Protein 6HQJ (pdb70)

Organism: Solanum lycopersicum (NCBI:txid4081)

Sequence (471 aa):
CCAPKPDDMSKVPYYKFPSVTKLRIRPPAHALDEAYIAKYNLAISRMKDLDKTQPDNPIGFKQQANIHCAYCNGGYSIDGKVLQVHNSWLFFPFHRWYLYFYERILGSLIDDPTFGLPFWNWDHPKGMRFPPMFDVPGTALYDERRGDQIHNGNFIDLGSFGDQVETTQLQLMTNNLTLMYRQLVTNSPCPLMFFGGPYTLGSTVEAAGTVENIPHSPVHIWVGTRRGSVLPDGKISNGEDMGNFYSAGLDPLFYCHHSNVDRMWNEWKATGGKRTDLQNKDWLNSEFFFYDENGNPFKVRVRDCLDTKKMGYDYQPTATPWRNFKPKTKASAGKVNTGSIPPESQVFPLAKLDKAISFSINRPASSRTQQEKNAQEEVLTFNAIKYDNRDYIRFDVFLNVDNNVNANELDKAEFAGSYTSLPHTATATLRLAITELLEDIGLEDEDTIAVTLVPKKGDISIGGVEIKLAD

Secondary structure (DSSP, 8-state):
------S-GGGSPBP---SS---EEEPBSTT--HHHHHHHHHHHHHHHHHHHH-TT-TTSHHHHHHHHHHHHTT--EETTEE---SSSTTHHHHHHHHHHHHHHHHHHHTT-TT----B--TTSGGG-BPPGGGG-TTSTT--S-S-STT-TTPBP-TT--SSPP-S-HHHHHHHHHHHHHIIIIIT-SSHHHHHB----SS---B-B-HHIIIIIHHHHHHHSPPTTSBPTTSSBPSSTTTTSTTTGGGSHHHHHHHHHHHHHHHHHHTT-TT------HHHHT-EEEEE-TTS-EEEEEGGGSS-HHHHTEEEPP---GGGG-S--S-SS-S---GGGS-BHHHH-SBS---S-EEEEEE-S-SS--HHHHHHSEEEEEEEEEEE-TTS-EEEEEEES--TT--TT---STTEEEEEEE----EEEEEEEE-HHHHHHHT-TT-SEEEEEEEEEES--EEEEEEEEEE-

CATH classification: 1.10.1280.10

B-factor: mean 26.56, std 11.29, range [11.48, 93.1]

Radius of gyration: 22.26 Å; Cα contacts (8 Å, |Δi|>4): 1002; chains: 1; bounding box: 64×55×53 Å

InterPro domains:
  IPR002227 Tyrosinase copper-binding domain [PF00264] (172-382)
  IPR002227 Tyrosinase copper-binding domain [PR00092] (198-215)
  IPR002227 Tyrosinase copper-binding domain [PR00092] (229-234)
  IPR002227 Tyrosinase copper-binding domain [PR00092] (327-338)
  IPR002227 Tyrosinase copper-binding domain [PR00092] (362-380)
  IPR002227 Tyrosinase copper-binding domain [PS00497] (198-215)
  IPR002227 Tyrosinase copper-binding domain [PS00498] (363-374)
  IPR008922 Di-copper centre-containing domain superfamily [G3DSA:1.10.1280.10] (88-436)
  IPR008922 Di-copper centre-containing domain superfamily [SSF48056] (89-434)
  IPR016213 Polyphenol oxidase [PIRSF000290] (1-590)
  IPR022739 Polyphenol oxidase, central domain [PF12142] (389-440)
  IPR022740 Polyphenol oxidase, C-terminal [PF12143] (460-590)
  IPR050316 Tyrosinase and Hemocyanin [PTHR11474] (64-577)

Solvent-accessible surface area: 18909 Å² total; per-residue (Å²): 73,80,21,30,111,28,149,69,20,79,162,11,64,72,33,158,68,56,120,101,79,105,92,21,81,0,9,13,2,44,104,27,100,131,69,44,26,63,76,0,21,79,0,0,42,97,0,62,79,19,34,173,100,84,81,118,31,21,15,2,11,98,26,4,5,10,5,2,5,8,2,35,89,25,29,4,51,1,111,82,78,80,2,64,1,16,42,1,24,16,1,4,0,0,4,0,2,2,0,5,2,0,2,46,0,0,1,49,35,24,131,22,70,69,2,1,0,0,0,2,1,0,0,32,42,151,2,0,116,13,3,91,9,0,48,73,89,84,48,18,0,67,17,100,77,12,11,113,43,4,59,135,46,52,31,0,19,0,1,1,36,29,58,154,47,113,27,94,88,150,34,7,30,35,14,1,7,0,5,1,16,1,6,3,34,7,1,0,21,18,28,77,6,1,2,3,14,77,45,94,77,73,70,70,60,34,28,36,7,10,0,10,13,0,1,3,15,0,0,0,12,3,0,5,17,169,88,55,20,116,13,81,79,52,63,78,6,81,0,34,6,0,6,16,41,132,11,0,2,52,0,1,0,0,1,0,0,1,0,0,2,4,2,0,0,36,35,3,50,74,88,28,66,144,49,62,23,9,160,70,159,106,0,38,57,16,14,0,3,5,27,10,30,104,26,67,43,34,10,5,50,0,113,57,0,37,60,3,117,153,10,4,1,27,16,72,126,33,68,20,32,1,74,119,60,88,13,194,69,95,50,38,104,46,119,37,100,38,74,81,32,52,55,38,87,133,18,16,114,26,91,97,3,86,136,24,44,6,0,9,10,105,16,77,34,37,69,19,70,113,122,66,29,105,61,70,36,2,1,0,15,0,52,31,0,92,12,42,58,162,40,38,0,11,0,0,0,1,0,3,5,82,77,137,25,77,11,55,64,3,41,41,5,0,0,1,0,1,14,6,14,20,10,85,126,11,27,2,38,13,80,1,3,0,21,30,1,2,74,50,7,48,4,52,105,47,90,37,2,0,0,0,0,19,26,50,77,34,70,0,29,1,29,15,8,69,10,117,49,25,113

Foldseek 3Di:
DPEDDDPAQVPAAADDFDPDFAFAAAEALAPDDVVLLVLLLVLLVVLQVCCPVPVPQCLHLVNLLQVQLCLCVQNDDDPRFGRNQALALNVQLVLLVSLLQNQLQSCVSRVHRRRHHYAQPCLDPSRQADHVSLPDPPTSLDDQQWAPLRDPRDGQQLQDLQDHDDDDNVLSNLVSLLLVLLLLPFQPPAACQNSWHHCGPPVLARTGHRVSFTSVLSVLSNTGYRAQDAGPVGDGDLRPDSLESNHNSSRSCSSNHVVVVNQSLVVSCVVPDNSAHDPDPVQQADWDWDQHSVRGIHIYGSVQSRDVVSSNYDYDDDDRCSNVQQFPAAQDPDFDPQVVFAAQVVCAQPQWCPFKHKHKAFFPDFPDDPVLCSVWFKKKKFFFKFAQLSWWWKKWKFWGDGRPGDVSRCSHLGTFHMGIHRRNSHTYMDITRCPSSCVVNVNRRPRMIMMMMGTDTHIIGTHGIHIDIHD

Structure (mmCIF, N/CA/C/O backbone):
data_6HQJ
#
_entry.id   6HQJ
#
_cell.length_a   60.800
_cell.length_b   54.140
_cell.length_c   69.770
_cell.angle_alpha   90.00
_cell.angle_beta   101.08
_cell.angle_gamma   90.00
#
_symmetry.space_group_name_H-M   'P 1 21 1'
#
loop_
_entity.id
_entity.type
_entity.pdbx_description
1 polymer 'Polyphenol oxidase A, chloroplastic'
2 water water
#
loop_
_atom_site.group_PDB
_atom_site.id
_atom_site.type_symbol
_atom_site.label_atom_id
_atom_site.label_alt_id
_atom_site.label_comp_id
_atom_site.label_asym_id
_atom_site.label_entity_id
_atom_site.label_seq_id
_atom_site.pdbx_PDB_ins_code
_atom_site.Cartn_x
_atom_site.Cartn_y
_atom_site.Cartn_z
_atom_site.occupancy
_atom_site.B_iso_or_equiv
_atom_site.auth_seq_id
_atom_site.auth_comp_id
_atom_site.auth_asym_id
_atom_site.auth_atom_id
_atom_site.pdbx_PDB_model_num
ATOM 1 N N . CYS A 1 26 ? 41.192 42.098 45.487 1.00 30.00 26 CYS A N 1
ATOM 2 C CA . CYS A 1 26 ? 40.897 41.087 44.505 1.00 30.00 26 CYS A CA 1
ATOM 3 C C . CYS A 1 26 ? 41.368 41.613 43.191 1.00 30.00 26 CYS A C 1
ATOM 4 O O . CYS A 1 26 ? 40.685 41.533 42.207 1.00 30.00 26 CYS A O 1
ATOM 7 N N . CYS A 1 27 ? 42.521 42.215 43.182 1.00 30.00 27 CYS A N 1
ATOM 8 C CA . CYS A 1 27 ? 43.058 42.779 41.963 1.00 30.00 27 CYS A CA 1
ATOM 9 C C . CYS A 1 27 ? 43.982 41.722 41.406 1.00 30.00 27 CYS A C 1
ATOM 10 O O . CYS A 1 27 ? 45.188 41.865 41.508 1.00 30.00 27 CYS A O 1
ATOM 12 N N . ALA A 1 28 ? 43.424 40.668 40.846 1.00 33.41 28 ALA A N 1
ATOM 13 C CA . ALA A 1 28 ? 44.238 39.569 40.361 1.00 34.84 28 ALA A CA 1
ATOM 14 C C . ALA A 1 28 ? 44.865 39.750 38.974 1.00 35.56 28 ALA A C 1
ATOM 15 O O . ALA A 1 28 ? 44.233 40.234 38.095 1.00 39.84 28 ALA A O 1
ATOM 17 N N . PRO A 1 29 ? 46.101 39.324 38.790 1.00 32.68 29 PRO A N 1
ATOM 18 C CA . PRO A 1 29 ? 46.747 39.467 37.487 1.00 30.69 29 PRO A CA 1
ATOM 19 C C . PRO A 1 29 ? 46.277 38.381 36.574 1.00 28.23 29 PRO A C 1
ATOM 20 O O . PRO A 1 29 ? 46.145 37.261 36.976 1.00 27.76 29 PRO A O 1
ATOM 24 N N . LYS A 1 30 ? 46.054 38.743 35.336 1.00 27.42 30 LYS A N 1
ATOM 25 C CA . LYS A 1 30 ? 45.570 37.776 34.365 1.00 29.99 30 LYS A CA 1
ATOM 26 C C . LYS A 1 30 ? 45.880 38.286 32.973 1.00 28.23 30 LYS A C 1
ATOM 27 O O . LYS A 1 30 ? 45.960 39.501 32.764 1.00 28.26 30 LYS A O 1
ATOM 33 N N . PRO A 1 31 ? 46.072 37.394 32.011 1.00 29.41 31 PRO A N 1
ATOM 34 C CA . PRO A 1 31 ? 46.094 37.811 30.610 1.00 30.50 31 PRO A CA 1
ATOM 35 C C . PRO A 1 31 ? 44.695 38.178 30.168 1.00 32.23 31 PRO A C 1
ATOM 36 O O . PRO A 1 31 ? 43.705 37.592 30.617 1.00 31.88 31 PRO A O 1
ATOM 40 N N . ASP A 1 32 ? 44.615 39.168 29.281 1.00 29.43 32 ASP A N 1
ATOM 41 C CA . ASP A 1 32 ? 43.304 39.562 28.784 1.00 32.64 32 ASP A CA 1
ATOM 42 C C . ASP A 1 32 ? 42.746 38.533 27.815 1.00 32.99 32 ASP A C 1
ATOM 43 O O . ASP A 1 32 ? 41.526 38.331 27.769 1.00 36.92 32 ASP A O 1
ATOM 48 N N . ASP A 1 33 ? 43.611 37.864 27.049 1.00 29.07 33 ASP A N 1
ATOM 49 C CA . ASP A 1 33 ? 43.192 36.921 26.010 1.00 29.66 33 ASP A CA 1
ATOM 50 C C . ASP A 1 33 ? 43.725 35.534 26.360 1.00 28.98 33 ASP A C 1
ATOM 51 O O . ASP A 1 33 ? 44.903 35.236 26.140 1.00 28.04 33 ASP A O 1
ATOM 56 N N . MET A 1 34 ? 42.845 34.680 26.895 1.00 25.97 34 MET A N 1
ATOM 57 C CA . MET A 1 34 ? 43.247 33.333 27.275 1.00 27.67 34 MET A CA 1
ATOM 58 C C . MET A 1 34 ? 43.548 32.435 26.084 1.00 28.15 34 MET A C 1
ATOM 59 O O . MET A 1 34 ? 44.188 31.396 26.271 1.00 28.67 34 MET A O 1
ATOM 64 N N . SER A 1 35 ? 43.071 32.771 24.884 1.00 28.86 35 SER A N 1
ATOM 65 C CA . SER A 1 35 ? 43.324 31.905 23.737 1.00 30.76 35 SER A CA 1
ATOM 66 C C . SER A 1 35 ? 44.786 31.926 23.311 1.00 32.68 35 SER A C 1
ATOM 67 O O . SER A 1 35 ? 45.228 31.017 22.606 1.00 34.38 35 SER A O 1
ATOM 70 N N . LYS A 1 36 ? 45.545 32.934 23.726 1.00 33.08 36 LYS A N 1
ATOM 71 C CA . LYS A 1 36 ? 46.960 33.042 23.412 1.00 32.82 36 LYS A CA 1
ATOM 72 C C . LYS A 1 36 ? 47.846 32.433 24.496 1.00 31.51 36 LYS A C 1
ATOM 73 O O . LYS A 1 36 ? 49.066 32.374 24.320 1.00 29.42 36 LYS A O 1
ATOM 79 N N . VAL A 1 37 ? 47.270 31.983 25.601 1.00 24.83 37 VAL A N 1
ATOM 80 C CA . VAL A 1 37 ? 48.053 31.477 26.723 1.00 23.76 37 VAL A CA 1
ATOM 81 C C . VAL A 1 37 ? 48.397 30.009 26.458 1.00 24.42 37 VAL A C 1
ATOM 82 O O . VAL A 1 37 ? 47.501 29.216 26.113 1.00 23.64 37 VAL A O 1
ATOM 86 N N . PRO A 1 38 ? 49.652 29.616 26.601 1.00 23.23 38 PRO A N 1
ATOM 87 C CA . PRO A 1 38 ? 50.020 28.227 26.314 1.00 23.13 38 PRO A CA 1
ATOM 88 C C . PRO A 1 38 ? 49.523 27.284 27.396 1.00 22.22 38 PRO A C 1
ATOM 89 O O . PRO A 1 38 ? 49.281 27.676 28.538 1.00 21.51 38 PRO A O 1
ATOM 93 N N . TYR A 1 39 ? 49.392 26.008 27.028 1.00 22.32 39 TYR A N 1
ATOM 94 C CA . TYR A 1 39 ? 49.118 24.981 28.022 1.00 21.55 39 TYR A CA 1
ATOM 95 C C . TYR A 1 39 ? 50.395 24.593 28.745 1.00 21.43 39 TYR A C 1
ATOM 96 O O . TYR A 1 39 ? 51.478 24.521 28.151 1.00 21.49 39 TYR A O 1
ATOM 105 N N . TYR A 1 40 ? 50.250 24.327 30.035 1.00 20.21 40 TYR A N 1
ATOM 106 C CA . TYR A 1 40 ? 51.380 23.958 30.870 1.00 22.41 40 TYR A CA 1
ATOM 107 C C . TYR A 1 40 ? 51.937 22.597 30.479 1.00 22.57 40 TYR A C 1
ATOM 108 O O . TYR A 1 40 ? 51.184 21.669 30.165 1.00 20.21 40 TYR A O 1
ATOM 117 N N . LYS A 1 41 ? 53.266 22.485 30.528 1.00 21.50 41 LYS A N 1
ATOM 118 C CA . LYS A 1 41 ? 53.990 21.226 30.394 1.00 23.93 41 LYS A CA 1
ATOM 119 C C . LYS A 1 41 ? 54.762 20.962 31.681 1.00 21.03 41 LYS A C 1
ATOM 120 O O . LYS A 1 41 ? 55.517 21.826 32.146 1.00 20.46 41 LYS A O 1
ATOM 126 N N . PHE A 1 42 ? 54.567 19.778 32.258 1.00 22.13 42 PHE A N 1
ATOM 127 C CA . PHE A 1 42 ? 55.352 19.383 33.417 1.00 19.32 42 PHE A CA 1
ATOM 128 C C . PHE A 1 42 ? 56.833 19.298 33.042 1.00 19.96 42 PHE A C 1
ATOM 129 O O . PHE A 1 42 ? 57.174 19.025 31.890 1.00 20.75 42 PHE A O 1
ATOM 137 N N . PRO A 1 43 ? 57.727 19.536 33.996 1.00 22.56 43 PRO A N 1
ATOM 138 C CA . PRO A 1 43 ? 59.161 19.383 33.724 1.00 23.85 43 PRO A CA 1
ATOM 139 C C . PRO A 1 43 ? 59.488 17.957 33.310 1.00 23.50 43 PRO A C 1
ATOM 140 O O . PRO A 1 43 ? 58.860 16.997 33.765 1.00 25.02 43 PRO A O 1
ATOM 144 N N . SER A 1 44 ? 60.488 17.819 32.441 1.00 26.45 44 SER A N 1
ATOM 145 C CA . SER A 1 44 ? 60.878 16.476 32.024 1.00 31.02 44 SER A CA 1
ATOM 146 C C . SER A 1 44 ? 61.440 15.667 33.196 1.00 27.80 44 SER A C 1
ATOM 147 O O . SER A 1 44 ? 61.234 14.449 33.259 1.00 27.39 44 SER A O 1
ATOM 150 N N . VAL A 1 45 ? 62.099 16.319 34.153 1.00 25.13 45 VAL A N 1
ATOM 151 C CA . VAL A 1 45 ? 62.634 15.652 35.338 1.00 25.60 45 VAL A CA 1
ATOM 152 C C . VAL A 1 45 ? 61.649 15.867 36.481 1.00 28.75 45 VAL A C 1
ATOM 153 O O . VAL A 1 45 ? 61.492 16.990 36.975 1.00 29.72 45 VAL A O 1
ATOM 157 N N . THR A 1 46 ? 60.985 14.806 36.897 1.00 27.54 46 THR A N 1
ATOM 158 C CA . THR A 1 46 ? 60.013 14.886 37.978 1.00 28.89 46 THR A CA 1
ATOM 159 C C . THR A 1 46 ? 60.686 14.699 39.332 1.00 31.95 46 THR A C 1
ATOM 160 O O . THR A 1 46 ? 61.155 13.644 39.639 1.00 34.82 46 THR A O 1
ATOM 164 N N . LYS A 1 47 ? 60.656 15.735 40.150 1.00 30.17 47 LYS A N 1
ATOM 165 C CA . LYS A 1 47 ? 61.344 15.708 41.438 1.00 32.58 47 LYS A CA 1
ATOM 166 C C . LYS A 1 47 ? 60.300 15.557 42.537 1.00 31.24 47 LYS A C 1
ATOM 167 O O . LYS A 1 47 ? 59.560 16.503 42.818 1.00 32.49 47 LYS A O 1
ATOM 173 N N . LEU A 1 48 ? 60.265 14.382 43.177 1.00 27.63 48 LEU A N 1
ATOM 174 C CA . LEU A 1 48 ? 59.163 14.015 44.067 1.00 28.52 48 LEU A CA 1
ATOM 175 C C . LEU A 1 48 ? 59.247 14.759 45.400 1.00 27.97 48 LEU A C 1
ATOM 176 O O . LEU A 1 48 ? 60.220 14.605 46.150 1.00 33.26 48 LEU A O 1
ATOM 181 N N . ARG A 1 49 ? 58.212 15.530 45.708 1.00 20.24 49 ARG A N 1
ATOM 182 C CA . ARG A 1 49 ? 58.102 16.256 46.966 1.00 19.64 49 ARG A CA 1
ATOM 183 C C . ARG A 1 49 ? 57.231 15.467 47.936 1.00 23.33 49 ARG A C 1
ATOM 184 O O . ARG A 1 49 ? 56.262 14.820 47.528 1.00 24.90 49 ARG A O 1
ATOM 192 N N . ILE A 1 50 ? 57.564 15.522 49.221 1.00 20.89 50 ILE A N 1
ATOM 193 C CA . ILE A 1 50 ? 56.747 14.882 50.248 1.00 15.61 50 ILE A CA 1
ATOM 194 C C . ILE A 1 50 ? 56.142 15.984 51.107 1.00 14.95 50 ILE A C 1
A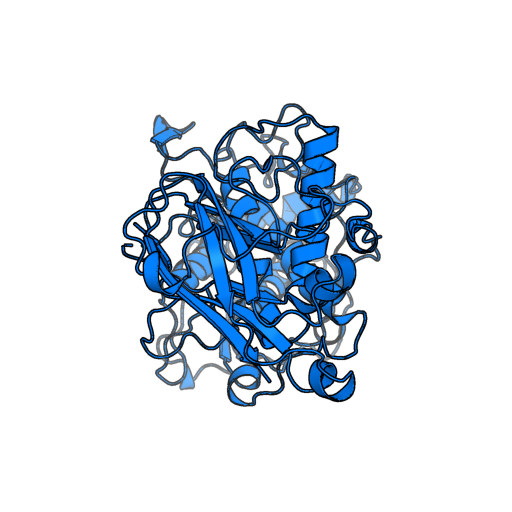TOM 195 O O . ILE A 1 50 ? 56.869 16.787 51.705 1.00 15.66 50 ILE A O 1
ATOM 200 N N . ARG A 1 51 ? 54.816 16.047 51.145 1.00 14.51 51 ARG A N 1
ATOM 201 C CA . ARG A 1 51 ? 54.140 16.993 52.014 1.00 17.35 51 ARG A CA 1
ATOM 202 C C . ARG A 1 51 ? 53.982 16.379 53.399 1.00 16.56 51 ARG A C 1
ATOM 203 O O . ARG A 1 51 ? 53.343 15.329 53.529 1.00 16.83 51 ARG A O 1
ATOM 211 N N . PRO A 1 52 ? 54.554 16.974 54.439 1.00 14.81 52 PRO A N 1
ATOM 212 C CA . PRO A 1 52 ? 54.524 16.357 55.772 1.00 15.04 52 PRO A CA 1
ATOM 213 C C . PRO A 1 52 ? 53.410 16.935 56.626 1.00 15.36 52 PRO A C 1
ATOM 214 O O . PRO A 1 52 ? 52.916 18.034 56.337 1.00 14.81 52 PRO A O 1
ATOM 218 N N . PRO A 1 53 ? 53.024 16.257 57.713 1.00 15.91 53 PRO A N 1
ATOM 219 C CA . PRO A 1 53 ? 52.052 16.854 58.642 1.00 16.19 53 PRO A CA 1
ATOM 220 C C . PRO A 1 53 ? 52.646 18.093 59.291 1.00 15.34 53 PRO A C 1
ATOM 221 O O . PRO A 1 53 ? 53.846 18.153 59.571 1.00 17.49 53 PRO A O 1
ATOM 225 N N . ALA A 1 54 ? 51.798 19.108 59.498 1.00 13.18 54 ALA A N 1
ATOM 226 C CA . ALA A 1 54 ? 52.272 20.381 60.028 1.00 14.61 54 ALA A CA 1
ATOM 227 C C . ALA A 1 54 ? 52.660 20.310 61.495 1.00 19.78 54 ALA A C 1
ATOM 228 O O . ALA A 1 54 ? 53.424 21.164 61.960 1.00 23.27 54 ALA A O 1
ATOM 230 N N . HIS A 1 55 ? 52.129 19.360 62.246 1.00 17.53 55 HIS A N 1
ATOM 231 C CA . HIS A 1 55 ? 52.473 19.267 63.657 1.00 17.06 55 HIS A CA 1
ATOM 232 C C . HIS A 1 55 ? 53.747 18.447 63.819 1.00 20.81 55 HIS A C 1
ATOM 233 O O . HIS A 1 55 ? 54.030 17.548 63.023 1.00 20.59 55 HIS A O 1
ATOM 240 N N . ALA A 1 56 ? 54.525 18.780 64.849 1.00 24.68 56 ALA A N 1
ATOM 241 C CA . ALA A 1 56 ? 55.781 18.090 65.176 1.00 28.95 56 ALA A CA 1
ATOM 242 C C . ALA A 1 56 ? 56.819 18.150 64.049 1.00 28.53 56 ALA A C 1
ATOM 243 O O . ALA A 1 56 ? 57.703 17.287 63.965 1.00 25.82 56 ALA A O 1
ATOM 245 N N . LEU A 1 57 ? 56.730 19.146 63.174 1.00 27.05 57 LEU A N 1
ATOM 246 C CA . LEU A 1 57 ? 57.737 19.331 62.138 1.00 27.00 57 LEU A CA 1
ATOM 247 C C . LEU A 1 57 ? 59.062 19.735 62.768 1.00 23.89 57 LEU A C 1
ATOM 248 O O . LEU A 1 57 ? 59.094 20.455 63.765 1.00 27.56 57 LEU A O 1
ATOM 253 N N . ASP A 1 58 ? 60.162 19.260 62.189 1.00 22.85 58 ASP A N 1
ATOM 254 C CA . ASP A 1 58 ? 61.477 19.631 62.691 1.00 22.31 58 ASP A CA 1
ATOM 255 C C . ASP A 1 58 ? 61.717 21.129 62.504 1.00 18.95 58 ASP A C 1
ATOM 256 O O . ASP A 1 58 ? 61.256 21.731 61.532 1.00 17.14 58 ASP A O 1
ATOM 261 N N . GLU A 1 59 ? 62.455 21.732 63.445 1.00 17.41 59 GLU A N 1
ATOM 262 C CA . GLU A 1 59 ? 62.666 23.183 63.395 1.00 18.84 59 GLU A CA 1
ATOM 263 C C . GLU A 1 59 ? 63.375 23.611 62.115 1.00 17.45 59 GLU A C 1
ATOM 264 O O . GLU A 1 59 ? 63.201 24.748 61.665 1.00 18.15 59 GLU A O 1
ATOM 270 N N . ALA A 1 60 ? 64.194 22.739 61.525 1.00 20.58 60 ALA A N 1
ATOM 271 C CA . ALA A 1 60 ? 64.894 23.132 60.305 1.00 20.82 60 ALA A CA 1
ATOM 272 C C . ALA A 1 60 ? 63.923 23.278 59.141 1.00 17.33 60 ALA A C 1
ATOM 273 O O . ALA A 1 60 ? 64.092 24.151 58.285 1.00 17.33 60 ALA A O 1
ATOM 275 N N . TYR A 1 61 ? 62.906 22.420 59.088 1.00 16.81 61 TYR A N 1
ATOM 276 C CA . TYR A 1 61 ? 61.840 22.580 58.103 1.00 16.10 61 TYR A CA 1
ATOM 277 C C . TYR A 1 61 ? 61.024 23.839 58.377 1.00 16.58 61 TYR A C 1
ATOM 278 O O . TYR A 1 61 ? 60.704 24.591 57.450 1.00 15.33 61 TYR A O 1
ATOM 287 N N . ILE A 1 62 ? 60.667 24.080 59.643 1.00 15.56 62 ILE A N 1
ATOM 288 C CA . ILE A 1 62 ? 59.933 25.299 59.974 1.00 15.24 62 ILE A CA 1
ATOM 289 C C . ILE A 1 62 ? 60.724 26.524 59.542 1.00 15.58 62 ILE A C 1
ATOM 290 O O . ILE A 1 62 ? 60.166 27.476 58.984 1.00 15.32 62 ILE A O 1
ATOM 295 N N . ALA A 1 63 ? 62.037 26.506 59.770 1.00 16.26 63 ALA A N 1
ATOM 296 C CA . ALA A 1 63 ? 62.878 27.638 59.388 1.00 16.72 63 ALA A CA 1
ATOM 297 C C . ALA A 1 63 ? 62.805 27.903 57.892 1.00 16.53 63 ALA A C 1
ATOM 298 O O . ALA A 1 63 ? 62.698 29.058 57.468 1.00 16.56 63 ALA A O 1
ATOM 300 N N . LYS A 1 64 ? 62.856 26.858 57.063 1.00 17.15 64 LYS A N 1
ATOM 301 C CA . LYS A 1 64 ? 62.869 27.175 55.641 1.00 18.41 64 LYS A CA 1
ATOM 302 C C . LYS A 1 64 ? 61.474 27.496 55.119 1.00 15.67 64 LYS A C 1
ATOM 303 O O . LYS A 1 64 ? 61.347 28.282 54.174 1.00 17.32 64 LYS A O 1
ATOM 309 N N . TYR A 1 65 ? 60.428 26.953 55.746 1.00 15.16 65 TYR A N 1
ATOM 310 C CA . TYR A 1 65 ? 59.068 27.369 55.413 1.00 15.39 65 TYR A CA 1
ATOM 311 C C . TYR A 1 65 ? 58.895 28.860 55.696 1.00 17.02 65 TYR A C 1
ATOM 312 O O . TYR A 1 65 ? 58.443 29.620 54.831 1.00 14.66 65 TYR A O 1
ATOM 321 N N . ASN A 1 66 ? 59.322 29.307 56.887 1.00 16.08 66 ASN A N 1
ATOM 322 C CA . ASN A 1 66 ? 59.271 30.732 57.220 1.00 18.81 66 ASN A CA 1
ATOM 323 C C . ASN A 1 66 ? 60.072 31.579 56.233 1.00 15.72 66 ASN A C 1
ATOM 324 O O . ASN A 1 66 ? 59.621 32.653 55.810 1.00 16.75 66 ASN A O 1
ATOM 329 N N . LEU A 1 67 ? 61.271 31.121 55.857 1.00 16.12 67 LEU A N 1
ATOM 330 C CA . LEU A 1 67 ? 62.086 31.880 54.912 1.00 16.65 67 LEU A CA 1
ATOM 331 C C . LEU A 1 67 ? 61.395 32.028 53.562 1.00 16.37 67 LEU A C 1
ATOM 332 O O . LEU A 1 67 ? 61.394 33.114 52.977 1.00 16.67 67 LEU A O 1
ATOM 337 N N . ALA A 1 68 ? 60.803 30.945 53.048 1.00 15.87 68 ALA A N 1
ATOM 338 C CA . ALA A 1 68 ? 60.106 31.016 51.770 1.00 15.66 68 ALA A CA 1
ATOM 339 C C . ALA A 1 68 ? 58.934 31.986 51.840 1.00 15.44 68 ALA A C 1
ATOM 340 O O . ALA A 1 68 ? 58.762 32.834 50.959 1.00 15.69 68 ALA A O 1
ATOM 342 N N . ILE A 1 69 ? 58.110 31.857 52.884 1.00 16.08 69 ILE A N 1
ATOM 343 C CA . ILE A 1 69 ? 56.979 32.767 53.075 1.00 17.05 69 ILE A CA 1
ATOM 344 C C . ILE A 1 69 ? 57.467 34.198 53.260 1.00 19.92 69 ILE A C 1
ATOM 345 O O . ILE A 1 69 ? 56.889 35.140 52.707 1.00 15.78 69 ILE A O 1
ATOM 350 N N . SER A 1 70 ? 58.554 34.382 54.020 1.00 15.95 70 SER A N 1
ATOM 351 C CA . SER A 1 70 ? 59.089 35.723 54.223 1.00 16.62 70 SER A CA 1
ATOM 352 C C . SER A 1 70 ? 59.503 36.345 52.899 1.00 17.05 70 SER A C 1
ATOM 353 O O . SER A 1 70 ? 59.228 37.521 52.650 1.00 18.00 70 SER A O 1
ATOM 356 N N . ARG A 1 71 ? 60.152 35.572 52.027 1.00 17.78 71 ARG A N 1
ATOM 357 C CA . ARG A 1 71 ? 60.583 36.134 50.747 1.00 21.20 71 ARG A CA 1
ATOM 358 C C . ARG A 1 71 ? 59.397 36.402 49.836 1.00 19.59 71 ARG A C 1
ATOM 359 O O . ARG A 1 71 ? 59.425 37.338 49.022 1.00 19.96 71 ARG A O 1
ATOM 367 N N . MET A 1 72 ? 58.360 35.578 49.949 1.00 17.81 72 MET A N 1
ATOM 368 C CA . MET A 1 72 ? 57.129 35.820 49.215 1.00 17.69 72 MET A CA 1
ATOM 369 C C . MET A 1 72 ? 56.487 37.134 49.643 1.00 16.80 72 MET A C 1
ATOM 370 O O . MET A 1 72 ? 55.993 37.902 48.805 1.00 17.18 72 MET A O 1
ATOM 375 N N . LYS A 1 73 ? 56.490 37.409 50.950 1.00 18.11 73 LYS A N 1
ATOM 376 C CA . LYS A 1 73 ? 55.912 38.649 51.467 1.00 18.37 73 LYS A CA 1
ATOM 377 C C . LYS A 1 73 ? 56.755 39.860 51.092 1.00 19.91 73 LYS A C 1
ATOM 378 O O . LYS A 1 73 ? 56.213 40.941 50.827 1.00 18.64 73 LYS A O 1
ATOM 384 N N . ASP A 1 74 ? 58.084 39.703 51.077 1.00 18.34 74 ASP A N 1
ATOM 385 C CA . ASP A 1 74 ? 58.959 40.784 50.633 1.00 19.25 74 ASP A CA 1
ATOM 386 C C . ASP A 1 74 ? 58.558 41.283 49.250 1.00 22.19 74 ASP A C 1
ATOM 387 O O . ASP A 1 74 ? 58.597 42.487 48.980 1.00 20.40 74 ASP A O 1
ATOM 392 N N . LEU A 1 75 ? 58.166 40.369 48.360 1.00 19.08 75 LEU A N 1
ATOM 393 C CA . LEU A 1 75 ? 57.794 40.787 47.010 1.00 22.49 75 LEU A CA 1
ATOM 394 C C . LEU A 1 75 ? 56.584 41.708 47.024 1.00 22.30 75 LEU A C 1
ATOM 395 O O . LEU A 1 75 ? 56.419 42.520 46.106 1.00 24.55 75 LEU A O 1
ATOM 400 N N . ASP A 1 76 ? 55.727 41.603 48.049 1.00 20.74 76 ASP A N 1
ATOM 401 C CA . ASP A 1 76 ? 54.619 42.552 48.185 1.00 23.95 76 ASP A CA 1
ATOM 402 C C . ASP A 1 76 ? 55.092 43.998 48.136 1.00 27.93 76 ASP A C 1
ATOM 403 O O . ASP A 1 76 ? 54.359 44.876 47.664 1.00 27.54 76 ASP A O 1
ATOM 408 N N . LYS A 1 77 ? 56.288 44.272 48.660 1.00 27.60 77 LYS A N 1
ATOM 409 C CA . LYS A 1 77 ? 56.828 45.625 48.698 1.00 30.49 77 LYS A CA 1
ATOM 410 C C . LYS A 1 77 ? 57.793 45.898 47.560 1.00 28.94 77 LYS A C 1
ATOM 411 O O . LYS A 1 77 ? 57.707 46.950 46.914 1.00 31.76 77 LYS A O 1
ATOM 417 N N . THR A 1 78 ? 58.700 44.960 47.288 1.00 25.85 78 THR A N 1
ATOM 418 C CA . THR A 1 78 ? 59.712 45.201 46.271 1.00 26.99 78 THR A CA 1
ATOM 419 C C . THR A 1 78 ? 59.144 45.059 44.863 1.00 25.92 78 THR A C 1
ATOM 420 O O . THR A 1 78 ? 59.552 45.796 43.963 1.00 27.03 78 THR A O 1
ATOM 424 N N . GLN A 1 79 ? 58.219 44.123 44.641 1.00 22.28 79 GLN A N 1
ATOM 425 C CA . GLN A 1 79 ? 57.692 43.842 43.297 1.00 25.31 79 GLN A CA 1
ATOM 426 C C . GLN A 1 79 ? 56.189 43.612 43.373 1.00 22.69 79 GLN A C 1
ATOM 427 O O . GLN A 1 79 ? 55.700 42.506 43.111 1.00 21.08 79 GLN A O 1
ATOM 433 N N . PRO A 1 80 ? 55.420 44.654 43.713 1.00 22.97 80 PRO A N 1
ATOM 434 C CA . PRO A 1 80 ? 53.987 44.450 43.992 1.00 22.83 80 PRO A CA 1
ATOM 435 C C . PRO A 1 80 ? 53.216 43.857 42.824 1.00 24.20 80 PRO A C 1
ATOM 436 O O . PRO A 1 80 ? 52.166 43.241 43.052 1.00 24.74 80 PRO A O 1
ATOM 440 N N . ASP A 1 81 ? 53.706 44.014 41.587 1.00 24.15 81 ASP A N 1
ATOM 441 C CA . ASP A 1 81 ? 53.049 43.465 40.406 1.00 24.49 81 ASP A CA 1
ATOM 442 C C . ASP A 1 81 ? 53.462 42.029 40.091 1.00 25.41 81 ASP A C 1
ATOM 443 O O . ASP A 1 81 ? 52.851 41.399 39.220 1.00 25.68 81 ASP A O 1
ATOM 448 N N . ASN A 1 82 ? 54.452 41.490 40.776 1.00 21.01 82 ASN A N 1
ATOM 449 C CA . ASN A 1 82 ? 54.888 40.120 40.515 1.00 20.32 82 ASN A CA 1
ATOM 450 C C . ASN A 1 82 ? 53.820 39.111 40.937 1.00 21.20 82 ASN A C 1
ATOM 451 O O . ASN A 1 82 ? 53.412 39.109 42.106 1.00 19.80 82 ASN A O 1
ATOM 456 N N . PRO A 1 83 ? 53.350 38.236 40.034 1.00 21.17 83 PRO A N 1
ATOM 457 C CA . PRO A 1 83 ? 52.252 37.319 40.393 1.00 21.14 83 PRO A CA 1
ATOM 458 C C . PRO A 1 83 ? 52.625 36.264 41.421 1.00 17.77 83 PRO A C 1
ATOM 459 O O . PRO A 1 83 ? 51.721 35.636 41.982 1.00 17.47 83 PRO A O 1
ATOM 463 N N . ILE A 1 84 ? 53.915 36.026 41.686 1.00 17.69 84 ILE A N 1
ATOM 464 C CA . ILE A 1 84 ? 54.281 35.016 42.675 1.00 18.58 84 ILE A CA 1
ATOM 465 C C . ILE A 1 84 ? 54.425 35.593 44.075 1.00 16.85 84 ILE A C 1
ATOM 466 O O . ILE A 1 84 ? 54.760 34.850 45.007 1.00 16.67 84 ILE A O 1
ATOM 471 N N . GLY A 1 85 ? 54.155 36.882 44.265 1.00 17.34 85 GLY A N 1
ATOM 472 C CA . GLY A 1 85 ? 54.225 37.463 45.591 1.00 19.19 85 GLY A CA 1
ATOM 473 C C . GLY A 1 85 ? 53.054 37.063 46.473 1.00 19.22 85 GLY A C 1
ATOM 474 O O . GLY A 1 85 ? 52.026 36.557 46.019 1.00 18.16 85 GLY A O 1
ATOM 475 N N . PHE A 1 86 ? 53.224 37.318 47.775 1.00 16.65 86 PHE A N 1
ATOM 476 C CA . PHE A 1 86 ? 52.272 36.831 48.775 1.00 16.97 86 PHE A CA 1
ATOM 477 C C . PHE A 1 86 ? 50.879 37.394 48.532 1.00 20.51 86 PHE A C 1
ATOM 478 O O . PHE A 1 86 ? 49.894 36.648 48.466 1.00 16.07 86 PHE A O 1
ATOM 486 N N . LYS A 1 87 ? 50.771 38.717 48.417 1.00 18.39 87 LYS A N 1
ATOM 487 C CA . LYS A 1 87 ? 49.451 39.309 48.244 1.00 19.03 87 LYS A CA 1
ATOM 488 C C . LYS A 1 87 ? 48.834 38.897 46.914 1.00 19.68 87 LYS A C 1
ATOM 489 O O . LYS A 1 87 ? 47.627 38.648 46.835 1.00 19.70 87 LYS A O 1
ATOM 495 N N . GLN A 1 88 ? 49.647 38.790 45.863 1.00 17.84 88 GLN A N 1
ATOM 496 C CA . GLN A 1 88 ? 49.095 38.458 44.555 1.00 17.91 88 GLN A CA 1
ATOM 497 C C . GLN A 1 88 ? 48.618 37.012 44.489 1.00 17.20 88 GLN A C 1
ATOM 498 O O . GLN A 1 88 ? 47.605 36.726 43.843 1.00 17.33 88 GLN A O 1
ATOM 504 N N . GLN A 1 89 ? 49.322 36.080 45.140 1.00 16.53 89 GLN A N 1
ATOM 505 C CA . GLN A 1 89 ? 48.801 34.715 45.195 1.00 16.87 89 GLN A CA 1
ATOM 506 C C . GLN A 1 89 ? 47.499 34.666 45.987 1.00 17.58 89 GLN A C 1
ATOM 507 O O . GLN A 1 89 ? 46.565 33.939 45.620 1.00 17.06 89 GLN A O 1
ATOM 513 N N . ALA A 1 90 ? 47.402 35.457 47.054 1.00 17.26 90 ALA A N 1
ATOM 514 C CA . ALA A 1 90 ? 46.130 35.563 47.767 1.00 18.48 90 ALA A CA 1
ATOM 515 C C . ALA A 1 90 ? 45.045 36.147 46.872 1.00 17.14 90 ALA A C 1
ATOM 516 O O . ALA A 1 90 ? 43.885 35.724 46.938 1.00 21.24 90 ALA A O 1
ATOM 518 N N . ASN A 1 91 ? 45.400 37.124 46.033 1.00 17.30 91 ASN A N 1
ATOM 519 C CA . ASN A 1 91 ? 44.396 37.738 45.165 1.00 19.50 91 ASN A CA 1
ATOM 520 C C . ASN A 1 91 ? 43.882 36.754 44.132 1.00 22.67 91 ASN A C 1
ATOM 521 O O . ASN A 1 91 ? 42.722 36.845 43.715 1.00 22.22 91 ASN A O 1
ATOM 526 N N . ILE A 1 92 ? 44.731 35.824 43.689 1.00 21.02 92 ILE A N 1
ATOM 527 C CA . ILE A 1 92 ? 44.299 34.847 42.695 1.00 23.22 92 ILE A CA 1
ATOM 528 C C . ILE A 1 92 ? 43.129 34.035 43.235 1.00 23.05 92 ILE A C 1
ATOM 529 O O . ILE A 1 92 ? 42.102 33.871 42.568 1.00 23.90 92 ILE A O 1
ATOM 534 N N . HIS A 1 93 ? 43.235 33.574 44.480 1.00 24.01 93 HIS A N 1
ATOM 535 C CA . HIS A 1 93 ? 42.125 32.849 45.087 1.00 26.27 93 HIS A CA 1
ATOM 536 C C . HIS A 1 93 ? 40.904 33.745 45.268 1.00 24.92 93 HIS A C 1
ATOM 537 O O . HIS A 1 93 ? 39.773 33.330 44.979 1.00 23.27 93 HIS A O 1
ATOM 544 N N . CYS A 1 94 ? 41.107 34.978 45.749 1.00 23.43 94 CYS A N 1
ATOM 545 C CA . CYS A 1 94 ? 39.989 35.905 45.897 1.00 26.51 94 CYS A CA 1
ATOM 546 C C . CYS A 1 94 ? 39.265 36.100 44.569 1.00 25.59 94 CYS A C 1
ATOM 547 O O . CYS A 1 94 ? 38.033 36.026 44.503 1.00 27.12 94 CYS A O 1
ATOM 550 N N . ALA A 1 95 ? 40.019 36.329 43.491 1.00 20.04 95 ALA A N 1
ATOM 551 C CA . ALA A 1 95 ? 39.391 36.588 42.203 1.00 20.84 95 ALA A CA 1
ATOM 552 C C . ALA A 1 95 ? 38.732 35.341 41.626 1.00 20.92 95 ALA A C 1
ATOM 553 O O . ALA A 1 95 ? 37.746 35.456 40.902 1.00 21.74 95 ALA A O 1
ATOM 555 N N . TYR A 1 96 ? 39.289 34.153 41.878 1.00 18.97 96 TYR A N 1
ATOM 556 C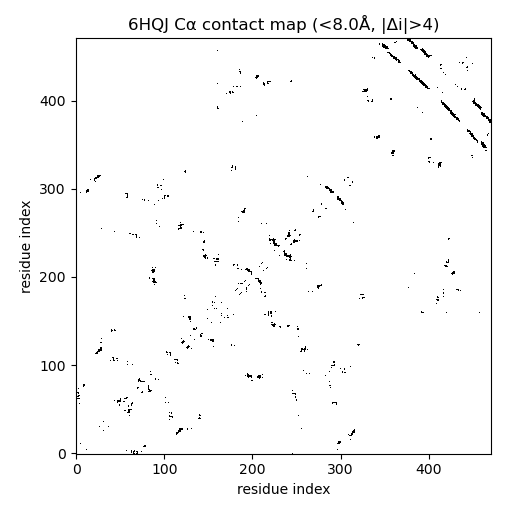 CA . TYR A 1 96 ? 38.609 32.937 41.437 1.00 25.85 96 TYR A CA 1
ATOM 557 C C . TYR A 1 96 ? 37.285 32.754 42.168 1.00 26.84 96 TYR A C 1
ATOM 558 O O . TYR A 1 96 ? 36.272 32.401 41.554 1.00 25.37 96 TYR A O 1
ATOM 567 N N . CYS A 1 97 ? 37.274 32.982 43.484 1.00 27.62 97 CYS A N 1
ATOM 568 C CA . CYS A 1 97 ? 36.040 32.857 44.252 1.00 33.41 97 CYS A CA 1
ATOM 569 C C . CYS A 1 97 ? 35.019 33.921 43.891 1.00 36.56 97 CYS A C 1
ATOM 570 O O . CYS A 1 97 ? 33.833 33.749 44.195 1.00 40.05 97 CYS A O 1
ATOM 573 N N . ASN A 1 98 ? 35.452 35.013 43.259 1.00 35.17 98 ASN A N 1
ATOM 574 C CA . ASN A 1 98 ? 34.578 36.116 42.887 1.00 36.02 98 ASN A CA 1
ATOM 575 C C . ASN A 1 98 ? 34.226 36.108 41.402 1.00 34.94 98 ASN A C 1
ATOM 576 O O . ASN A 1 98 ? 33.583 37.042 40.922 1.00 36.74 98 ASN A O 1
ATOM 581 N N . GLY A 1 99 ? 34.636 35.080 40.661 1.00 33.59 99 GLY A N 1
ATOM 582 C CA . GLY A 1 99 ? 34.263 34.979 39.262 1.00 33.44 99 GLY A CA 1
ATOM 583 C C . GLY A 1 99 ? 35.072 35.832 38.312 1.00 33.49 99 GLY A C 1
ATOM 584 O O . GLY A 1 99 ? 34.596 36.141 37.212 1.00 31.30 99 GLY A O 1
ATOM 585 N N . GLY A 1 100 ? 36.287 36.214 38.691 1.00 35.18 100 GLY A N 1
ATOM 586 C CA . GLY A 1 100 ? 37.105 37.081 37.871 1.00 35.47 100 GLY A CA 1
ATOM 587 C C . GLY A 1 100 ? 37.960 36.401 36.822 1.00 33.73 100 GLY A C 1
ATOM 588 O O . GLY A 1 100 ? 38.784 37.074 36.193 1.00 34.81 100 GLY A O 1
ATOM 589 N N . TYR A 1 101 ? 37.812 35.096 36.610 1.00 30.51 101 TYR A N 1
ATOM 590 C CA . TYR A 1 101 ? 38.573 34.390 35.585 1.00 28.95 101 TYR A CA 1
ATOM 591 C C . TYR A 1 101 ? 37.614 33.688 34.634 1.00 31.18 101 TYR A C 1
ATOM 592 O O . TYR A 1 101 ? 36.677 33.018 35.081 1.00 31.12 101 TYR A O 1
ATOM 601 N N . SER A 1 102 ? 37.854 33.845 33.325 1.00 32.46 102 SER A N 1
ATOM 602 C CA . SER A 1 102 ? 37.082 33.190 32.273 1.00 34.26 102 SER A CA 1
ATOM 603 C C . SER A 1 102 ? 38.028 32.572 31.252 1.00 33.88 102 SER A C 1
ATOM 604 O O . SER A 1 102 ? 39.042 33.176 30.890 1.00 36.11 102 SER A O 1
ATOM 607 N N . ILE A 1 103 ? 37.696 31.368 30.793 1.00 29.21 103 ILE A N 1
ATOM 608 C CA . ILE A 1 103 ? 38.433 30.685 29.733 1.00 27.48 103 ILE A CA 1
ATOM 609 C C . ILE A 1 103 ? 37.417 30.173 28.727 1.00 28.30 103 ILE A C 1
ATOM 610 O O . ILE A 1 103 ? 36.356 29.677 29.114 1.00 27.84 103 ILE A O 1
ATOM 615 N N . ASP A 1 104 ? 37.736 30.298 27.439 1.00 28.81 104 ASP A N 1
ATOM 616 C CA . ASP A 1 104 ? 36.841 29.866 26.359 1.00 30.92 104 ASP A CA 1
ATOM 617 C C . ASP A 1 104 ? 35.461 30.502 26.496 1.00 31.54 104 ASP A C 1
ATOM 618 O O . ASP A 1 104 ? 34.440 29.890 26.169 1.00 32.23 104 ASP A O 1
ATOM 623 N N . GLY A 1 105 ? 35.427 31.732 27.004 1.00 32.96 105 GLY A N 1
ATOM 624 C CA . GLY A 1 105 ? 34.186 32.459 27.178 1.00 35.20 105 GLY A CA 1
ATOM 625 C C . GLY A 1 105 ? 33.326 32.037 28.353 1.00 35.32 105 GLY A C 1
ATOM 626 O O . GLY A 1 105 ? 32.226 32.586 28.507 1.00 36.95 105 GLY A O 1
ATOM 627 N N . LYS A 1 106 ? 33.773 31.086 29.181 1.00 32.93 106 LYS A N 1
ATOM 628 C CA . LYS A 1 106 ? 33.011 30.631 30.345 1.00 35.00 106 LYS A CA 1
ATOM 629 C C . LYS A 1 106 ? 33.711 31.026 31.638 1.00 31.04 106 LYS A C 1
ATOM 630 O O . LYS A 1 106 ? 34.905 30.755 31.814 1.00 28.02 106 LYS A O 1
ATOM 636 N N . VAL A 1 107 ? 32.955 31.645 32.551 1.00 33.31 107 VAL A N 1
ATOM 637 C CA . VAL A 1 107 ? 33.480 31.967 33.873 1.00 33.56 107 VAL A CA 1
ATOM 638 C C . VAL A 1 107 ? 33.833 30.681 34.613 1.00 34.07 107 VAL A C 1
ATOM 639 O O . VAL A 1 107 ? 33.087 29.693 34.578 1.00 34.74 107 VAL A O 1
ATOM 643 N N . LEU A 1 108 ? 34.995 30.680 35.271 1.00 32.60 108 LEU A N 1
ATOM 644 C CA . LEU A 1 108 ? 35.462 29.515 36.021 1.00 32.78 108 LEU A CA 1
ATOM 645 C C . LEU A 1 108 ? 34.825 29.526 37.407 1.00 36.28 108 LEU A C 1
ATOM 646 O O . LEU A 1 108 ? 35.133 30.394 38.230 1.00 39.77 108 LEU A O 1
ATOM 651 N N . GLN A 1 109 ? 33.951 28.549 37.673 1.00 34.81 109 GLN A N 1
ATOM 652 C CA . GLN A 1 109 ? 33.239 28.423 38.948 1.00 34.41 109 GLN A CA 1
ATOM 653 C C . GLN A 1 109 ? 33.901 27.320 39.773 1.00 30.35 109 GLN A C 1
ATOM 654 O O . GLN A 1 109 ? 33.694 26.134 39.515 1.00 31.97 109 GLN A O 1
ATOM 660 N N . VAL A 1 110 ? 34.672 27.702 40.788 1.00 26.84 110 VAL A N 1
ATOM 661 C CA . VAL A 1 110 ? 35.507 26.741 41.508 1.00 25.49 110 VAL A CA 1
ATOM 662 C C . VAL A 1 110 ? 35.058 26.550 42.951 1.00 26.57 110 VAL A C 1
ATOM 663 O O . VAL A 1 110 ? 35.740 25.859 43.723 1.00 27.16 110 VAL A O 1
ATOM 667 N N . HIS A 1 111 ? 33.937 27.142 43.341 1.00 22.31 111 HIS A N 1
ATOM 668 C CA . HIS A 1 111 ? 33.372 26.937 44.661 1.00 23.13 111 HIS A CA 1
ATOM 669 C C . HIS A 1 111 ? 31.958 26.396 44.523 1.00 20.60 111 HIS A C 1
ATOM 670 O O . HIS A 1 111 ? 31.257 26.699 43.557 1.00 20.26 111 HIS A O 1
ATOM 677 N N . ASN A 1 112 ? 31.564 25.576 45.492 1.00 21.20 112 ASN A N 1
ATOM 678 C CA . ASN A 1 112 ? 30.276 24.891 45.483 1.00 23.31 112 ASN A CA 1
ATOM 679 C C . ASN A 1 112 ? 30.037 24.187 44.146 1.00 25.03 112 ASN A C 1
ATOM 680 O O . ASN A 1 112 ? 28.974 24.306 43.532 1.00 24.54 112 ASN A O 1
ATOM 685 N N . SER A 1 113 ? 31.041 23.441 43.691 1.00 19.81 113 SER A N 1
ATOM 686 C CA . SER A 1 113 ? 30.985 22.826 42.369 1.00 20.24 113 SER A CA 1
ATOM 687 C C . SER A 1 113 ? 32.031 21.724 42.290 1.00 19.52 113 SER A C 1
ATOM 688 O O . SER A 1 113 ? 32.946 21.653 43.115 1.00 18.68 113 SER A O 1
ATOM 691 N N . TRP A 1 114 ? 31.912 20.888 41.251 1.00 19.96 114 TRP A N 1
ATOM 692 C CA . TRP A 1 114 ? 32.854 19.786 41.085 1.00 19.46 114 TRP A CA 1
ATOM 693 C C . TRP A 1 114 ? 34.253 20.256 40.704 1.00 19.54 114 TRP A C 1
ATOM 694 O O . TRP A 1 114 ? 35.168 19.428 40.670 1.00 18.39 114 TRP A O 1
ATOM 705 N N . LEU A 1 115 ? 34.446 21.549 40.424 1.00 18.82 115 LEU A N 1
ATOM 706 C CA . LEU A 1 115 ? 35.797 22.064 40.179 1.00 18.24 115 LEU A CA 1
ATOM 707 C C . LEU A 1 115 ? 36.571 22.350 41.461 1.00 17.40 115 LEU A C 1
ATOM 708 O O . LEU A 1 115 ? 37.771 22.667 41.388 1.00 16.92 115 LEU A O 1
ATOM 713 N N . PHE A 1 116 ? 35.920 22.249 42.624 1.00 17.29 116 PHE A N 1
ATOM 714 C CA . PHE A 1 116 ? 36.545 22.627 43.891 1.00 17.22 116 PHE A CA 1
ATOM 715 C C . PHE A 1 116 ? 37.881 21.916 44.111 1.00 15.94 116 PHE A C 1
ATOM 716 O O . PHE A 1 116 ? 38.908 22.557 44.372 1.00 15.49 116 PHE A O 1
ATOM 724 N N . PHE A 1 117 ? 37.892 20.585 44.003 1.00 15.99 117 PHE A N 1
ATOM 725 C CA . PHE A 1 117 ? 39.131 19.853 44.275 1.00 15.49 117 PHE A CA 1
ATOM 726 C C . PHE A 1 117 ? 40.196 20.101 43.213 1.00 15.45 117 PHE A C 1
ATOM 727 O O . PHE A 1 117 ? 41.332 20.461 43.579 1.00 15.00 117 PHE A O 1
ATOM 735 N N . PRO A 1 118 ? 39.932 19.938 41.913 1.00 15.98 118 PRO A N 1
ATOM 736 C CA . PRO A 1 118 ? 41.030 20.114 40.949 1.00 18.20 118 PRO A CA 1
ATOM 737 C C . PRO A 1 118 ? 41.534 21.541 40.873 1.00 15.82 118 PRO A C 1
ATOM 738 O O . PRO A 1 118 ? 42.737 21.735 40.676 1.00 15.90 118 PRO A O 1
ATOM 742 N N . PHE A 1 119 ? 40.677 22.546 41.059 1.00 15.99 119 PHE A N 1
ATOM 743 C CA . PHE A 1 119 ? 41.182 23.916 41.075 1.00 18.04 119 PHE A CA 1
ATOM 744 C C . PHE A 1 119 ? 42.186 24.119 42.202 1.00 16.70 119 PHE A C 1
ATOM 745 O O . PHE A 1 119 ? 43.253 24.709 42.004 1.00 15.11 119 PHE A O 1
ATOM 753 N N . HIS A 1 120 ? 41.852 23.655 43.408 1.00 14.91 120 HIS A N 1
ATOM 754 C CA . HIS A 1 120 ? 42.753 23.900 44.524 1.00 15.05 120 HIS A CA 1
ATOM 755 C C . HIS A 1 120 ? 44.012 23.045 44.420 1.00 14.54 120 HIS A C 1
ATOM 756 O O . HIS A 1 120 ? 45.080 23.479 44.861 1.00 14.44 120 HIS A O 1
ATOM 763 N N . ARG A 1 121 ? 43.918 21.863 43.803 1.00 14.32 121 ARG A N 1
ATOM 764 C CA . ARG A 1 121 ? 45.116 21.058 43.571 1.00 14.24 121 ARG A CA 1
ATOM 765 C C . ARG A 1 121 ? 46.106 21.801 42.690 1.00 14.37 121 ARG A C 1
ATOM 766 O O . ARG A 1 121 ? 47.295 21.899 43.020 1.00 14.36 121 ARG A O 1
ATOM 774 N N . TRP A 1 122 ? 45.626 22.329 41.560 1.00 14.78 122 TRP A N 1
ATOM 775 C CA . TRP A 1 122 ? 46.492 23.088 40.660 1.00 17.66 122 TRP A CA 1
ATOM 776 C C . TRP A 1 122 ? 46.988 24.368 41.315 1.00 18.55 122 TRP A C 1
ATOM 777 O O . TRP A 1 122 ? 48.148 24.746 41.140 1.00 15.05 122 TRP A O 1
ATOM 788 N N . TYR A 1 123 ? 46.111 25.059 42.050 1.00 14.66 123 TYR A N 1
ATOM 789 C CA . TYR A 1 123 ? 46.505 26.275 42.749 1.00 14.51 123 TYR A CA 1
ATOM 790 C C . TYR A 1 123 ? 47.675 26.016 43.694 1.00 14.17 123 TYR A C 1
ATOM 791 O O . TYR A 1 123 ? 48.687 26.728 43.661 1.00 15.61 123 TYR A O 1
ATOM 800 N N . LEU A 1 124 ? 47.560 24.988 44.537 1.00 13.78 124 LEU A N 1
ATOM 801 C CA . LEU A 1 124 ? 48.640 24.664 45.467 1.00 16.12 124 LEU A CA 1
ATOM 802 C C . LEU A 1 124 ? 49.872 24.116 44.755 1.00 14.83 124 LEU A C 1
ATOM 803 O O . LEU A 1 124 ? 50.993 24.305 45.242 1.00 13.63 124 LEU A O 1
ATOM 808 N N . TYR A 1 125 ? 49.690 23.411 43.634 1.00 13.97 125 TYR A N 1
ATOM 809 C CA . TYR A 1 125 ? 50.838 22.927 42.871 1.00 14.27 125 TYR A CA 1
ATOM 810 C C . TYR A 1 125 ? 51.771 24.074 42.520 1.00 14.46 125 TYR A C 1
ATOM 811 O O . TYR A 1 125 ? 52.983 24.003 42.756 1.00 16.45 125 TYR A O 1
ATOM 820 N N . PHE A 1 126 ? 51.221 25.150 41.960 1.00 14.63 126 PHE A N 1
ATOM 821 C CA . PHE A 1 126 ? 52.066 26.275 41.585 1.00 14.92 126 PHE A CA 1
ATOM 822 C C . PHE A 1 126 ? 52.541 27.041 42.812 1.00 15.88 126 PHE A C 1
ATOM 823 O O . PHE A 1 126 ? 53.685 27.506 42.856 1.00 14.87 126 PHE A O 1
ATOM 831 N N . TYR A 1 127 ? 51.693 27.153 43.833 1.00 14.94 127 TYR A N 1
ATOM 832 C CA . TYR A 1 127 ? 52.100 27.813 45.073 1.00 14.09 127 TYR A CA 1
ATOM 833 C C . TYR A 1 127 ? 53.305 27.112 45.703 1.00 17.78 127 TYR A C 1
ATOM 834 O O . TYR A 1 127 ? 54.266 27.758 46.137 1.00 14.15 127 TYR A O 1
ATOM 843 N N . GLU A 1 128 ? 53.265 25.782 45.755 1.00 13.86 128 GLU A N 1
ATOM 844 C CA . GLU A 1 128 ? 54.388 25.011 46.290 1.00 13.92 128 GLU A CA 1
ATOM 845 C C . GLU A 1 128 ? 55.657 25.189 45.455 1.00 17.73 128 GLU A C 1
ATOM 846 O O . GLU A 1 128 ? 56.767 25.264 46.003 1.00 15.36 128 GLU A O 1
ATOM 852 N N . ARG A 1 129 ? 55.523 25.237 44.127 1.00 16.23 129 ARG A N 1
ATOM 853 C CA . ARG A 1 129 ? 56.692 25.475 43.281 1.00 16.82 129 ARG A CA 1
ATOM 854 C C . ARG A 1 129 ? 57.280 26.857 43.535 1.00 16.70 129 ARG A C 1
ATOM 855 O O . ARG A 1 129 ? 58.507 27.033 43.525 1.00 15.87 129 ARG A O 1
ATOM 863 N N . ILE A 1 130 ? 56.420 27.847 43.781 1.00 15.24 130 ILE A N 1
ATOM 864 C CA . ILE A 1 130 ? 56.896 29.185 44.118 1.00 17.48 130 ILE A CA 1
ATOM 865 C C . ILE A 1 130 ? 57.685 29.159 45.418 1.00 16.69 130 ILE A C 1
ATOM 866 O O . ILE A 1 130 ? 58.814 29.657 45.482 1.00 15.93 130 ILE A O 1
ATOM 871 N N . LEU A 1 131 ? 57.102 28.590 46.476 1.00 15.68 131 LEU A N 1
ATOM 872 C CA . LEU A 1 131 ? 57.805 28.523 47.756 1.00 14.86 131 LEU A CA 1
ATOM 873 C C . LEU A 1 131 ? 59.182 27.885 47.607 1.00 15.29 131 LEU A C 1
ATOM 874 O O . LEU A 1 131 ? 60.182 28.428 48.081 1.00 16.76 131 LEU A O 1
ATOM 879 N N . GLY A 1 132 ? 59.248 26.725 46.957 1.00 15.69 132 GLY A N 1
ATOM 880 C CA . GLY A 1 132 ? 60.538 26.082 46.750 1.00 17.88 132 GLY A CA 1
ATOM 881 C C . GLY A 1 132 ? 61.499 26.943 45.953 1.00 20.01 132 GLY A C 1
ATOM 882 O O . GLY A 1 132 ? 62.693 27.007 46.262 1.00 20.90 132 GLY A O 1
ATOM 883 N N . SER A 1 133 ? 60.994 27.637 44.931 1.00 16.55 133 SER A N 1
ATOM 884 C CA . SER A 1 133 ? 61.904 28.405 44.088 1.00 19.40 133 SER A CA 1
ATOM 885 C C . SER A 1 133 ? 62.539 29.559 44.852 1.00 20.67 133 SER A C 1
ATOM 886 O O . SER A 1 133 ? 63.708 29.883 44.617 1.00 18.23 133 SER A O 1
ATOM 889 N N . LEU A 1 134 ? 61.805 30.165 45.784 1.00 20.50 134 LEU A N 1
ATOM 890 C CA . LEU A 1 134 ? 62.325 31.327 46.495 1.00 20.51 134 LEU A CA 1
ATOM 891 C C . LEU A 1 134 ? 63.429 30.969 47.478 1.00 20.81 134 LEU A C 1
ATOM 892 O O . LEU A 1 134 ? 64.169 31.863 47.902 1.00 19.61 134 LEU A O 1
ATOM 897 N N . ILE A 1 135 ? 63.565 29.695 47.846 1.00 17.49 135 ILE A N 1
ATOM 898 C CA . ILE A 1 135 ? 64.641 29.259 48.726 1.00 17.90 135 ILE A CA 1
ATOM 899 C C . ILE A 1 135 ? 65.558 28.247 48.051 1.00 22.27 135 ILE A C 1
ATOM 900 O O . ILE A 1 135 ? 66.357 27.595 48.726 1.00 22.78 135 ILE A O 1
ATOM 905 N N . ASP A 1 136 ? 65.473 28.119 46.725 1.00 22.31 136 ASP A N 1
ATOM 906 C CA . ASP A 1 136 ? 66.330 27.204 45.965 1.00 23.76 136 ASP A CA 1
ATOM 907 C C . ASP A 1 136 ? 66.211 25.774 46.490 1.00 22.69 136 ASP A C 1
ATOM 908 O O . ASP A 1 136 ? 67.212 25.078 46.669 1.00 22.86 136 ASP A O 1
ATOM 913 N N . ASP A 1 137 ? 64.977 25.331 46.762 1.00 19.38 137 ASP A N 1
ATOM 914 C CA . ASP A 1 137 ? 64.726 23.987 47.282 1.00 21.86 137 ASP A CA 1
ATOM 915 C C . ASP A 1 137 ? 63.774 23.292 46.312 1.00 20.51 137 ASP A C 1
ATOM 916 O O . ASP A 1 137 ? 62.542 23.377 46.454 1.00 17.25 137 ASP A O 1
ATOM 921 N N . PRO A 1 138 ? 64.309 22.591 45.307 1.00 23.93 138 PRO A N 1
ATOM 922 C CA . PRO A 1 138 ? 63.446 21.961 44.294 1.00 25.10 138 PRO A CA 1
ATOM 923 C C . PRO A 1 138 ? 62.509 20.886 44.831 1.00 24.26 138 PRO A C 1
ATOM 924 O O . PRO A 1 138 ? 61.592 20.486 44.104 1.00 27.85 138 PRO A O 1
ATOM 928 N N . THR A 1 139 ? 62.688 20.395 46.058 1.00 22.79 139 THR A N 1
ATOM 929 C CA . THR A 1 139 ? 61.779 19.376 46.578 1.00 21.22 139 THR A CA 1
ATOM 930 C C . THR A 1 139 ? 60.982 19.858 47.785 1.00 19.76 139 THR A C 1
ATOM 931 O O . THR A 1 139 ? 60.460 19.032 48.540 1.00 17.74 139 THR A O 1
ATOM 935 N N . PHE A 1 140 ? 60.857 21.169 47.977 1.00 16.08 140 PHE A N 1
ATOM 936 C CA . PHE A 1 140 ? 60.122 21.670 49.132 1.00 16.99 140 PHE A CA 1
ATOM 937 C C . PHE A 1 140 ? 58.693 21.146 49.103 1.00 18.50 140 PHE A C 1
ATOM 938 O O . PHE A 1 140 ? 58.021 21.231 48.073 1.00 15.87 140 PHE A O 1
ATOM 946 N N . GLY A 1 141 ? 58.238 20.598 50.228 1.00 14.73 141 GLY A N 1
ATOM 947 C CA . GLY A 1 141 ? 56.889 20.056 50.350 1.00 14.30 141 GLY A CA 1
ATOM 948 C C . GLY A 1 141 ? 56.010 20.929 51.242 1.00 13.80 141 GLY A C 1
ATOM 949 O O . GLY A 1 141 ? 56.354 21.192 52.394 1.00 14.74 141 GLY A O 1
ATOM 950 N N . LEU A 1 142 ? 54.870 21.344 50.689 1.00 13.48 142 LEU A N 1
ATOM 951 C CA . LEU A 1 142 ? 53.900 22.142 51.431 1.00 15.83 142 LEU A CA 1
ATOM 952 C C . LEU A 1 142 ? 53.268 21.295 52.535 1.00 16.77 142 LEU A C 1
ATOM 953 O O . LEU A 1 142 ? 52.618 20.290 52.232 1.00 17.56 142 LEU A O 1
ATOM 958 N N . PRO A 1 143 ? 53.417 21.657 53.806 1.00 15.50 143 PRO A N 1
ATOM 959 C CA . PRO A 1 143 ? 52.862 20.829 54.888 1.00 13.92 143 PRO A CA 1
ATOM 960 C C . PRO A 1 143 ? 51.345 20.812 54.859 1.00 12.62 143 PRO A C 1
ATOM 961 O O . PRO A 1 143 ? 50.705 21.709 54.315 1.00 12.56 143 PRO A O 1
ATOM 965 N N . PHE A 1 144 ? 50.765 19.783 55.484 1.00 14.04 144 PHE A N 1
ATOM 966 C CA . PHE A 1 144 ? 49.313 19.694 55.603 1.00 13.83 144 PHE A CA 1
ATOM 967 C C . PHE A 1 144 ? 48.882 19.760 57.063 1.00 14.69 144 PHE A C 1
ATOM 968 O O . PHE A 1 144 ? 49.495 19.138 57.939 1.00 12.74 144 PHE A O 1
ATOM 976 N N . TRP A 1 145 ? 47.835 20.546 57.326 1.00 12.44 145 TRP A N 1
ATOM 977 C CA . TRP A 1 145 ? 47.231 20.583 58.656 1.00 12.52 145 TRP A CA 1
ATOM 978 C C . TRP A 1 145 ? 46.410 19.311 58.837 1.00 14.35 145 TRP A C 1
ATOM 979 O O . TRP A 1 145 ? 45.352 19.152 58.226 1.00 12.73 145 TRP A O 1
ATOM 990 N N . ASN A 1 146 ? 46.896 18.415 59.683 1.00 12.91 146 ASN A N 1
ATOM 991 C CA . ASN A 1 146 ? 46.361 17.063 59.831 1.00 13.56 146 ASN A CA 1
ATOM 992 C C . ASN A 1 146 ? 45.139 17.070 60.748 1.00 13.36 146 ASN A C 1
ATOM 993 O O . ASN A 1 146 ? 45.104 16.326 61.731 1.00 13.67 146 ASN A O 1
ATOM 998 N N . TRP A 1 147 ? 44.138 17.931 60.462 1.00 13.24 147 TRP A N 1
ATOM 999 C CA . TRP A 1 147 ? 43.013 18.067 61.385 1.00 13.48 147 TRP A CA 1
ATOM 1000 C C . TRP A 1 147 ? 42.057 16.885 61.347 1.00 13.85 147 TRP A C 1
ATOM 1001 O O . TRP A 1 147 ? 41.046 16.918 62.064 1.00 14.71 147 TRP A O 1
ATOM 1012 N N . ASP A 1 148 ? 42.329 15.859 60.549 1.00 13.92 148 ASP A N 1
ATOM 1013 C CA . ASP A 1 148 ? 41.545 14.625 60.580 1.00 14.39 148 ASP A CA 1
ATOM 1014 C C . ASP A 1 148 ? 42.144 13.587 61.521 1.00 18.01 148 ASP A C 1
ATOM 1015 O O . ASP A 1 148 ? 41.547 12.523 61.718 1.00 17.91 148 ASP A O 1
ATOM 1020 N N . HIS A 1 149 ? 43.309 13.862 62.088 1.00 14.57 149 HIS A N 1
ATOM 1021 C CA . HIS A 1 149 ? 43.959 12.967 63.030 1.00 14.97 149 HIS A CA 1
ATOM 1022 C C . HIS A 1 149 ? 44.013 13.631 64.399 1.00 15.02 149 HIS A C 1
ATOM 1023 O O . HIS A 1 149 ? 44.292 14.830 64.481 1.00 15.80 149 HIS A O 1
ATOM 1030 N N . PRO A 1 150 ? 43.764 12.903 65.490 1.00 15.55 150 PRO A N 1
ATOM 1031 C CA . PRO A 1 150 ? 43.757 13.556 66.807 1.00 15.67 150 PRO A CA 1
ATOM 1032 C C . PRO A 1 150 ? 45.029 14.326 67.131 1.00 15.43 150 PRO A C 1
ATOM 1033 O O . PRO A 1 150 ? 44.939 15.372 67.781 1.00 18.27 150 PRO A O 1
ATOM 1037 N N . LYS A 1 151 ? 46.203 13.873 66.670 1.00 15.43 151 LYS A N 1
ATOM 1038 C CA . LYS A 1 151 ? 47.445 14.591 66.965 1.00 19.65 151 LYS A CA 1
ATOM 1039 C C . LYS A 1 151 ? 47.538 15.918 66.226 1.00 19.71 151 LYS A C 1
ATOM 1040 O O . LYS A 1 151 ? 48.364 16.763 66.592 1.00 18.67 151 LYS A O 1
ATOM 1046 N N . GLY A 1 152 ? 46.736 16.104 65.180 1.00 19.97 152 GLY A N 1
ATOM 1047 C CA . GLY A 1 152 ? 46.752 17.307 64.383 1.00 13.91 152 GLY A CA 1
ATOM 1048 C C . GLY A 1 152 ? 45.538 18.197 64.541 1.00 15.73 152 GLY A C 1
ATOM 1049 O O . GLY A 1 152 ? 45.378 19.135 63.763 1.00 20.30 152 GLY A O 1
ATOM 1050 N N . MET A 1 153 ? 44.677 17.935 65.533 1.00 14.58 153 MET A N 1
ATOM 1051 C CA . MET A 1 153 ? 43.456 18.723 65.659 1.00 16.15 153 MET A CA 1
ATOM 1052 C C . MET A 1 153 ? 43.644 20.013 66.435 1.00 17.08 153 MET A C 1
ATOM 1053 O O . MET A 1 153 ? 42.733 20.847 66.442 1.00 21.98 153 MET A O 1
ATOM 1058 N N . ARG A 1 154 ? 44.786 20.211 67.073 1.00 14.22 154 ARG A N 1
ATOM 1059 C CA . ARG A 1 154 ? 45.059 21.534 67.604 1.00 16.98 154 ARG A CA 1
ATOM 1060 C C . ARG A 1 154 ? 45.519 22.476 66.494 1.00 17.14 154 ARG A C 1
ATOM 1061 O O . ARG A 1 154 ? 45.914 22.053 65.404 1.00 16.13 154 ARG A O 1
ATOM 1069 N N . PHE A 1 155 ? 45.451 23.771 66.781 1.00 15.36 155 PHE A N 1
ATOM 1070 C CA . PHE A 1 155 ? 46.081 24.739 65.901 1.00 15.85 155 PHE A CA 1
ATOM 1071 C C . PHE A 1 155 ? 47.573 24.408 65.814 1.00 15.15 155 PHE A C 1
ATOM 1072 O O . PHE A 1 155 ? 48.194 24.140 66.847 1.00 18.66 155 PHE A O 1
ATOM 1080 N N . PRO A 1 156 ? 48.165 24.367 64.621 1.00 16.13 156 PRO A N 1
ATOM 1081 C CA . PRO A 1 156 ? 49.567 23.913 64.495 1.00 17.83 156 PRO A CA 1
ATOM 1082 C C . PRO A 1 156 ? 50.516 24.931 65.104 1.00 18.18 156 PRO A C 1
ATOM 1083 O O . PRO A 1 156 ? 50.528 26.103 64.691 1.00 14.51 156 PRO A O 1
ATOM 1087 N N . PRO A 1 157 ? 51.327 24.517 66.087 1.00 18.91 157 PRO A N 1
ATOM 1088 C CA . PRO A 1 157 ? 52.182 25.480 66.803 1.00 20.32 157 PRO A CA 1
ATOM 1089 C C . PRO A 1 157 ? 53.037 26.362 65.906 1.00 16.79 157 PRO A C 1
ATOM 1090 O O . PRO A 1 157 ? 53.202 27.548 66.217 1.00 16.96 157 PRO A O 1
ATOM 1094 N N . MET A 1 158 ? 53.574 25.826 64.800 1.00 14.08 158 MET A N 1
ATOM 1095 C CA . MET A 1 158 ? 54.480 26.615 63.972 1.00 15.43 158 MET A CA 1
ATOM 1096 C C . MET A 1 158 ? 53.801 27.866 63.428 1.00 14.80 158 MET A C 1
ATOM 1097 O O . MET A 1 158 ? 54.470 28.872 63.208 1.00 15.02 158 MET A O 1
ATOM 1102 N N . PHE A 1 159 ? 52.486 27.834 63.232 1.00 13.73 159 PHE A N 1
ATOM 1103 C CA . PHE A 1 159 ? 51.793 29.025 62.746 1.00 15.71 159 PHE A CA 1
ATOM 1104 C C . PHE A 1 159 ? 51.497 30.045 63.838 1.00 16.30 159 PHE A C 1
ATOM 1105 O O . PHE A 1 159 ? 51.110 31.166 63.510 1.00 15.57 159 PHE A O 1
ATOM 1113 N N . ASP A 1 160 ? 51.650 29.691 65.111 1.00 14.36 160 ASP A N 1
ATOM 1114 C CA . ASP A 1 160 ? 51.268 30.571 66.210 1.00 14.80 160 ASP A CA 1
ATOM 1115 C C . ASP A 1 160 ? 52.485 31.189 66.889 1.00 20.02 160 ASP A C 1
ATOM 1116 O O . ASP A 1 160 ? 52.404 31.606 68.048 1.00 21.30 160 ASP A O 1
ATOM 1121 N N . VAL A 1 161 ? 53.610 31.271 66.185 1.00 17.19 161 VAL A N 1
ATOM 1122 C CA . VAL A 1 161 ? 54.773 31.988 66.703 1.00 15.89 161 VAL A CA 1
ATOM 1123 C C . VAL A 1 161 ? 54.732 33.427 66.202 1.00 16.18 161 VAL A C 1
ATOM 1124 O O . VAL A 1 161 ? 55.044 33.680 65.027 1.00 16.02 161 VAL A O 1
ATOM 1128 N N . PRO A 1 162 ? 54.369 34.402 67.044 1.00 17.81 162 PRO A N 1
ATOM 1129 C CA . PRO A 1 162 ? 54.361 35.794 66.590 1.00 19.37 162 PRO A CA 1
ATOM 1130 C C . PRO A 1 162 ? 55.761 36.226 66.183 1.00 17.46 162 PRO A C 1
ATOM 1131 O O . PRO A 1 162 ? 56.763 35.729 66.705 1.00 17.67 162 PRO A O 1
ATOM 1135 N N . GLY A 1 163 ? 55.824 37.147 65.228 1.00 17.63 163 GLY A N 1
ATOM 1136 C CA . GLY A 1 163 ? 57.100 37.606 64.720 1.00 20.06 163 GLY A CA 1
ATOM 1137 C C . GLY A 1 163 ? 57.750 36.708 63.690 1.00 18.64 163 GLY A C 1
ATOM 1138 O O . GLY A 1 163 ? 58.846 37.037 63.221 1.00 17.99 163 GLY A O 1
ATOM 1139 N N . THR A 1 164 ? 57.123 35.593 63.319 1.00 16.86 164 THR A N 1
ATOM 1140 C CA . THR A 1 164 ? 57.563 34.787 62.185 1.00 16.46 164 THR A CA 1
ATOM 1141 C C . THR A 1 164 ? 56.618 34.995 61.006 1.00 19.89 164 THR A C 1
ATOM 1142 O O . THR A 1 164 ? 55.477 35.437 61.167 1.00 15.98 164 THR A O 1
ATOM 1146 N N . ALA A 1 165 ? 57.090 34.633 59.811 1.00 15.90 165 ALA A N 1
ATOM 1147 C CA . ALA A 1 165 ? 56.305 34.879 58.607 1.00 15.64 165 ALA A CA 1
ATOM 1148 C C . ALA A 1 165 ? 55.046 34.016 58.530 1.00 15.03 165 ALA A C 1
ATOM 1149 O O . ALA A 1 165 ? 54.105 34.371 57.816 1.00 14.93 165 ALA A O 1
ATOM 1151 N N . LEU A 1 166 ? 55.003 32.892 59.234 1.00 15.08 166 LEU A N 1
ATOM 1152 C CA . LEU A 1 166 ? 53.793 32.075 59.234 1.00 15.20 166 LEU A CA 1
ATOM 1153 C C . LEU A 1 166 ? 52.668 32.669 60.070 1.00 14.34 166 LEU A C 1
ATOM 1154 O O . LEU A 1 166 ? 51.518 32.234 59.936 1.00 14.06 166 LEU A O 1
ATOM 1159 N N . TYR A 1 167 ? 52.971 33.612 60.952 1.00 14.81 167 TYR A N 1
ATOM 1160 C CA . TYR A 1 167 ? 51.972 34.125 61.879 1.00 15.02 167 TYR A CA 1
ATOM 1161 C C . TYR A 1 167 ? 50.978 35.052 61.178 1.00 15.20 167 TYR A C 1
ATOM 1162 O O . TYR A 1 167 ? 51.304 35.746 60.212 1.00 17.69 167 TYR A O 1
ATOM 1171 N N . ASP A 1 168 ? 49.749 35.064 61.679 1.00 15.24 168 ASP A N 1
ATOM 1172 C CA . ASP A 1 168 ? 48.741 36.013 61.213 1.00 15.61 168 ASP A CA 1
ATOM 1173 C C . ASP A 1 168 ? 47.965 36.460 62.438 1.00 16.82 168 ASP A C 1
ATOM 1174 O O . ASP A 1 168 ? 47.351 35.632 63.117 1.00 16.78 168 ASP A O 1
ATOM 1179 N N . GLU A 1 169 ? 48.002 37.756 62.738 1.00 16.75 169 GLU A N 1
ATOM 1180 C CA . GLU A 1 169 ? 47.267 38.239 63.898 1.00 17.30 169 GLU A CA 1
ATOM 1181 C C . GLU A 1 169 ? 45.761 38.205 63.676 1.00 17.43 169 GLU A C 1
ATOM 1182 O O . GLU A 1 169 ? 45.005 38.251 64.653 1.00 17.78 169 GLU A O 1
ATOM 1188 N N . ARG A 1 170 ? 45.310 38.139 62.423 1.00 17.52 170 ARG A N 1
ATOM 1189 C CA . ARG A 1 170 ? 43.878 38.134 62.114 1.00 17.48 170 ARG A CA 1
ATOM 1190 C C . ARG A 1 170 ? 43.358 36.699 62.147 1.00 16.83 170 ARG A C 1
ATOM 1191 O O . ARG A 1 170 ? 43.063 36.079 61.123 1.00 18.47 170 ARG A O 1
ATOM 1199 N N . ARG A 1 171 ? 43.277 36.178 63.365 1.00 16.79 171 ARG A N 1
ATOM 1200 C CA . ARG A 1 171 ? 42.710 34.870 63.659 1.00 16.36 171 ARG A CA 1
ATOM 1201 C C . ARG A 1 171 ? 41.901 34.991 64.940 1.00 19.91 171 ARG A C 1
ATOM 1202 O O . ARG A 1 171 ? 42.170 35.864 65.769 1.00 19.55 171 ARG A O 1
ATOM 1210 N N . GLY A 1 172 ? 40.911 34.116 65.095 1.00 22.05 172 GLY A N 1
ATOM 1211 C CA . GLY A 1 172 ? 40.133 34.088 66.317 1.00 24.39 172 GLY A CA 1
ATOM 1212 C C . GLY A 1 172 ? 40.961 33.616 67.500 1.00 29.87 172 GLY A C 1
ATOM 1213 O O . GLY A 1 172 ? 42.065 33.097 67.367 1.00 30.58 172 GLY A O 1
ATOM 1214 N N . ASP A 1 173 ? 40.427 33.812 68.705 1.00 38.94 173 ASP A N 1
ATOM 1215 C CA . ASP A 1 173 ? 41.091 33.256 69.878 1.00 45.52 173 ASP A CA 1
ATOM 1216 C C . ASP A 1 173 ? 40.346 32.046 70.435 1.00 44.45 173 ASP A C 1
ATOM 1217 O O . ASP A 1 173 ? 40.615 31.613 71.558 1.00 46.44 173 ASP A O 1
ATOM 1222 N N . GLN A 1 174 ? 39.431 31.477 69.647 1.00 43.48 174 GLN A N 1
ATOM 1223 C CA . GLN A 1 174 ? 38.999 30.096 69.838 1.00 43.66 174 GLN A CA 1
ATOM 1224 C C . GLN A 1 174 ? 40.116 29.089 69.585 1.00 39.07 174 GLN A C 1
ATOM 1225 O O . GLN A 1 174 ? 39.962 27.911 69.928 1.00 39.26 174 GLN A O 1
ATOM 1231 N N . ILE A 1 175 ? 41.228 29.516 68.980 1.00 32.54 175 ILE A N 1
ATOM 1232 C CA . ILE A 1 175 ? 42.214 28.575 68.460 1.00 30.15 175 ILE A CA 1
ATOM 1233 C C . ILE A 1 175 ? 43.317 28.249 69.449 1.00 28.97 175 ILE A C 1
ATOM 1234 O O . ILE A 1 175 ? 44.133 27.357 69.174 1.00 30.92 175 ILE A O 1
ATOM 1239 N N . HIS A 1 176 ? 43.392 28.951 70.574 1.00 33.89 176 HIS A N 1
ATOM 1240 C CA . HIS A 1 176 ? 44.493 28.726 71.502 1.00 40.39 176 HIS A CA 1
ATOM 1241 C C . HIS A 1 176 ? 44.039 27.855 72.661 1.00 42.25 176 HIS A C 1
ATOM 1242 O O . HIS A 1 176 ? 43.112 27.054 72.510 1.00 41.64 176 HIS A O 1
ATOM 1249 N N . ASN A 1 177 ? 44.686 28.002 73.816 1.00 46.37 177 ASN A N 1
ATOM 1250 C CA . ASN A 1 177 ? 44.409 27.223 75.021 1.00 48.76 177 ASN A CA 1
ATOM 1251 C C . ASN A 1 177 ? 44.629 25.727 74.818 1.00 44.91 177 ASN A C 1
ATOM 1252 O O . ASN A 1 177 ? 44.177 24.924 75.639 1.00 47.25 177 ASN A O 1
ATOM 1257 N N . GLY A 1 178 ? 45.316 25.325 73.752 1.00 38.92 178 GLY A N 1
ATOM 1258 C CA . GLY A 1 178 ? 45.387 23.913 73.449 1.00 35.96 178 GLY A CA 1
ATOM 1259 C C . GLY A 1 178 ? 44.061 23.312 73.045 1.00 33.15 178 GLY A C 1
ATOM 1260 O O . GLY A 1 178 ? 43.873 22.105 73.186 1.00 31.66 178 GLY A O 1
ATOM 1261 N N . ASN A 1 179 ? 43.129 24.136 72.568 1.00 29.99 179 ASN A N 1
ATOM 1262 C CA . ASN A 1 179 ? 41.816 23.669 72.141 1.00 30.70 179 ASN A CA 1
ATOM 1263 C C . ASN A 1 179 ? 41.919 22.808 70.896 1.00 24.05 179 ASN A C 1
ATOM 1264 O O . ASN A 1 179 ? 42.703 23.104 69.992 1.00 25.68 179 ASN A O 1
ATOM 1269 N N . PHE A 1 180 ? 41.104 21.754 70.839 1.00 24.55 180 PHE A N 1
ATOM 1270 C CA . PHE A 1 180 ? 40.910 21.022 69.592 1.00 21.04 180 PHE A CA 1
ATOM 1271 C C . PHE A 1 180 ? 40.025 21.809 68.632 1.00 18.28 180 PHE A C 1
ATOM 1272 O O . PHE A 1 180 ? 39.048 22.449 69.037 1.00 21.58 180 PHE A O 1
ATOM 1280 N N . ILE A 1 181 ? 40.356 21.729 67.345 1.00 16.01 181 ILE A N 1
ATOM 1281 C CA . ILE A 1 181 ? 39.466 22.244 66.320 1.00 15.49 181 ILE A CA 1
ATOM 1282 C C . ILE A 1 181 ? 38.083 21.590 66.447 1.00 23.81 181 ILE A C 1
ATOM 1283 O O . ILE A 1 181 ? 37.929 20.456 66.942 1.00 15.57 181 ILE A O 1
ATOM 1288 N N . ASP A 1 182 ? 37.070 22.322 66.020 1.00 21.02 182 ASP A N 1
ATOM 1289 C CA . ASP A 1 182 ? 35.700 21.819 65.932 1.00 20.07 182 ASP A CA 1
ATOM 1290 C C . ASP A 1 182 ? 35.389 21.687 64.446 1.00 17.59 182 ASP A C 1
ATOM 1291 O O . ASP A 1 182 ? 35.145 22.689 63.765 1.00 16.43 182 ASP A O 1
ATOM 1296 N N . LEU A 1 183 ? 35.408 20.450 63.938 1.00 14.66 183 LEU A N 1
ATOM 1297 C CA . LEU A 1 183 ? 35.216 20.257 62.504 1.00 14.19 183 LEU A CA 1
ATOM 1298 C C . LEU A 1 183 ? 33.781 20.486 62.071 1.00 17.45 183 LEU A C 1
ATOM 1299 O O . LEU A 1 183 ? 33.504 20.410 60.873 1.00 19.64 183 LEU A O 1
ATOM 1304 N N . GLY A 1 184 ? 32.875 20.749 63.004 1.00 16.73 184 GLY A N 1
ATOM 1305 C CA . GLY A 1 184 ? 31.542 21.188 62.655 1.00 18.26 184 GLY A CA 1
ATOM 1306 C C . GLY A 1 184 ? 31.294 22.582 63.204 1.00 24.82 184 GLY A C 1
ATOM 1307 O O . GLY A 1 184 ? 30.158 22.945 63.495 1.00 30.76 184 GLY A O 1
ATOM 1308 N N . SER A 1 185 ? 32.356 23.367 63.378 1.00 27.37 185 SER A N 1
ATOM 1309 C CA . SER A 1 185 ? 32.201 24.697 63.953 1.00 25.25 185 SER A CA 1
ATOM 1310 C C . SER A 1 185 ? 31.239 25.525 63.119 1.00 22.73 185 SER A C 1
ATOM 1311 O O . SER A 1 185 ? 31.227 25.432 61.891 1.00 21.80 185 SER A O 1
ATOM 1314 N N . PHE A 1 186 ? 30.435 26.350 63.791 1.00 25.27 186 PHE A N 1
ATOM 1315 C CA . PHE A 1 186 ? 29.687 27.409 63.123 1.00 25.81 186 PHE A CA 1
ATOM 1316 C C . PHE A 1 186 ? 29.945 28.755 63.793 1.00 30.91 186 PHE A C 1
ATOM 1317 O O . PHE A 1 186 ? 29.043 29.597 63.884 1.00 32.22 186 PHE A O 1
ATOM 1325 N N . GLY A 1 187 ? 31.167 28.966 64.283 1.00 29.51 187 GLY A N 1
ATOM 1326 C CA . GLY A 1 187 ? 31.578 30.255 64.802 1.00 34.85 187 GLY A CA 1
ATOM 1327 C C . GLY A 1 187 ? 31.355 30.463 66.282 1.00 41.09 187 GLY A C 1
ATOM 1328 O O . GLY A 1 187 ? 31.775 31.498 66.815 1.00 45.35 187 GLY A O 1
ATOM 1329 N N . ASP A 1 188 ? 30.714 29.525 66.963 1.00 40.69 188 ASP A N 1
ATOM 1330 C CA . ASP A 1 188 ? 30.462 29.644 68.387 1.00 43.77 188 ASP A CA 1
ATOM 1331 C C . ASP A 1 188 ? 31.436 28.773 69.175 1.00 44.20 188 ASP A C 1
ATOM 1332 O O . ASP A 1 188 ? 32.226 28.012 68.613 1.00 44.43 188 ASP A O 1
ATOM 1337 N N . GLN A 1 189 ? 31.377 28.907 70.498 1.00 45.03 189 GLN A N 1
ATOM 1338 C CA . GLN A 1 189 ? 32.236 28.126 71.373 1.00 45.76 189 GLN A CA 1
ATOM 1339 C C . GLN A 1 189 ? 31.834 26.654 71.351 1.00 43.12 189 GLN A C 1
ATOM 1340 O O . GLN A 1 189 ? 30.713 26.287 70.986 1.00 42.37 189 GLN A O 1
ATOM 1346 N N . VAL A 1 190 ? 32.781 25.803 71.747 1.00 40.28 190 VAL A N 1
ATOM 1347 C CA . VAL A 1 190 ? 32.482 24.388 71.909 1.00 38.10 190 VAL A CA 1
ATOM 1348 C C . VAL A 1 190 ? 31.587 24.204 73.129 1.00 39.52 190 VAL A C 1
ATOM 1349 O O . VAL A 1 190 ? 31.787 24.838 74.174 1.00 42.24 190 VAL A O 1
ATOM 1353 N N . GLU A 1 191 ? 30.580 23.345 72.992 1.00 39.50 191 GLU A N 1
ATOM 1354 C CA . GLU A 1 191 ? 29.561 23.138 74.012 1.00 43.09 191 GLU A CA 1
ATOM 1355 C C . GLU A 1 191 ? 29.605 21.747 74.638 1.00 40.93 191 GLU A C 1
ATOM 1356 O O . GLU A 1 191 ? 28.845 21.481 75.576 1.00 39.98 191 GLU A O 1
ATOM 1362 N N . THR A 1 192 ? 30.466 20.854 74.155 1.00 37.81 192 THR A N 1
ATOM 1363 C CA . THR A 1 192 ? 30.577 19.503 74.684 1.00 36.18 192 THR A CA 1
ATOM 1364 C C . THR A 1 192 ? 31.890 19.348 75.445 1.00 33.48 192 THR A C 1
ATOM 1365 O O . THR A 1 192 ? 32.732 20.247 75.473 1.00 33.61 192 THR A O 1
ATOM 1369 N N . THR A 1 193 ? 32.058 18.180 76.061 1.00 34.76 193 THR A N 1
ATOM 1370 C CA . THR A 1 193 ? 33.345 17.816 76.631 1.00 33.80 193 THR A CA 1
ATOM 1371 C C . THR A 1 193 ? 34.384 17.641 75.532 1.00 30.97 193 THR A C 1
ATOM 1372 O O . THR A 1 193 ? 34.065 17.492 74.344 1.00 27.52 193 THR A O 1
ATOM 1376 N N . GLN A 1 194 ? 35.649 17.647 75.956 1.00 28.82 194 GLN A N 1
ATOM 1377 C CA . GLN A 1 194 ? 36.753 17.373 75.045 1.00 28.16 194 GLN A CA 1
ATOM 1378 C C . GLN A 1 194 ? 36.641 15.989 74.418 1.00 22.03 194 GLN A C 1
ATOM 1379 O O . GLN A 1 194 ? 36.896 15.827 73.216 1.00 23.69 194 GLN A O 1
ATOM 1385 N N . LEU A 1 195 ? 36.312 14.973 75.217 1.00 22.38 195 LEU A N 1
ATOM 1386 C CA . LEU A 1 195 ? 36.149 13.630 74.667 1.00 23.94 195 LEU A CA 1
ATOM 1387 C C . LEU A 1 195 ? 35.058 13.610 73.599 1.00 23.73 195 LEU A C 1
ATOM 1388 O O . LEU A 1 195 ? 35.234 13.026 72.522 1.00 19.26 195 LEU A O 1
ATOM 1393 N N . GLN A 1 196 ? 33.916 14.249 73.883 1.00 22.41 196 GLN A N 1
ATOM 1394 C CA . GLN A 1 196 ? 32.831 14.246 72.907 1.00 19.80 196 GLN A CA 1
ATOM 1395 C C . GLN A 1 196 ? 33.182 15.056 71.672 1.00 17.98 196 GLN A C 1
ATOM 1396 O O . GLN A 1 196 ? 32.769 14.695 70.565 1.00 17.40 196 GLN A O 1
ATOM 1402 N N . LEU A 1 197 ? 33.922 16.151 71.833 1.00 18.07 197 LEU A N 1
ATOM 1403 C CA . LEU A 1 197 ? 34.283 16.942 70.664 1.00 19.01 197 LEU A CA 1
ATOM 1404 C C . LEU A 1 197 ? 35.175 16.139 69.731 1.00 20.51 197 LEU A C 1
ATOM 1405 O O . LEU A 1 197 ? 34.957 16.111 68.514 1.00 16.12 197 LEU A O 1
ATOM 1410 N N . MET A 1 198 ? 36.171 15.455 70.289 1.00 16.85 198 MET A N 1
ATOM 1411 C CA . MET A 1 198 ? 37.021 14.595 69.478 1.00 16.33 198 MET A CA 1
ATOM 1412 C C . MET A 1 198 ? 36.199 13.498 68.808 1.00 17.25 198 MET A C 1
ATOM 1413 O O . MET A 1 198 ? 36.379 13.206 67.620 1.00 15.48 198 MET A O 1
ATOM 1418 N N . THR A 1 199 ? 35.281 12.891 69.563 1.00 16.49 199 THR A N 1
ATOM 1419 C CA . THR A 1 199 ? 34.397 11.854 69.033 1.00 16.35 199 THR A CA 1
ATOM 1420 C C . THR A 1 199 ? 33.551 12.390 67.875 1.00 15.92 199 THR A C 1
ATOM 1421 O O . THR A 1 199 ? 33.424 11.743 66.828 1.00 15.53 199 THR A O 1
ATOM 1425 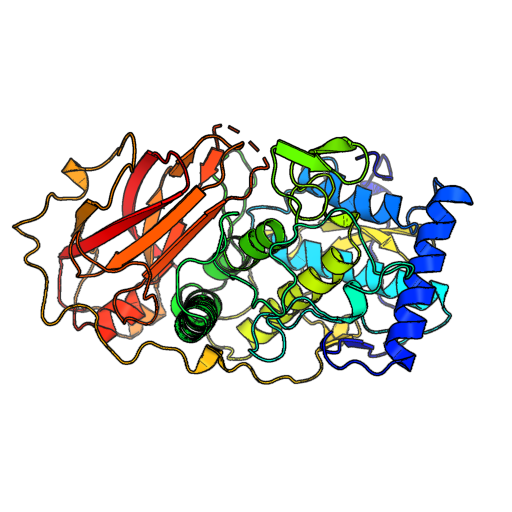N N . ASN A 1 200 ? 32.964 13.577 68.052 1.00 16.08 200 ASN A N 1
ATOM 1426 C CA . ASN A 1 200 ? 32.183 14.190 66.983 1.00 17.58 200 ASN A CA 1
ATOM 1427 C C . ASN A 1 200 ? 33.045 14.496 65.765 1.00 16.29 200 ASN A C 1
ATOM 1428 O O . ASN A 1 200 ? 32.623 14.253 64.633 1.00 14.83 200 ASN A O 1
ATOM 1433 N N . ASN A 1 201 ? 34.252 15.046 65.976 1.00 15.05 201 ASN A N 1
ATOM 1434 C CA . ASN A 1 201 ? 35.142 15.324 64.849 1.00 15.43 201 ASN A CA 1
ATOM 1435 C C . ASN A 1 201 ? 35.393 14.077 64.014 1.00 14.47 201 ASN A C 1
ATOM 1436 O O . ASN A 1 201 ? 35.331 14.118 62.780 1.00 13.83 201 ASN A O 1
ATOM 1441 N N . LEU A 1 202 ? 35.754 12.973 64.665 1.00 14.40 202 LEU A N 1
ATOM 1442 C CA . LEU A 1 202 ? 36.097 11.787 63.895 1.00 14.86 202 LEU A CA 1
ATOM 1443 C C . LEU A 1 202 ? 34.851 11.142 63.301 1.00 14.22 202 LEU A C 1
ATOM 1444 O O . LEU A 1 202 ? 34.923 10.523 62.234 1.00 14.02 202 LEU A O 1
ATOM 1449 N N . THR A 1 203 ? 33.700 11.306 63.951 1.00 14.54 203 THR A N 1
ATOM 1450 C CA . THR A 1 203 ? 32.457 10.828 63.354 1.00 14.61 203 THR A CA 1
ATOM 1451 C C . THR A 1 203 ? 32.101 11.630 62.113 1.00 14.31 203 THR A C 1
ATOM 1452 O O . THR A 1 203 ? 31.658 11.064 61.106 1.00 14.25 203 THR A O 1
ATOM 1456 N N . LEU A 1 204 ? 32.287 12.951 62.163 1.00 16.39 204 LEU A N 1
ATOM 1457 C CA . LEU A 1 204 ? 32.060 13.769 60.977 1.00 13.99 204 LEU A CA 1
ATOM 1458 C C . LEU A 1 204 ? 32.995 13.359 59.845 1.00 15.71 204 LEU A C 1
ATOM 1459 O O . LEU A 1 204 ? 32.560 13.210 58.698 1.00 13.98 204 LEU A O 1
ATOM 1464 N N . MET A 1 205 ? 34.283 13.151 60.144 1.00 14.16 205 MET A N 1
ATOM 1465 C CA . MET A 1 205 ? 35.185 12.655 59.107 1.00 13.18 205 MET A CA 1
ATOM 1466 C C . MET A 1 205 ? 34.659 11.363 58.495 1.00 13.68 205 MET A C 1
ATOM 1467 O O . MET A 1 205 ? 34.618 11.215 57.268 1.00 13.24 205 MET A O 1
ATOM 1472 N N . TYR A 1 206 ? 34.257 10.412 59.335 1.00 13.60 206 TYR A N 1
ATOM 1473 C CA . TYR A 1 206 ? 33.755 9.148 58.807 1.00 13.82 206 TYR A CA 1
ATOM 1474 C C . TYR A 1 206 ? 32.563 9.384 57.892 1.00 13.90 206 TYR A C 1
ATOM 1475 O O . TYR A 1 206 ? 32.507 8.852 56.778 1.00 13.96 206 TYR A O 1
ATOM 1484 N N . ARG A 1 207 ? 31.607 10.202 58.340 1.00 13.99 207 ARG A N 1
ATOM 1485 C CA . ARG A 1 207 ? 30.409 10.445 57.540 1.00 14.19 207 ARG A CA 1
ATOM 1486 C C . ARG A 1 207 ? 30.742 11.164 56.238 1.00 15.88 207 ARG A C 1
ATOM 1487 O O . ARG A 1 207 ? 30.125 10.906 55.201 1.00 14.18 207 ARG A O 1
ATOM 1495 N N . GLN A 1 208 ? 31.711 12.076 56.271 1.00 14.37 208 GLN A N 1
ATOM 1496 C CA . GLN A 1 208 ? 31.962 12.900 55.099 1.00 14.80 208 GLN A CA 1
ATOM 1497 C C . GLN A 1 208 ? 32.873 12.206 54.099 1.00 15.24 208 GLN A C 1
ATOM 1498 O O . GLN A 1 208 ? 32.722 12.414 52.890 1.00 15.72 208 GLN A O 1
ATOM 1504 N N . LEU A 1 209 ? 33.802 11.377 54.575 1.00 15.37 209 LEU A N 1
ATOM 1505 C CA . LEU A 1 209 ? 34.737 10.671 53.703 1.00 16.01 209 LEU A CA 1
ATOM 1506 C C . LEU A 1 209 ? 34.285 9.264 53.339 1.00 13.70 209 LEU A C 1
ATOM 1507 O O . LEU A 1 209 ? 34.786 8.699 52.353 1.00 17.16 209 LEU A O 1
ATOM 1512 N N . VAL A 1 210 ? 33.377 8.680 54.108 1.00 13.91 210 VAL A N 1
ATOM 1513 C CA . VAL A 1 210 ? 32.948 7.327 53.795 1.00 14.34 210 VAL A CA 1
ATOM 1514 C C . VAL A 1 210 ? 31.468 7.350 53.454 1.00 14.65 210 VAL A C 1
ATOM 1515 O O . VAL A 1 210 ? 31.100 7.285 52.276 1.00 15.09 210 VAL A O 1
ATOM 1519 N N . THR A 1 211 ? 30.619 7.487 54.475 1.00 14.71 211 THR A N 1
ATOM 1520 C CA . THR A 1 211 ? 29.180 7.269 54.284 1.00 15.80 211 THR A CA 1
ATOM 1521 C C . THR A 1 211 ? 28.618 8.122 53.152 1.00 16.43 211 THR A C 1
ATOM 1522 O O . THR A 1 211 ? 27.956 7.613 52.234 1.00 15.67 211 THR A O 1
ATOM 1526 N N . ASN A 1 212 ? 28.859 9.431 53.213 1.00 15.91 212 ASN A N 1
ATOM 1527 C CA . ASN A 1 212 ? 28.174 10.365 52.331 1.00 16.28 212 ASN A CA 1
ATOM 1528 C C . ASN A 1 212 ? 28.925 10.637 51.035 1.00 15.72 212 ASN A C 1
ATOM 1529 O O . ASN A 1 212 ? 28.443 11.424 50.209 1.00 15.72 212 ASN A O 1
ATOM 1534 N N . SER A 1 213 ? 30.084 10.022 50.820 1.00 14.79 213 SER A N 1
ATOM 1535 C CA . SER A 1 213 ? 30.778 10.126 49.538 1.00 14.85 213 SER A CA 1
ATOM 1536 C C . SER A 1 213 ? 31.049 8.738 48.968 1.00 15.21 213 SER A C 1
ATOM 1537 O O . SER A 1 213 ? 32.207 8.345 48.755 1.00 18.93 213 SER A O 1
ATOM 1540 N N . PRO A 1 214 ? 29.994 7.948 48.727 1.00 17.00 214 PRO A N 1
ATOM 1541 C CA . PRO A 1 214 ? 30.217 6.624 48.135 1.00 16.23 214 PRO A CA 1
ATOM 1542 C C . PRO A 1 214 ? 30.577 6.682 46.667 1.00 23.12 214 PRO A C 1
ATOM 1543 O O . PRO A 1 214 ? 31.023 5.671 46.115 1.00 22.67 214 PRO A O 1
ATOM 1547 N N . CYS A 1 215 ? 30.403 7.825 46.015 1.00 24.30 215 CYS A N 1
ATOM 1548 C CA . CYS A 1 215 ? 30.523 7.885 44.569 1.00 25.26 215 CYS A CA 1
ATOM 1549 C C . CYS A 1 215 ? 31.037 9.262 44.190 1.00 20.39 215 CYS A C 1
ATOM 1550 O O . CYS A 1 215 ? 30.965 10.201 44.994 1.00 17.82 215 CYS A O 1
ATOM 1553 N N . PRO A 1 216 ? 31.575 9.419 42.976 1.00 20.14 216 PRO A N 1
ATOM 1554 C CA . PRO A 1 216 ? 32.336 10.646 42.678 1.00 20.54 216 PRO A CA 1
ATOM 1555 C C . PRO A 1 216 ? 31.535 11.937 42.799 1.00 19.11 216 PRO A C 1
ATOM 1556 O O . PRO A 1 216 ? 32.019 12.899 43.409 1.00 21.09 216 PRO A O 1
ATOM 1560 N N . LEU A 1 217 ? 30.325 11.998 42.243 1.00 18.16 217 LEU A N 1
ATOM 1561 C CA . LEU A 1 217 ? 29.614 13.272 42.240 1.00 19.33 217 LEU A CA 1
ATOM 1562 C C . LEU A 1 217 ? 29.256 13.716 43.652 1.00 20.55 217 LEU A C 1
ATOM 1563 O O . LEU A 1 217 ? 29.148 14.922 43.918 1.00 20.06 217 LEU A O 1
ATOM 1568 N N . MET A 1 218 ? 29.087 12.767 44.573 1.00 18.77 218 MET A N 1
ATOM 1569 C CA . MET A 1 218 ? 28.823 13.145 45.955 1.00 19.01 218 MET A CA 1
ATOM 1570 C C . MET A 1 218 ? 30.069 13.694 46.637 1.00 19.12 218 MET A C 1
ATOM 1571 O O . MET A 1 218 ? 29.972 14.604 47.467 1.00 17.74 218 MET A O 1
ATOM 1576 N N . PHE A 1 219 ? 31.248 13.161 46.299 1.00 16.94 219 PHE A N 1
ATOM 1577 C CA . PHE A 1 219 ? 32.494 13.656 46.886 1.00 15.39 219 PHE A CA 1
ATOM 1578 C C . PHE A 1 219 ? 32.891 15.003 46.290 1.00 16.59 219 PHE A C 1
ATOM 1579 O O . PHE A 1 219 ? 33.222 15.945 47.022 1.00 14.90 219 PHE A O 1
ATOM 1587 N N . PHE A 1 220 ? 32.888 15.102 44.957 1.00 14.87 220 PHE A N 1
ATOM 1588 C CA . PHE A 1 220 ? 33.399 16.277 44.273 1.00 15.92 220 PHE A CA 1
ATOM 1589 C C . PHE A 1 220 ? 32.379 17.402 44.220 1.00 16.27 220 PHE A C 1
ATOM 1590 O O . PHE A 1 220 ? 32.767 18.572 44.159 1.00 18.51 220 PHE A O 1
ATOM 1598 N N . GLY A 1 221 ? 31.094 17.066 44.232 1.00 16.17 221 GLY A N 1
ATOM 1599 C CA . GLY A 1 221 ? 30.053 18.017 43.892 1.00 17.24 221 GLY A CA 1
ATOM 1600 C C . GLY A 1 221 ? 29.687 17.881 42.431 1.00 21.53 221 GLY A C 1
ATOM 1601 O O . GLY A 1 221 ? 30.169 16.999 41.720 1.00 22.35 221 GLY A O 1
ATOM 1602 N N . GLY A 1 222 ? 28.814 18.773 41.972 1.00 24.41 222 GLY A N 1
ATOM 1603 C CA . GLY A 1 222 ? 28.344 18.709 40.610 1.00 24.40 222 GLY A CA 1
ATOM 1604 C C . GLY A 1 222 ? 28.674 19.951 39.811 1.00 26.95 222 GLY A C 1
ATOM 1605 O O . GLY A 1 222 ? 29.276 20.908 40.316 1.00 23.26 222 GLY A O 1
ATOM 1606 N N . PRO A 1 223 ? 28.293 19.954 38.532 1.00 30.63 223 PRO A N 1
ATOM 1607 C CA . PRO A 1 223 ? 28.456 21.165 37.725 1.00 33.29 223 PRO A CA 1
ATOM 1608 C C . PRO A 1 223 ? 27.607 22.297 38.281 1.00 35.76 223 PRO A C 1
ATOM 1609 O O . PRO A 1 223 ? 26.451 22.106 38.656 1.00 32.03 223 PRO A O 1
ATOM 1613 N N . TYR A 1 224 ? 28.210 23.475 38.364 1.00 43.33 224 TYR A N 1
ATOM 1614 C CA . TYR A 1 224 ? 27.545 24.676 38.853 1.00 52.72 224 TYR A CA 1
ATOM 1615 C C . TYR A 1 224 ? 27.651 25.696 37.732 1.00 62.04 224 TYR A C 1
ATOM 1616 O O . TYR A 1 224 ? 28.148 26.811 37.924 1.00 62.68 224 TYR A O 1
ATOM 1625 N N . THR A 1 225 ? 27.212 25.284 36.543 1.00 69.91 225 THR A N 1
ATOM 1626 C CA . THR A 1 225 ? 27.453 26.020 35.309 1.00 76.76 225 THR A CA 1
ATOM 1627 C C . THR A 1 225 ? 26.388 27.082 35.090 1.00 80.64 225 THR A C 1
ATOM 1628 O O . THR A 1 225 ? 26.568 28.241 35.478 1.00 79.98 225 THR A O 1
ATOM 1630 N N . LEU A 1 226 ? 25.277 26.697 34.468 1.00 85.05 226 LEU A N 1
ATOM 1631 C CA . LEU A 1 226 ? 24.162 27.612 34.286 1.00 89.07 226 LEU A CA 1
ATOM 1632 C C . LEU A 1 226 ? 23.568 27.987 35.644 1.00 90.54 226 LEU A C 1
ATOM 1633 O O . LEU A 1 226 ? 24.037 27.560 36.705 1.00 89.45 226 LEU A O 1
ATOM 1635 N N . GLY A 1 227 ? 22.519 28.800 35.607 1.00 91.56 227 GLY A N 1
ATOM 1636 C CA . GLY A 1 227 ? 21.851 29.217 36.822 1.00 90.74 227 GLY A CA 1
ATOM 1637 C C . GLY A 1 227 ? 20.373 28.863 36.862 1.00 90.90 227 GLY A C 1
ATOM 1638 O O . GLY A 1 227 ? 19.580 29.628 36.313 1.00 93.10 227 GLY A O 1
ATOM 1639 N N . SER A 1 228 ? 19.955 27.752 37.487 1.00 88.47 228 SER A N 1
ATOM 1640 C CA . SER A 1 228 ? 20.756 26.751 38.227 1.00 83.23 228 SER A CA 1
ATOM 1641 C C . SER A 1 228 ? 21.720 27.338 39.255 1.00 78.26 228 SER A C 1
ATOM 1642 O O . SER A 1 228 ? 22.790 26.782 39.509 1.00 77.20 228 SER A O 1
ATOM 1644 N N . THR A 1 229 ? 21.324 28.468 39.847 1.00 74.40 229 THR A N 1
ATOM 1645 C CA . THR A 1 229 ? 22.098 29.134 40.886 1.00 68.49 229 THR A CA 1
ATOM 1646 C C . THR A 1 229 ? 22.080 28.371 42.209 1.00 61.76 229 THR A C 1
ATOM 1647 O O . THR A 1 229 ? 22.409 28.946 43.258 1.00 60.60 229 THR A O 1
ATOM 1649 N N . VAL A 1 230 ? 21.699 27.098 42.175 1.00 55.75 230 VAL A N 1
ATOM 1650 C CA . VAL A 1 230 ? 21.730 26.251 43.359 1.00 47.46 230 VAL A CA 1
ATOM 1651 C C . VAL A 1 230 ? 23.154 25.750 43.548 1.00 43.00 230 VAL A C 1
ATOM 1652 O O . VAL A 1 230 ? 23.738 25.149 42.640 1.00 40.27 230 VAL A O 1
ATOM 1656 N N . GLU A 1 231 ? 23.716 26.007 44.726 1.00 41.39 231 GLU A N 1
ATOM 1657 C CA . GLU A 1 231 ? 25.059 25.544 45.033 1.00 38.81 231 GLU A CA 1
ATOM 1658 C C . GLU A 1 231 ? 25.104 24.018 45.044 1.00 38.36 231 GLU A C 1
ATOM 1659 O O . GLU A 1 231 ? 24.169 23.355 45.505 1.00 36.50 231 GLU A O 1
ATOM 1665 N N . ALA A 1 232 ? 26.197 23.459 44.523 1.00 35.86 232 ALA A N 1
ATOM 1666 C CA . ALA A 1 232 ? 26.326 22.018 44.326 1.00 29.98 232 ALA A CA 1
ATOM 1667 C C . ALA A 1 232 ? 27.639 21.516 44.899 1.00 25.28 232 ALA A C 1
ATOM 1668 O O . ALA A 1 232 ? 28.423 20.839 44.229 1.00 23.71 232 ALA A O 1
ATOM 1670 N N . ALA A 1 233 ? 27.889 21.839 46.161 1.00 24.81 233 ALA A N 1
ATOM 1671 C CA . ALA A 1 233 ? 29.089 21.360 46.818 1.00 23.67 233 ALA A CA 1
ATOM 1672 C C . ALA A 1 233 ? 29.006 19.859 47.052 1.00 26.32 233 ALA A C 1
ATOM 1673 O O . ALA A 1 233 ? 27.923 19.287 47.219 1.00 24.69 233 ALA A O 1
ATOM 1675 N N . GLY A 1 234 ? 30.170 19.218 47.064 1.00 22.90 234 GLY A N 1
ATOM 1676 C CA . GLY A 1 234 ? 30.277 17.850 47.516 1.00 21.42 234 GLY A CA 1
ATOM 1677 C C . GLY A 1 234 ? 30.398 17.829 49.023 1.00 18.70 234 GLY A C 1
ATOM 1678 O O . GLY A 1 234 ? 30.161 18.833 49.698 1.00 16.96 234 GLY A O 1
ATOM 1679 N N . THR A 1 235 ? 30.838 16.683 49.553 1.00 18.89 235 THR A N 1
ATOM 1680 C CA . THR A 1 235 ? 30.832 16.489 51.000 1.00 18.90 235 THR A CA 1
ATOM 1681 C C . THR A 1 235 ? 31.884 17.348 51.690 1.00 18.83 235 THR A C 1
ATOM 1682 O O . THR A 1 235 ? 31.557 18.158 52.565 1.00 18.34 235 THR A O 1
ATOM 1686 N N . VAL A 1 236 ? 33.160 17.158 51.328 1.00 13.93 236 VAL A N 1
ATOM 1687 C CA . VAL A 1 236 ? 34.254 17.801 52.049 1.00 16.07 236 VAL A CA 1
ATOM 1688 C C . VAL A 1 236 ? 34.127 19.313 51.976 1.00 15.85 236 VAL A C 1
ATOM 1689 O O . VAL A 1 236 ? 34.350 20.008 52.971 1.00 16.77 236 VAL A O 1
ATOM 1693 N N . GLU A 1 237 ? 33.761 19.852 50.804 1.00 18.64 237 GLU A N 1
ATOM 1694 C CA . GLU A 1 237 ? 33.669 21.307 50.680 1.00 18.79 237 GLU A CA 1
ATOM 1695 C C . GLU A 1 237 ? 32.693 21.881 51.696 1.00 17.07 237 GLU A C 1
ATOM 1696 O O . GLU A 1 237 ? 32.927 22.960 52.253 1.00 15.90 237 GLU A O 1
ATOM 1702 N N . ASN A 1 238 ? 31.599 21.168 51.954 1.00 13.99 238 ASN A N 1
ATOM 1703 C CA . ASN A 1 238 ? 30.648 21.541 52.993 1.00 14.34 238 ASN A CA 1
ATOM 1704 C C . ASN A 1 238 ? 31.333 21.349 54.343 1.00 14.06 238 ASN A C 1
ATOM 1705 O O . ASN A 1 238 ? 31.665 22.326 55.019 1.00 16.63 238 ASN A O 1
ATOM 1710 N N . ILE A 1 239 ? 31.599 20.101 54.716 1.00 14.60 239 ILE A N 1
ATOM 1711 C CA . ILE A 1 239 ? 32.214 19.757 56.002 1.00 14.70 239 ILE A CA 1
ATOM 1712 C C . ILE A 1 239 ? 33.273 18.711 55.752 1.00 14.67 239 ILE A C 1
ATOM 1713 O O . ILE A 1 239 ? 32.970 17.683 55.153 1.00 15.81 239 ILE A O 1
ATOM 1718 N N . PRO A 1 240 ? 34.509 18.910 56.263 1.00 15.96 240 PRO A N 1
ATOM 1719 C CA . PRO A 1 240 ? 34.987 19.883 57.246 1.00 18.51 240 PRO A CA 1
ATOM 1720 C C . PRO A 1 240 ? 35.575 21.191 56.713 1.00 17.23 240 PRO A C 1
ATOM 1721 O O . PRO A 1 240 ? 35.991 22.000 57.545 1.00 17.01 240 PRO A O 1
ATOM 1725 N N . HIS A 1 241 ? 35.585 21.397 55.393 1.00 15.76 241 HIS A N 1
ATOM 1726 C CA . HIS A 1 241 ? 36.251 22.565 54.809 1.00 14.51 241 HIS A CA 1
ATOM 1727 C C . HIS A 1 241 ? 35.706 23.875 55.372 1.00 13.35 241 HIS A C 1
ATOM 1728 O O . HIS A 1 241 ? 36.462 24.727 55.862 1.00 13.42 241 HIS A O 1
ATOM 1735 N N . SER A 1 242 ? 34.394 24.071 55.312 1.00 13.72 242 SER A N 1
ATOM 1736 C CA . SER A 1 242 ? 33.849 25.340 55.779 1.00 21.31 242 SER A CA 1
ATOM 1737 C C . SER A 1 242 ? 34.082 25.581 57.267 1.00 17.98 242 SER A C 1
ATOM 1738 O O . SER A 1 242 ? 34.445 26.715 57.618 1.00 18.97 242 SER A O 1
ATOM 1741 N N . PRO A 1 243 ? 33.889 24.612 58.177 1.00 17.38 243 PRO A N 1
ATOM 1742 C CA . PRO A 1 243 ? 34.134 24.903 59.602 1.00 15.83 243 PRO A CA 1
ATOM 1743 C C . PRO A 1 243 ? 35.582 25.263 59.922 1.00 14.51 243 PRO A C 1
ATOM 1744 O O . PRO A 1 243 ? 35.831 26.008 60.880 1.00 14.94 243 PRO A O 1
ATOM 1748 N N . VAL A 1 244 ? 36.550 24.775 59.153 1.00 14.57 244 VAL A N 1
ATOM 1749 C CA . VAL A 1 244 ? 37.933 25.161 59.438 1.00 14.84 244 VAL A CA 1
ATOM 1750 C C . VAL A 1 244 ? 38.120 26.654 59.204 1.00 15.30 244 VAL A C 1
ATOM 1751 O O . VAL A 1 244 ? 38.720 27.359 60.026 1.00 15.24 244 VAL A O 1
ATOM 1755 N N . HIS A 1 245 ? 37.622 27.154 58.069 1.00 15.41 245 HIS A N 1
ATOM 1756 C CA . HIS A 1 245 ? 37.638 28.589 57.791 1.00 17.67 245 HIS A CA 1
ATOM 1757 C C . HIS A 1 245 ? 37.011 29.371 58.934 1.00 18.15 245 HIS A C 1
ATOM 1758 O O . HIS A 1 245 ? 37.559 30.379 59.400 1.00 17.10 245 HIS A O 1
ATOM 1765 N N . ILE A 1 246 ? 35.842 28.919 59.390 1.00 17.46 246 ILE A N 1
ATOM 1766 C CA . ILE A 1 246 ? 35.125 29.620 60.446 1.00 19.85 246 ILE A CA 1
ATOM 1767 C C . ILE A 1 246 ? 35.910 29.571 61.750 1.00 16.52 246 ILE A C 1
ATOM 1768 O O . ILE A 1 246 ? 35.970 30.555 62.491 1.00 19.53 246 ILE A O 1
ATOM 1773 N N . TRP A 1 247 ? 36.500 28.419 62.065 1.00 16.02 247 TRP A N 1
ATOM 1774 C CA . TRP A 1 247 ? 37.196 28.268 63.339 1.00 16.29 247 TRP A CA 1
ATOM 1775 C C . TRP A 1 247 ? 38.443 29.150 63.413 1.00 17.36 247 TRP A C 1
ATOM 1776 O O . TRP A 1 247 ? 38.740 29.700 64.475 1.00 18.10 247 TRP A O 1
ATOM 1787 N N . VAL A 1 248 ? 39.172 29.306 62.300 1.00 17.15 248 VAL A N 1
ATOM 1788 C CA . VAL A 1 248 ? 40.446 30.038 62.314 1.00 18.40 248 VAL A CA 1
ATOM 1789 C C . VAL A 1 248 ? 40.234 31.544 62.252 1.00 18.67 248 VAL A C 1
ATOM 1790 O O . VAL A 1 248 ? 40.950 32.308 62.920 1.00 18.01 248 VAL A O 1
ATOM 1794 N N . GLY A 1 249 ? 39.277 32.000 61.437 1.00 18.79 249 GLY A N 1
ATOM 1795 C CA . GLY A 1 249 ? 39.091 33.428 61.228 1.00 17.41 249 GLY A CA 1
ATOM 1796 C C . GLY A 1 249 ? 38.640 34.164 62.477 1.00 19.42 249 GLY A C 1
ATOM 1797 O O . GLY A 1 249 ? 38.190 33.579 63.458 1.00 18.82 249 GLY A O 1
ATOM 1798 N N . THR A 1 250 ? 38.783 35.489 62.446 1.00 19.08 250 THR A N 1
ATOM 1799 C CA . THR A 1 250 ? 38.271 36.302 63.539 1.00 21.76 250 THR A CA 1
ATOM 1800 C C . THR A 1 250 ? 36.749 36.260 63.545 1.00 24.14 250 THR A C 1
ATOM 1801 O O . THR A 1 250 ? 36.108 35.892 62.554 1.00 23.42 250 THR A O 1
ATOM 1805 N N . ARG A 1 251 ? 36.174 36.640 64.683 1.00 26.79 251 ARG A N 1
ATOM 1806 C CA . ARG A 1 251 ? 34.724 36.654 64.829 1.00 30.67 251 ARG A CA 1
ATOM 1807 C C . ARG A 1 251 ? 34.159 37.906 64.176 1.00 28.85 251 ARG A C 1
ATOM 1808 O O . ARG A 1 251 ? 34.521 39.027 64.549 1.00 29.26 251 ARG A O 1
ATOM 1816 N N . ARG A 1 252 ? 33.283 37.710 63.198 1.00 29.10 252 ARG A N 1
ATOM 1817 C CA . ARG A 1 252 ? 32.692 38.829 62.489 1.00 33.93 252 ARG A CA 1
ATOM 1818 C C . ARG A 1 252 ? 32.004 39.768 63.473 1.00 34.89 252 ARG A C 1
ATOM 1819 O O . ARG A 1 252 ? 31.259 39.329 64.353 1.00 36.06 252 ARG A O 1
ATOM 1827 N N . GLY A 1 253 ? 32.288 41.061 63.346 1.00 32.46 253 GLY A N 1
ATOM 1828 C CA . GLY A 1 253 ? 31.769 42.060 64.248 1.00 38.32 253 GLY A CA 1
ATOM 1829 C C . GLY A 1 253 ? 32.705 42.426 65.379 1.00 41.18 253 GLY A C 1
ATOM 1830 O O . GLY A 1 253 ? 32.533 43.489 65.986 1.00 44.22 253 GLY A O 1
ATOM 1831 N N . SER A 1 254 ? 33.692 41.580 65.671 1.00 39.69 254 SER A N 1
ATOM 1832 C CA . SER A 1 254 ? 34.633 41.860 66.741 1.00 38.19 254 SER A CA 1
ATOM 1833 C C . SER A 1 254 ? 35.624 42.935 66.309 1.00 41.52 254 SER A C 1
ATOM 1834 O O . SER A 1 254 ? 35.741 43.281 65.129 1.00 41.85 254 SER A O 1
ATOM 1837 N N . VAL A 1 255 ? 36.351 43.465 67.289 1.00 43.18 255 VAL A N 1
ATOM 1838 C CA . VAL A 1 255 ? 37.373 44.469 67.023 1.00 44.63 255 VAL A CA 1
ATOM 1839 C C . VAL A 1 255 ? 38.663 43.760 66.635 1.00 46.75 255 VAL A C 1
ATOM 1840 O O . VAL A 1 255 ? 39.174 42.924 67.388 1.00 49.33 255 VAL A O 1
ATOM 1844 N N . LEU A 1 256 ? 39.189 44.093 65.461 1.00 45.12 256 LEU A N 1
ATOM 1845 C CA . LEU A 1 256 ? 40.436 43.520 65.000 1.00 48.90 256 LEU A CA 1
ATOM 1846 C C . LEU A 1 256 ? 41.598 44.055 65.835 1.00 53.49 256 LEU A C 1
ATOM 1847 O O . LEU A 1 256 ? 41.455 45.033 66.573 1.00 56.91 256 LEU A O 1
ATOM 1852 N N . PRO A 1 257 ? 42.768 43.415 65.753 1.00 54.21 257 PRO A N 1
ATOM 1853 C CA . PRO A 1 257 ? 43.941 43.964 66.452 1.00 56.95 257 PRO A CA 1
ATOM 1854 C C . PRO A 1 257 ? 44.362 45.320 65.918 1.00 58.24 257 PRO A C 1
ATOM 1855 O O . PRO A 1 257 ? 45.033 46.071 66.637 1.00 58.68 257 PRO A O 1
ATOM 1857 N N . ASP A 1 258 ? 43.971 45.659 64.685 1.00 57.71 258 ASP A N 1
ATOM 1858 C CA . ASP A 1 258 ? 44.249 46.968 64.107 1.00 57.74 258 ASP A CA 1
ATOM 1859 C C . ASP A 1 258 ? 43.236 48.029 64.520 1.00 58.94 258 ASP A C 1
ATOM 1860 O O . ASP A 1 258 ? 43.504 49.222 64.344 1.00 61.26 258 ASP A O 1
ATOM 1862 N N . GLY A 1 259 ? 42.081 47.635 65.048 1.00 57.95 259 GLY A N 1
ATOM 1863 C CA . GLY A 1 259 ? 41.084 48.568 65.544 1.00 57.62 259 GLY A CA 1
ATOM 1864 C C . GLY A 1 259 ? 39.753 48.536 64.816 1.00 56.77 259 GLY A C 1
ATOM 1865 O O . GLY A 1 259 ? 38.749 49.004 65.371 1.00 56.39 259 GLY A O 1
ATOM 1866 N N . LYS A 1 260 ? 39.698 47.995 63.601 1.00 54.95 260 LYS A N 1
ATOM 1867 C CA . LYS A 1 260 ? 38.469 48.007 62.817 1.00 54.29 260 LYS A CA 1
ATOM 1868 C C . LYS A 1 260 ? 37.616 46.770 63.105 1.00 51.05 260 LYS A C 1
ATOM 1869 O O . LYS A 1 260 ? 38.083 45.774 63.664 1.00 48.59 260 LYS A O 1
ATOM 1871 N N . ILE A 1 261 ? 36.339 46.849 62.713 1.00 49.80 261 ILE A N 1
ATOM 1872 C CA . ILE A 1 261 ? 35.380 45.782 62.980 1.00 46.72 261 ILE A CA 1
ATOM 1873 C C . ILE A 1 261 ? 35.590 44.649 61.986 1.00 40.62 261 ILE A C 1
ATOM 1874 O O . ILE A 1 261 ? 35.761 44.880 60.783 1.00 42.78 261 ILE A O 1
ATOM 1876 N N . SER A 1 262 ? 35.559 43.416 62.487 1.00 31.99 262 SER A N 1
ATOM 1877 C CA . SER A 1 262 ? 35.894 42.251 61.678 1.00 29.35 262 SER A CA 1
ATOM 1878 C C . SER A 1 262 ? 34.739 41.828 60.783 1.00 29.44 262 SER A C 1
ATOM 1879 O O . SER A 1 262 ? 33.573 41.863 61.185 1.00 31.23 262 SER A O 1
ATOM 1882 N N . ASN A 1 263 ? 35.079 41.424 59.563 1.00 29.46 263 ASN A N 1
ATOM 1883 C CA . ASN A 1 263 ? 34.208 40.637 58.702 1.00 32.22 263 ASN A CA 1
ATOM 1884 C C . ASN A 1 263 ? 34.713 39.199 58.575 1.00 28.88 263 ASN A C 1
ATOM 1885 O O . ASN A 1 263 ? 34.542 38.558 57.532 1.00 29.96 263 ASN A O 1
ATOM 1890 N N . GLY A 1 264 ? 35.364 38.682 59.622 1.00 24.44 264 GLY A N 1
ATOM 1891 C CA . GLY A 1 264 ? 35.885 37.326 59.600 1.00 21.60 264 GLY A CA 1
ATOM 1892 C C . GLY A 1 264 ? 37.317 37.180 59.135 1.00 19.26 264 GLY A C 1
ATOM 1893 O O . GLY A 1 264 ? 37.805 36.048 59.034 1.00 18.76 264 GLY A O 1
ATOM 1894 N N . GLU A 1 265 ? 38.012 38.276 58.852 1.00 19.66 265 GLU A N 1
ATOM 1895 C CA . GLU A 1 265 ? 39.390 38.184 58.362 1.00 21.97 265 GLU A CA 1
ATOM 1896 C C . GLU A 1 265 ? 40.268 37.410 59.348 1.00 20.85 265 GLU A C 1
ATOM 1897 O O . GLU A 1 265 ? 40.092 37.554 60.561 1.00 21.65 265 GLU A O 1
ATOM 1903 N N . ASP A 1 266 ? 41.219 36.610 58.855 1.00 17.91 266 ASP A N 1
ATOM 1904 C CA . ASP A 1 266 ? 41.482 36.430 57.426 1.00 17.35 266 ASP A CA 1
ATOM 1905 C C . ASP A 1 266 ? 40.773 35.182 56.869 1.00 16.67 266 ASP A C 1
ATOM 1906 O O . ASP A 1 266 ? 40.073 35.254 55.855 1.00 17.78 266 ASP A O 1
ATOM 1911 N N . MET A 1 267 ? 40.975 34.039 57.530 1.00 16.23 267 MET A N 1
ATOM 1912 C CA . MET A 1 267 ? 40.459 32.768 57.030 1.00 15.60 267 MET A CA 1
ATOM 1913 C C . MET A 1 267 ? 38.932 32.703 57.007 1.00 17.34 267 MET A C 1
ATOM 1914 O O . MET A 1 267 ? 38.371 31.895 56.256 1.00 17.33 267 MET A O 1
ATOM 1919 N N . GLY A 1 268 ? 38.256 33.486 57.834 1.00 18.55 268 GLY A N 1
ATOM 1920 C CA . GLY A 1 268 ? 36.805 33.433 57.926 1.00 21.32 268 GLY A CA 1
ATOM 1921 C C . GLY A 1 268 ? 36.055 34.208 56.868 1.00 25.11 268 GLY A C 1
ATOM 1922 O O . GLY A 1 268 ? 34.838 34.377 56.979 1.00 26.90 268 GLY A O 1
ATOM 1923 N N . ASN A 1 269 ? 36.750 34.683 55.835 1.00 24.36 269 ASN A N 1
ATOM 1924 C CA . ASN A 1 269 ? 36.164 35.475 54.765 1.00 29.00 269 ASN A CA 1
ATOM 1925 C C . ASN A 1 269 ? 36.849 35.077 53.469 1.00 30.31 269 ASN A C 1
ATOM 1926 O O . ASN A 1 269 ? 38.079 35.094 53.394 1.00 28.84 269 ASN A O 1
ATOM 1931 N N . PHE A 1 270 ? 36.066 34.727 52.447 1.00 31.44 270 PHE A N 1
ATOM 1932 C CA . PHE A 1 270 ? 36.680 34.252 51.213 1.00 37.04 270 PHE A CA 1
ATOM 1933 C C . PHE A 1 270 ? 37.424 35.340 50.450 1.00 37.17 270 PHE A C 1
ATOM 1934 O O . PHE A 1 270 ? 38.192 35.012 49.544 1.00 42.74 270 PHE A O 1
ATOM 1942 N N . TYR A 1 271 ? 37.239 36.614 50.787 1.00 35.28 271 TYR A N 1
ATOM 1943 C CA . TYR A 1 271 ? 38.047 37.635 50.134 1.00 37.87 271 TYR A CA 1
ATOM 1944 C C . TYR A 1 271 ? 39.480 37.628 50.648 1.00 35.03 271 TYR A C 1
ATOM 1945 O O . TYR A 1 271 ? 40.411 37.916 49.889 1.00 38.40 271 TYR A O 1
ATOM 1954 N N . SER A 1 272 ? 39.678 37.310 51.923 1.00 24.81 272 SER A N 1
ATOM 1955 C CA . SER A 1 272 ? 40.956 37.523 52.584 1.00 19.97 272 SER A CA 1
ATOM 1956 C C . SER A 1 272 ? 41.637 36.235 53.015 1.00 17.54 272 SER A C 1
ATOM 1957 O O . SER A 1 272 ? 42.741 36.301 53.568 1.00 16.49 272 SER A O 1
ATOM 1960 N N . ALA A 1 273 ? 41.011 35.079 52.789 1.00 17.54 273 ALA A N 1
ATOM 1961 C CA . ALA A 1 273 ? 41.507 33.832 53.369 1.00 16.91 273 ALA A CA 1
ATOM 1962 C C . ALA A 1 273 ? 42.941 33.544 52.956 1.00 17.90 273 AL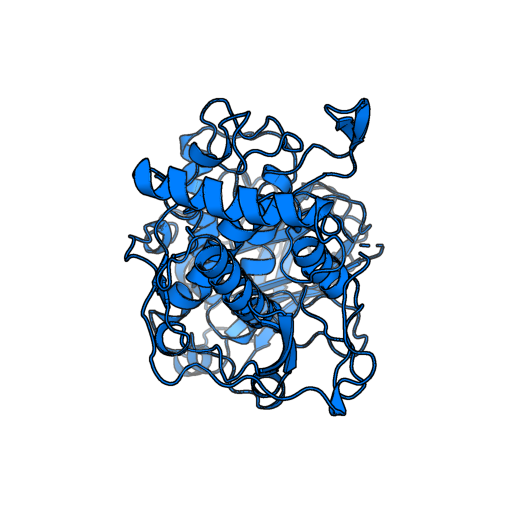A A C 1
ATOM 1963 O O . ALA A 1 273 ? 43.735 33.072 53.772 1.00 17.66 273 ALA A O 1
ATOM 1965 N N . GLY A 1 274 ? 43.291 33.808 51.694 1.00 17.63 274 GLY A N 1
ATOM 1966 C CA . GLY A 1 274 ? 44.651 33.580 51.227 1.00 17.95 274 GLY A CA 1
ATOM 1967 C C . GLY A 1 274 ? 45.690 34.470 51.873 1.00 14.99 274 GLY A C 1
ATOM 1968 O O . GLY A 1 274 ? 46.886 34.277 51.631 1.00 16.27 274 GLY A O 1
ATOM 1969 N N . LEU A 1 275 ? 45.276 35.435 52.685 1.00 16.14 275 LEU A N 1
ATOM 1970 C CA . LEU A 1 275 ? 46.250 36.277 53.361 1.00 15.93 275 LEU A CA 1
ATOM 1971 C C . LEU A 1 275 ? 46.814 35.628 54.619 1.00 19.74 275 LEU A C 1
ATOM 1972 O O . LEU A 1 275 ? 47.759 36.167 55.207 1.00 16.17 275 LEU A O 1
ATOM 1977 N N . ASP A 1 276 ? 46.259 34.488 55.028 1.00 17.33 276 ASP A N 1
ATOM 1978 C CA . ASP A 1 276 ? 46.768 33.707 56.143 1.00 16.24 276 ASP A CA 1
ATOM 1979 C C . ASP A 1 276 ? 47.606 32.566 55.597 1.00 14.75 276 ASP A C 1
ATOM 1980 O O . ASP A 1 276 ? 47.070 31.724 54.862 1.00 14.30 276 ASP A O 1
ATOM 1985 N N . PRO A 1 277 ? 48.904 32.493 55.906 1.00 14.86 277 PRO A N 1
ATOM 1986 C CA . PRO A 1 277 ? 49.703 31.348 55.442 1.00 14.46 277 PRO A CA 1
ATOM 1987 C C . PRO A 1 277 ? 49.076 29.998 55.761 1.00 19.32 277 PRO A C 1
ATOM 1988 O O . PRO A 1 277 ? 49.234 29.043 54.992 1.00 17.63 277 PRO A O 1
ATOM 1992 N N . LEU A 1 278 ? 48.352 29.888 56.875 1.00 14.19 278 LEU A N 1
ATOM 1993 C CA . LEU A 1 278 ? 47.705 28.623 57.206 1.00 13.86 278 LEU A CA 1
ATOM 1994 C C . LEU A 1 278 ? 46.679 28.197 56.162 1.00 14.15 278 LEU A C 1
ATOM 1995 O O . LEU A 1 278 ? 46.360 27.008 56.080 1.00 14.62 278 LEU A O 1
ATOM 2000 N N . PHE A 1 279 ? 46.120 29.141 55.391 1.00 13.57 279 PHE A N 1
ATOM 2001 C CA . PHE A 1 279 ? 45.138 28.792 54.358 1.00 13.32 279 PHE A CA 1
ATOM 2002 C C . PHE A 1 279 ? 45.663 27.688 53.447 1.00 12.96 279 PHE A C 1
ATOM 2003 O O . PHE A 1 279 ? 44.964 26.715 53.151 1.00 12.73 279 PHE A O 1
ATOM 2011 N N . TYR A 1 280 ? 46.909 27.834 52.985 1.00 13.00 280 TYR A N 1
ATOM 2012 C CA . TYR A 1 280 ? 47.474 26.865 52.052 1.00 15.20 280 TYR A CA 1
ATOM 2013 C C . TYR A 1 280 ? 47.732 25.531 52.726 1.00 14.08 280 TYR A C 1
ATOM 2014 O O . TYR A 1 280 ? 47.616 24.483 52.081 1.00 13.41 280 TYR A O 1
ATOM 2023 N N . CYS A 1 281 ? 48.086 25.559 54.011 1.00 12.78 281 CYS A N 1
ATOM 2024 C CA . CYS A 1 281 ? 48.323 24.335 54.763 1.00 12.73 281 CYS A CA 1
ATOM 2025 C C . CYS A 1 281 ? 47.007 23.598 55.033 1.00 12.54 281 CYS A C 1
ATOM 2026 O O . CYS A 1 281 ? 46.958 22.364 55.008 1.00 12.43 281 CYS A O 1
ATOM 2029 N N . HIS A 1 282 ? 45.929 24.342 55.283 1.00 12.57 282 HIS A N 1
ATOM 2030 C CA . HIS A 1 282 ? 44.602 23.725 55.321 1.00 12.43 282 HIS A CA 1
ATOM 2031 C C . HIS A 1 282 ? 44.275 23.045 53.998 1.00 12.92 282 HIS A C 1
ATOM 2032 O O . HIS A 1 282 ? 43.825 21.893 53.968 1.00 13.16 282 HIS A O 1
ATOM 2039 N N . HIS A 1 283 ? 44.475 23.755 52.887 1.00 13.45 283 HIS A N 1
ATOM 2040 C CA . HIS A 1 283 ? 44.117 23.182 51.597 1.00 14.93 283 HIS A CA 1
ATOM 2041 C C . HIS A 1 283 ? 45.019 22.019 51.225 1.00 14.20 283 HIS A C 1
ATOM 2042 O O . HIS A 1 283 ? 44.608 21.138 50.455 1.00 13.62 283 HIS A O 1
ATOM 2049 N N . SER A 1 284 ? 46.240 21.985 51.759 1.00 12.20 284 SER A N 1
ATOM 2050 C CA . SER A 1 284 ? 47.078 20.807 51.573 1.00 12.27 284 SER A CA 1
ATOM 2051 C C . SER A 1 284 ? 46.390 19.566 52.148 1.00 13.87 284 SER A C 1
ATOM 2052 O O . SER A 1 284 ? 46.377 18.501 51.517 1.00 12.94 284 SER A O 1
ATOM 2055 N N . ASN A 1 285 ? 45.730 19.703 53.306 1.00 13.37 285 ASN A N 1
ATOM 2056 C CA . ASN A 1 285 ? 45.008 18.547 53.823 1.00 14.14 285 ASN A CA 1
ATOM 2057 C C . ASN A 1 285 ? 43.718 18.288 53.060 1.00 13.48 285 ASN A C 1
ATOM 2058 O O . ASN A 1 285 ? 43.315 17.128 52.918 1.00 14.51 285 ASN A O 1
ATOM 2063 N N . VAL A 1 286 ? 43.021 19.339 52.614 1.00 12.37 286 VAL A N 1
ATOM 2064 C CA . VAL A 1 286 ? 41.860 19.110 51.752 1.00 13.05 286 VAL A CA 1
ATOM 2065 C C . VAL A 1 286 ? 42.297 18.344 50.512 1.00 15.04 286 VAL A C 1
ATOM 2066 O O . VAL A 1 286 ? 41.648 17.379 50.091 1.00 12.25 286 VAL A O 1
ATOM 2070 N N . ASP A 1 287 ? 43.444 18.722 49.943 1.00 12.19 287 ASP A N 1
ATOM 2071 C CA . ASP A 1 287 ? 43.947 18.006 48.773 1.00 12.60 287 ASP A CA 1
ATOM 2072 C C . ASP A 1 287 ? 44.304 16.565 49.132 1.00 12.52 287 ASP A C 1
ATOM 2073 O O . ASP A 1 287 ? 44.078 15.642 48.341 1.00 15.74 287 ASP A O 1
ATOM 2078 N N . ARG A 1 288 ? 44.846 16.359 50.327 1.00 12.44 288 ARG A N 1
ATOM 2079 C CA . ARG A 1 288 ? 45.147 15.012 50.788 1.00 12.62 288 ARG A CA 1
ATOM 2080 C C . ARG A 1 288 ? 43.881 14.171 50.923 1.00 12.64 288 ARG A C 1
ATOM 2081 O O . ARG A 1 288 ? 43.915 12.956 50.674 1.00 12.91 288 ARG A O 1
ATOM 2089 N N . MET A 1 289 ? 42.757 14.790 51.256 1.00 12.42 289 MET A N 1
ATOM 2090 C CA . MET A 1 289 ? 41.502 14.051 51.380 1.00 13.33 289 MET A CA 1
ATOM 2091 C C . MET A 1 289 ? 41.116 13.402 50.047 1.00 13.14 289 MET A C 1
ATOM 2092 O O . MET A 1 289 ? 40.583 12.347 50.018 1.00 14.09 289 MET A O 1
ATOM 2097 N N . TRP A 1 290 ? 41.388 14.081 48.962 1.00 12.83 290 TRP A N 1
ATOM 2098 C CA . TRP A 1 290 ? 41.120 13.484 47.656 1.00 15.97 290 TRP A CA 1
ATOM 2099 C C . TRP A 1 290 ? 41.907 12.189 47.497 1.00 15.87 290 TRP A C 1
ATOM 2100 O O . TRP A 1 290 ? 41.351 11.154 47.111 1.00 15.13 290 TRP A O 1
ATOM 2111 N N . ASN A 1 291 ? 43.199 12.211 47.839 1.00 14.28 291 ASN A N 1
ATOM 2112 C CA . ASN A 1 291 ? 43.992 10.985 47.777 1.00 13.95 291 ASN A CA 1
ATOM 2113 C C . ASN A 1 291 ? 43.442 9.912 48.710 1.00 14.50 291 ASN A C 1
ATOM 2114 O O . ASN A 1 291 ? 43.328 8.742 48.327 1.00 15.53 291 ASN A O 1
ATOM 2119 N N . GLU A 1 292 ? 43.109 10.282 49.949 1.00 15.14 292 GLU A N 1
ATOM 2120 C CA . GLU A 1 292 ? 42.659 9.280 50.916 1.00 17.24 292 GLU A CA 1
ATOM 2121 C C . GLU A 1 292 ? 41.305 8.696 50.518 1.00 17.90 292 GLU A C 1
ATOM 2122 O O . GLU A 1 292 ? 41.051 7.498 50.720 1.00 17.03 292 GLU A O 1
ATOM 2128 N N . TRP A 1 293 ? 40.436 9.527 49.939 1.00 16.19 293 TRP A N 1
ATOM 2129 C CA . TRP A 1 293 ? 39.120 9.059 49.509 1.00 18.48 293 TRP A CA 1
ATOM 2130 C C . TRP A 1 293 ? 39.244 7.984 48.436 1.00 17.02 293 TRP A C 1
ATOM 2131 O O . TRP A 1 293 ? 38.557 6.957 48.493 1.00 16.73 293 TRP A O 1
ATOM 2142 N N . LYS A 1 294 ? 40.151 8.182 47.471 1.00 18.71 294 LYS A N 1
ATOM 2143 C CA . LYS A 1 294 ? 40.353 7.209 46.400 1.00 21.95 294 LYS A CA 1
ATOM 2144 C C . LYS A 1 294 ? 41.096 5.963 46.859 1.00 24.18 294 LYS A C 1
ATOM 2145 O O . LYS A 1 294 ? 41.099 4.962 46.131 1.00 23.06 294 LYS A O 1
ATOM 2151 N N . ALA A 1 295 ? 41.733 6.005 48.032 1.00 24.17 295 ALA A N 1
ATOM 2152 C CA . ALA A 1 295 ? 42.648 4.935 48.425 1.00 25.23 295 ALA A CA 1
ATOM 2153 C C . ALA A 1 295 ? 41.959 3.581 48.554 1.00 26.57 295 ALA A C 1
ATOM 2154 O O . ALA A 1 295 ? 42.625 2.552 48.402 1.00 30.36 295 ALA A O 1
ATOM 2156 N N . THR A 1 296 ? 40.654 3.542 48.813 1.00 27.31 296 THR A N 1
ATOM 2157 C CA . THR A 1 296 ? 39.961 2.259 48.880 1.00 29.08 296 THR A CA 1
ATOM 2158 C C . THR A 1 296 ? 39.363 1.825 47.543 1.00 31.60 296 THR A C 1
ATOM 2159 O O . THR A 1 296 ? 38.774 0.742 47.473 1.00 32.02 296 THR A O 1
ATOM 2163 N N . GLY A 1 297 ? 39.505 2.628 46.489 1.00 28.90 297 GLY A N 1
ATOM 2164 C CA . GLY A 1 297 ? 39.073 2.188 45.166 1.00 31.18 297 GLY A CA 1
ATOM 2165 C C . GLY A 1 297 ? 37.569 1.988 45.066 1.00 29.51 297 GLY A C 1
ATOM 2166 O O . GLY A 1 297 ? 36.769 2.733 45.650 1.00 26.80 297 GLY A O 1
ATOM 2167 N N . GLY A 1 298 ? 37.176 0.961 44.311 1.00 28.19 298 GLY A N 1
ATOM 2168 C CA . GLY A 1 298 ? 35.762 0.687 44.145 1.00 28.65 298 GLY A CA 1
ATOM 2169 C C . GLY A 1 298 ? 35.116 1.805 43.360 1.00 27.04 298 GLY A C 1
ATOM 2170 O O . GLY A 1 298 ? 35.634 2.238 42.323 1.00 28.79 298 GLY A O 1
ATOM 2171 N N . LYS A 1 299 ? 33.981 2.300 43.858 1.00 25.58 299 LYS A N 1
ATOM 2172 C CA . LYS A 1 299 ? 33.306 3.401 43.181 1.00 25.34 299 LYS A CA 1
ATOM 2173 C C . LYS A 1 299 ? 33.921 4.757 43.507 1.00 21.28 299 LYS A C 1
ATOM 2174 O O . LYS A 1 299 ? 33.508 5.764 42.920 1.00 23.36 299 LYS A O 1
ATOM 2180 N N . ARG A 1 300 ? 34.887 4.814 44.419 1.00 17.37 300 ARG A N 1
ATOM 2181 C CA . ARG A 1 300 ? 35.525 6.086 44.769 1.00 16.64 300 ARG A CA 1
ATOM 2182 C C . ARG A 1 300 ? 36.682 6.325 43.802 1.00 20.90 300 ARG A C 1
ATOM 2183 O O . ARG A 1 300 ? 37.861 6.106 44.100 1.00 20.53 300 ARG A O 1
ATOM 2191 N N . THR A 1 301 ? 36.318 6.766 42.604 1.00 24.26 301 THR A N 1
ATOM 2192 C CA . THR A 1 301 ? 37.259 7.099 41.545 1.00 25.30 301 THR A CA 1
ATOM 2193 C C . THR A 1 301 ? 37.018 8.528 41.082 1.00 23.12 301 THR A C 1
ATOM 2194 O O . THR A 1 301 ? 36.039 9.177 41.456 1.00 25.34 301 THR A O 1
ATOM 2198 N N . ASP A 1 302 ? 37.916 9.019 40.243 1.00 19.44 302 ASP A N 1
ATOM 2199 C CA . ASP A 1 302 ? 37.751 10.358 39.708 1.00 20.96 302 ASP A CA 1
ATOM 2200 C C . ASP A 1 302 ? 36.565 10.410 38.744 1.00 21.59 302 ASP A C 1
ATOM 2201 O O . ASP A 1 302 ? 36.149 9.399 38.172 1.00 21.24 302 ASP A O 1
ATOM 2206 N N . LEU A 1 303 ? 36.006 11.609 38.588 1.00 22.83 303 LEU A N 1
ATOM 2207 C CA . LEU A 1 303 ? 34.906 11.813 37.648 1.00 24.08 303 LEU A CA 1
ATOM 2208 C C . LEU A 1 303 ? 35.364 11.466 36.239 1.00 24.96 303 LEU A C 1
ATOM 2209 O O . LEU A 1 303 ? 36.452 11.860 35.817 1.00 24.84 303 LEU A O 1
ATOM 2214 N N . GLN A 1 304 ? 34.560 10.686 35.525 1.00 27.19 304 GLN A N 1
ATOM 2215 C CA . GLN A 1 304 ? 34.918 10.268 34.176 1.00 32.71 304 GLN A CA 1
ATOM 2216 C C . GLN A 1 304 ? 34.265 11.129 33.104 1.00 33.35 304 GLN A C 1
ATOM 2217 O O . GLN A 1 304 ? 34.539 10.935 31.916 1.00 38.17 304 GLN A O 1
ATOM 2223 N N . ASN A 1 305 ? 33.438 12.088 33.503 1.00 28.52 305 ASN A N 1
ATOM 2224 C CA . ASN A 1 305 ? 32.777 12.986 32.566 1.00 28.54 305 ASN A CA 1
ATOM 2225 C C . ASN A 1 305 ? 33.797 13.832 31.809 1.00 27.76 305 ASN A C 1
ATOM 2226 O O . ASN A 1 305 ? 34.646 14.498 32.413 1.00 27.40 305 ASN A O 1
ATOM 2231 N N . LYS A 1 306 ? 33.695 13.831 30.477 1.00 27.52 306 LYS A N 1
ATOM 2232 C CA . LYS A 1 306 ? 34.651 14.583 29.669 1.00 29.96 306 LYS A CA 1
ATOM 2233 C C . LYS A 1 306 ? 34.559 16.082 29.934 1.00 29.81 306 LYS A C 1
ATOM 2234 O O . LYS A 1 306 ? 35.572 16.786 29.848 1.00 30.80 306 LYS A O 1
ATOM 2240 N N . ASP A 1 307 ? 33.361 16.590 30.260 1.00 27.79 307 ASP A N 1
ATOM 2241 C CA . ASP A 1 307 ? 33.219 18.015 30.566 1.00 29.52 307 ASP A CA 1
ATOM 2242 C C . ASP A 1 307 ? 34.069 18.419 31.769 1.00 26.54 307 ASP A C 1
ATOM 2243 O O . ASP A 1 307 ? 34.664 19.501 31.783 1.00 25.78 307 ASP A O 1
ATOM 2248 N N . TRP A 1 308 ? 34.122 17.563 32.794 1.00 23.80 308 TRP A N 1
ATOM 2249 C CA . TRP A 1 308 ? 34.934 17.827 33.979 1.00 20.69 308 TRP A CA 1
ATOM 2250 C C . TRP A 1 308 ? 36.415 17.689 33.669 1.00 22.18 308 TRP A C 1
ATOM 2251 O O . TRP A 1 308 ? 37.218 18.574 33.987 1.00 20.41 308 TRP A O 1
ATOM 2262 N N . LEU A 1 309 ? 36.788 16.571 33.050 1.00 20.14 309 LEU A N 1
ATOM 2263 C CA . LEU A 1 309 ? 38.187 16.289 32.762 1.00 21.09 309 LEU A CA 1
ATOM 2264 C C . LEU A 1 309 ? 38.818 17.361 31.894 1.00 21.89 309 LEU A C 1
ATOM 2265 O O . LEU A 1 309 ? 40.013 17.652 32.039 1.00 23.17 309 LEU A O 1
ATOM 2270 N N . ASN A 1 310 ? 38.052 17.951 30.980 1.00 21.23 310 ASN A N 1
ATOM 2271 C CA . ASN A 1 310 ? 38.604 18.929 30.054 1.00 24.49 310 ASN A CA 1
ATOM 2272 C C . ASN A 1 310 ? 38.369 20.364 30.500 1.00 25.93 310 ASN A C 1
ATOM 2273 O O . ASN A 1 310 ? 38.673 21.295 29.744 1.00 25.98 310 ASN A O 1
ATOM 2278 N N . SER A 1 311 ? 37.856 20.566 31.709 1.00 20.42 311 SER A N 1
ATOM 2279 C CA . SER A 1 311 ? 37.749 21.907 32.260 1.00 22.48 311 SER A CA 1
ATOM 2280 C C . SER A 1 311 ? 39.140 22.495 32.479 1.00 24.41 311 SER A C 1
ATOM 2281 O O . SER A 1 311 ? 40.098 21.782 32.791 1.00 19.14 311 SER A O 1
ATOM 2284 N N . GLU A 1 312 ? 39.245 23.810 32.317 1.00 19.60 312 GLU A N 1
ATOM 2285 C CA . GLU A 1 312 ? 40.538 24.475 32.328 1.00 19.36 312 GLU A CA 1
ATOM 2286 C C . GLU A 1 312 ? 40.597 25.548 33.408 1.00 19.41 312 GLU A C 1
ATOM 2287 O O . GLU A 1 312 ? 39.586 26.153 33.771 1.00 22.00 312 GLU A O 1
ATOM 2293 N N . PHE A 1 313 ? 41.804 25.783 33.911 1.00 18.18 313 PHE A N 1
ATOM 2294 C CA . PHE A 1 313 ? 42.078 26.905 34.793 1.00 17.70 313 PHE A CA 1
ATOM 2295 C C . PHE A 1 313 ? 43.289 27.645 34.254 1.00 17.94 313 PHE A C 1
ATOM 2296 O O . PHE A 1 313 ? 44.005 27.149 33.378 1.00 21.43 313 PHE A O 1
ATOM 2304 N N . PHE A 1 314 ? 43.531 28.823 34.812 1.00 17.74 314 PHE A N 1
ATOM 2305 C CA . PHE A 1 314 ? 44.672 29.648 34.452 1.00 17.94 314 PHE A CA 1
ATOM 2306 C C . PHE A 1 314 ? 45.539 29.894 35.680 1.00 18.44 314 PHE A C 1
ATOM 2307 O O . PHE A 1 314 ? 45.015 30.252 36.743 1.00 16.82 314 PHE A O 1
ATOM 2315 N N . PHE A 1 315 ? 46.862 29.753 35.524 1.00 17.24 315 PHE A N 1
ATOM 2316 C CA . PHE A 1 315 ? 47.789 30.062 36.606 1.00 16.74 315 PHE A CA 1
ATOM 2317 C C . PHE A 1 315 ? 49.091 30.606 36.036 1.00 18.61 315 PHE A C 1
ATOM 2318 O O . PHE A 1 315 ? 49.420 30.407 34.863 1.00 17.69 315 PHE A O 1
ATOM 2326 N N . TYR A 1 316 ? 49.810 31.317 36.895 1.00 16.92 316 TYR A N 1
ATOM 2327 C CA . TYR A 1 316 ? 51.188 31.712 36.658 1.00 17.12 316 TYR A CA 1
ATOM 2328 C C . TYR A 1 316 ? 52.105 30.695 37.332 1.00 18.67 316 TYR A C 1
ATOM 2329 O O . TYR A 1 316 ? 51.867 30.309 38.482 1.00 19.89 316 TYR A O 1
ATOM 2338 N N . ASP A 1 317 ? 53.142 30.248 36.622 1.00 21.23 317 ASP A N 1
ATOM 2339 C CA . ASP A 1 317 ? 54.106 29.357 37.254 1.00 21.31 317 ASP A CA 1
ATOM 2340 C C . ASP A 1 317 ? 55.105 30.178 38.070 1.00 20.30 317 ASP A C 1
ATOM 2341 O O . ASP A 1 317 ? 55.003 31.400 38.173 1.00 19.51 317 ASP A O 1
ATOM 2346 N N . GLU A 1 318 ? 56.098 29.506 38.653 1.00 22.25 318 GLU A N 1
ATOM 2347 C CA . GLU A 1 318 ? 57.033 30.174 39.551 1.00 23.33 318 GLU A CA 1
ATOM 2348 C C . GLU A 1 318 ? 57.950 31.166 38.842 1.00 25.38 318 GLU A C 1
ATOM 2349 O O . GLU A 1 318 ? 58.622 31.960 39.517 1.00 24.05 318 GLU A O 1
ATOM 2355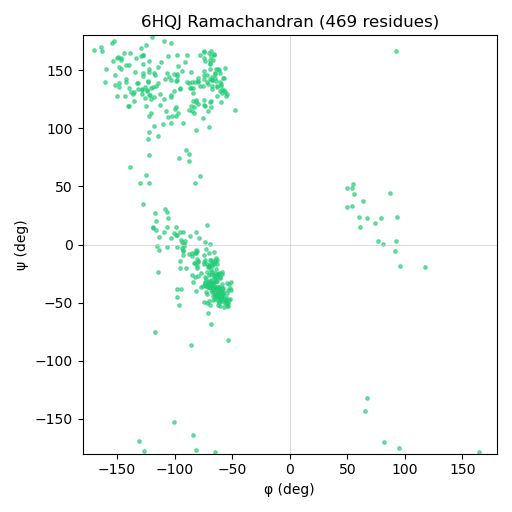 N N . ASN A 1 319 ? 58.012 31.140 37.510 1.00 24.90 319 ASN A N 1
ATOM 2356 C CA . ASN A 1 319 ? 58.787 32.105 36.752 1.00 24.63 319 ASN A CA 1
ATOM 2357 C C . ASN A 1 319 ? 57.936 33.263 36.272 1.00 21.27 319 ASN A C 1
ATOM 2358 O O . ASN A 1 319 ? 58.401 34.064 35.455 1.00 21.11 319 ASN A O 1
ATOM 2363 N N . GLY A 1 320 ? 56.707 33.371 36.764 1.00 19.95 320 GLY A N 1
ATOM 2364 C CA . GLY A 1 320 ? 55.816 34.412 36.291 1.00 20.32 320 GLY A CA 1
ATOM 2365 C C . GLY A 1 320 ? 55.252 34.189 34.904 1.00 20.51 320 GLY A C 1
ATOM 2366 O O . GLY A 1 320 ? 54.753 35.138 34.288 1.00 19.83 320 GLY A O 1
ATOM 2367 N N . ASN A 1 321 ? 55.297 32.918 34.379 1.00 20.00 321 ASN A N 1
ATOM 2368 C CA . ASN A 1 321 ? 54.788 32.716 33.029 1.00 20.07 321 ASN A CA 1
ATOM 2369 C C . ASN A 1 321 ? 53.359 32.186 33.066 1.00 19.25 321 ASN A C 1
ATOM 2370 O O . ASN A 1 321 ? 53.029 31.347 33.913 1.00 18.63 321 ASN A O 1
ATOM 2375 N N . PRO A 1 322 ? 52.513 32.651 32.150 1.00 19.76 322 PRO A N 1
ATOM 2376 C CA . PRO A 1 322 ? 51.089 32.291 32.188 1.00 20.07 322 PRO A CA 1
ATOM 2377 C C . PRO A 1 322 ? 50.803 30.967 31.492 1.00 20.04 322 PRO A C 1
ATOM 2378 O O . PRO A 1 322 ? 51.349 30.674 30.425 1.00 20.50 322 PRO A O 1
ATOM 2382 N N . PHE A 1 323 ? 49.911 30.165 32.091 1.00 19.28 323 PHE A N 1
ATOM 2383 C CA . PHE A 1 323 ? 49.599 28.852 31.542 1.00 19.50 323 PHE A CA 1
ATOM 2384 C C . PHE A 1 323 ? 48.148 28.506 31.792 1.00 19.27 323 PHE A C 1
ATOM 2385 O O . PHE A 1 323 ? 47.558 28.925 32.793 1.00 19.42 323 PHE A O 1
ATOM 2393 N N . LYS A 1 324 ? 47.601 27.705 30.891 1.00 19.83 324 LYS A N 1
ATOM 2394 C CA . LYS A 1 324 ? 46.353 26.998 31.128 1.00 19.66 324 LYS A CA 1
ATOM 2395 C C . LYS A 1 324 ? 46.659 25.553 31.513 1.00 22.81 324 LYS A C 1
ATOM 2396 O O . LYS A 1 324 ? 47.656 24.971 31.071 1.00 19.68 324 LYS A O 1
ATOM 2402 N N . VAL A 1 325 ? 45.809 24.992 32.376 1.00 18.80 325 VAL A N 1
ATOM 2403 C CA . VAL A 1 325 ? 45.933 23.615 32.830 1.00 18.53 325 VAL A CA 1
ATOM 2404 C C . VAL A 1 325 ? 44.562 22.959 32.737 1.00 21.04 325 VAL A C 1
ATOM 2405 O O . VAL A 1 325 ? 43.533 23.633 32.687 1.00 23.60 325 VAL A O 1
ATOM 2409 N N . ARG A 1 326 ? 44.558 21.629 32.720 1.00 19.14 326 ARG A N 1
ATOM 2410 C CA . ARG A 1 326 ? 43.329 20.852 32.611 1.00 19.52 326 ARG A CA 1
ATOM 2411 C C . ARG A 1 326 ? 43.134 19.983 33.842 1.00 18.26 326 ARG A C 1
ATOM 2412 O O . ARG A 1 326 ? 44.097 19.476 34.426 1.00 17.91 326 ARG A O 1
ATOM 2420 N N . VAL A 1 327 ? 41.868 19.780 34.200 1.00 18.16 327 VAL A N 1
ATOM 2421 C CA . VAL A 1 327 ? 41.538 18.896 35.313 1.00 17.56 327 VAL A CA 1
ATOM 2422 C C . VAL A 1 327 ? 42.163 17.522 35.110 1.00 17.86 327 VAL A C 1
ATOM 2423 O O . VAL A 1 327 ? 42.709 16.927 36.045 1.00 19.11 327 VAL A O 1
ATOM 2427 N N . ARG A 1 328 ? 42.119 17.006 33.882 1.00 18.76 328 ARG A N 1
ATOM 2428 C CA . ARG A 1 328 ? 42.553 15.636 33.635 1.00 21.15 328 ARG A CA 1
ATOM 2429 C C . ARG A 1 328 ? 44.029 15.430 33.946 1.00 19.05 328 ARG A C 1
ATOM 2430 O O . ARG A 1 328 ? 44.464 14.283 34.093 1.00 24.14 328 ARG A O 1
ATOM 2438 N N . ASP A 1 329 ? 44.808 16.502 34.054 1.00 18.72 329 ASP A N 1
ATOM 2439 C CA . ASP A 1 329 ? 46.236 16.376 34.291 1.00 18.67 329 ASP A CA 1
ATOM 2440 C C . ASP A 1 329 ? 46.619 16.561 35.754 1.00 20.76 329 ASP A C 1
ATOM 2441 O O . ASP A 1 329 ? 47.811 16.614 36.062 1.00 24.04 329 ASP A O 1
ATOM 2446 N N . CYS A 1 330 ? 45.651 16.642 36.669 1.00 18.24 330 CYS A N 1
ATOM 2447 C CA . CYS A 1 330 ? 45.989 16.704 38.086 1.00 16.33 330 CYS A CA 1
ATOM 2448 C C . CYS A 1 330 ? 45.422 15.532 38.883 1.00 21.73 330 CYS A C 1
ATOM 2449 O O . CYS A 1 330 ? 45.439 15.581 40.116 1.00 20.81 330 CYS A O 1
ATOM 2452 N N . LEU A 1 331 ? 44.950 14.464 38.223 1.00 16.73 331 LEU A N 1
ATOM 2453 C CA . LEU A 1 331 ? 44.277 13.392 38.957 1.00 18.60 331 LEU A CA 1
ATOM 2454 C C . LEU A 1 331 ? 45.239 12.583 39.820 1.00 20.03 331 LEU A C 1
ATOM 2455 O O . LEU A 1 331 ? 44.827 12.029 40.844 1.00 21.41 331 LEU A O 1
ATOM 2460 N N . ASP A 1 332 ? 46.515 12.527 39.454 1.00 17.31 332 ASP A N 1
ATOM 2461 C CA . ASP A 1 332 ? 47.502 11.697 40.142 1.00 20.69 332 ASP A CA 1
ATOM 2462 C C . ASP A 1 332 ? 48.611 12.609 40.662 1.00 18.39 332 ASP A C 1
ATOM 2463 O O . ASP A 1 332 ? 49.349 13.200 39.867 1.00 17.26 332 ASP A O 1
ATOM 2468 N N . THR A 1 333 ? 48.732 12.738 41.992 1.00 16.90 333 THR A N 1
ATOM 2469 C CA . THR A 1 333 ? 49.679 13.727 42.505 1.00 15.67 333 THR A CA 1
ATOM 2470 C C . THR A 1 333 ? 51.118 13.326 42.208 1.00 16.27 333 THR A C 1
ATOM 2471 O O . THR A 1 333 ? 51.971 14.199 42.010 1.00 16.34 333 THR A O 1
ATOM 2475 N N . LYS A 1 334 ? 51.398 12.023 42.155 1.00 18.30 334 LYS A N 1
ATOM 2476 C CA . LYS A 1 334 ? 52.754 11.568 41.856 1.00 22.37 334 LYS A CA 1
ATOM 2477 C C . LYS A 1 334 ? 53.194 12.016 40.467 1.00 24.36 334 LYS A C 1
ATOM 2478 O O . LYS A 1 334 ? 54.362 12.379 40.258 1.00 23.09 334 LYS A O 1
ATOM 2484 N N . LYS A 1 335 ? 52.270 12.008 39.506 1.00 23.70 335 LYS A N 1
ATOM 2485 C CA . LYS A 1 335 ? 52.578 12.553 38.191 1.00 27.87 335 LYS A CA 1
ATOM 2486 C C . LYS A 1 335 ? 52.835 14.050 38.248 1.00 24.87 335 LYS A C 1
ATOM 2487 O O . LYS A 1 335 ? 53.576 14.578 37.413 1.00 23.99 335 LYS A O 1
ATOM 2493 N N . MET A 1 336 ? 52.232 14.758 39.201 1.00 19.82 336 MET A N 1
ATOM 2494 C CA . MET A 1 336 ? 52.595 16.155 39.391 1.00 16.99 336 MET A CA 1
ATOM 2495 C C . MET A 1 336 ? 53.866 16.328 40.220 1.00 23.13 336 MET A C 1
ATOM 2496 O O . MET A 1 336 ? 54.341 17.455 40.356 1.00 26.51 336 MET A O 1
ATOM 2501 N N . GLY A 1 337 ? 54.432 15.254 40.753 1.00 19.80 337 GLY A N 1
ATOM 2502 C CA . GLY A 1 337 ? 55.678 15.340 41.482 1.00 19.55 337 GLY A CA 1
ATOM 2503 C C . GLY A 1 337 ? 55.535 15.513 42.974 1.00 18.55 337 GLY A C 1
ATOM 2504 O O . GLY A 1 337 ? 56.455 16.029 43.610 1.00 19.20 337 GLY A O 1
ATOM 2505 N N . TYR A 1 338 ? 54.415 15.104 43.565 1.00 17.91 338 TYR A N 1
ATOM 2506 C CA . TYR A 1 338 ? 54.308 15.177 45.013 1.00 18.95 338 TYR A CA 1
ATOM 2507 C C . TYR A 1 338 ? 53.390 14.087 45.546 1.00 16.57 338 TYR A C 1
ATOM 2508 O O . TYR A 1 338 ? 52.587 13.498 44.814 1.00 16.77 338 TYR A O 1
ATOM 2517 N N . ASP A 1 339 ? 53.538 13.815 46.842 1.00 16.00 339 ASP A N 1
ATOM 2518 C CA . ASP A 1 339 ? 52.623 12.939 47.557 1.00 20.07 339 ASP A CA 1
ATOM 2519 C C . ASP A 1 339 ? 52.649 13.328 49.024 1.00 17.74 339 ASP A C 1
ATOM 2520 O O . ASP A 1 339 ? 53.456 14.154 49.450 1.00 17.20 339 ASP A O 1
ATOM 2525 N N . TYR A 1 340 ? 51.762 12.723 49.804 1.00 14.64 340 TYR A N 1
ATOM 2526 C CA . TYR A 1 340 ? 51.644 13.043 51.224 1.00 15.87 340 TYR A CA 1
ATOM 2527 C C . TYR A 1 340 ? 52.393 12.002 52.041 1.00 16.69 340 TYR A C 1
ATOM 2528 O O . TYR A 1 340 ? 52.389 10.819 51.706 1.00 16.29 340 TYR A O 1
ATOM 2537 N N . GLN A 1 341 ? 53.072 12.458 53.082 1.00 14.29 341 GLN A N 1
ATOM 2538 C CA . GLN A 1 341 ? 53.687 11.527 54.015 1.00 16.23 341 GLN A CA 1
ATOM 2539 C C . GLN A 1 341 ? 52.632 10.566 54.550 1.00 17.10 341 GLN A C 1
ATOM 2540 O O . GLN A 1 341 ? 51.576 11.016 55.025 1.00 15.21 341 GLN A O 1
ATOM 2546 N N . PRO A 1 342 ? 52.860 9.256 54.481 1.00 18.86 342 PRO A N 1
ATOM 2547 C CA . PRO A 1 342 ? 51.848 8.310 54.964 1.00 19.85 342 PRO A CA 1
ATOM 2548 C C . PRO A 1 342 ? 51.501 8.582 56.417 1.00 19.02 342 PRO A C 1
ATOM 2549 O O . PRO A 1 342 ? 52.381 8.815 57.253 1.00 19.48 342 PRO A O 1
ATOM 2553 N N . THR A 1 343 ? 50.201 8.613 56.697 1.00 16.40 343 THR A N 1
ATOM 2554 C CA . THR A 1 343 ? 49.689 9.058 57.988 1.00 19.40 343 THR A CA 1
ATOM 2555 C C . THR A 1 343 ? 48.414 8.280 58.271 1.00 19.44 343 THR A C 1
ATOM 2556 O O . THR A 1 343 ? 47.583 8.119 57.376 1.00 22.22 343 THR A O 1
ATOM 2560 N N . ALA A 1 344 ? 48.266 7.790 59.503 1.00 15.78 344 ALA A N 1
ATOM 2561 C CA . ALA A 1 344 ? 47.081 7.002 59.826 1.00 19.34 344 ALA A CA 1
ATOM 2562 C C . ALA A 1 344 ? 45.816 7.850 59.722 1.00 15.54 344 ALA A C 1
ATOM 2563 O O . ALA A 1 344 ? 45.824 9.059 59.949 1.00 15.73 344 ALA A O 1
ATOM 2565 N N . THR A 1 345 ? 44.706 7.184 59.400 1.00 18.23 345 THR A N 1
ATOM 2566 C CA . THR A 1 345 ? 43.400 7.813 59.221 1.00 16.88 345 THR A CA 1
ATOM 2567 C C . THR A 1 345 ? 42.429 7.143 60.190 1.00 15.99 345 THR A C 1
ATOM 2568 O O . THR A 1 345 ? 41.634 6.281 59.789 1.00 17.82 345 THR A O 1
ATOM 2572 N N . PRO A 1 346 ? 42.487 7.483 61.480 1.00 17.79 346 PRO A N 1
ATOM 2573 C CA . PRO A 1 346 ? 41.697 6.729 62.463 1.00 15.27 346 PRO A CA 1
ATOM 2574 C C . PRO A 1 346 ? 40.200 6.923 62.302 1.00 15.09 346 PRO A C 1
ATOM 2575 O O . PRO A 1 346 ? 39.431 6.106 62.820 1.00 15.56 346 PRO A O 1
ATOM 2579 N N . TRP A 1 347 ? 39.767 7.956 61.580 1.00 14.51 347 TRP A N 1
ATOM 2580 C CA . TRP A 1 347 ? 38.347 8.133 61.311 1.00 14.77 347 TRP A CA 1
ATOM 2581 C C . TRP A 1 347 ? 37.764 7.013 60.452 1.00 16.66 347 TRP A C 1
ATOM 2582 O O . TRP A 1 347 ? 36.535 6.872 60.400 1.00 14.50 347 TRP A O 1
ATOM 2593 N N . ARG A 1 348 ? 38.601 6.199 59.795 1.00 14.58 348 ARG A N 1
ATOM 2594 C CA . ARG A 1 348 ? 38.060 5.057 59.068 1.00 15.40 348 ARG A CA 1
ATOM 2595 C C . ARG A 1 348 ? 37.435 4.035 60.003 1.00 15.58 348 ARG A C 1
ATOM 2596 O O . ARG A 1 348 ? 36.659 3.192 59.547 1.00 16.51 348 ARG A O 1
ATOM 2604 N N . ASN A 1 349 ? 37.735 4.102 61.295 1.00 16.20 349 ASN A N 1
ATOM 2605 C CA . ASN A 1 349 ? 37.170 3.170 62.262 1.00 19.59 349 ASN A CA 1
ATOM 2606 C C . ASN A 1 349 ? 35.973 3.739 63.015 1.00 16.71 349 ASN A C 1
ATOM 2607 O O . ASN A 1 349 ? 35.574 3.163 64.031 1.00 19.70 349 ASN A O 1
ATOM 2612 N N . PHE A 1 350 ? 35.380 4.841 62.549 1.00 16.02 350 PHE A N 1
ATOM 2613 C CA . PHE A 1 350 ? 34.392 5.553 63.352 1.00 16.07 350 PHE A CA 1
ATOM 2614 C C . PHE A 1 350 ? 32.959 5.379 62.865 1.00 16.04 350 PHE A C 1
ATOM 2615 O O . PHE A 1 350 ? 32.102 6.229 63.131 1.00 15.86 350 PHE A O 1
ATOM 2623 N N . LYS A 1 351 ? 32.662 4.258 62.225 1.00 16.81 351 LYS A N 1
ATOM 2624 C CA . LYS A 1 351 ? 31.263 3.869 62.059 1.00 17.48 351 LYS A CA 1
ATOM 2625 C C . LYS A 1 351 ? 30.636 3.712 63.439 1.00 17.25 351 LYS A C 1
ATOM 2626 O O . LYS A 1 351 ? 31.166 2.954 64.263 1.00 17.96 351 LYS A O 1
ATOM 2632 N N . PRO A 1 352 ? 29.560 4.433 63.758 1.00 17.14 352 PRO A N 1
ATOM 2633 C CA . PRO A 1 352 ? 29.022 4.359 65.120 1.00 22.96 352 PRO A CA 1
ATOM 2634 C C . PRO A 1 352 ? 28.606 2.938 65.474 1.00 22.63 352 PRO A C 1
ATOM 2635 O O . PRO A 1 352 ? 28.056 2.208 64.651 1.00 22.81 352 PRO A O 1
ATOM 2639 N N . LYS A 1 353 ? 28.921 2.534 66.703 1.00 20.89 353 LYS A N 1
ATOM 2640 C CA . LYS A 1 353 ? 28.588 1.205 67.188 1.00 24.15 353 LYS A CA 1
ATOM 2641 C C . LYS A 1 353 ? 27.285 1.163 67.966 1.00 25.59 353 LYS A C 1
ATOM 2642 O O . LYS A 1 353 ? 26.768 0.068 68.214 1.00 29.12 353 LYS A O 1
ATOM 2648 N N . THR A 1 354 ? 26.752 2.309 68.374 1.00 22.59 354 THR A N 1
ATOM 2649 C CA . THR A 1 354 ? 25.581 2.329 69.233 1.00 26.45 354 THR A CA 1
ATOM 2650 C C . THR A 1 354 ? 24.452 3.106 68.572 1.00 23.02 354 THR A C 1
ATOM 2651 O O . THR A 1 354 ? 24.667 3.930 67.676 1.00 20.16 354 THR A O 1
ATOM 2655 N N . LYS A 1 355 ? 23.238 2.814 69.014 1.00 24.79 355 LYS A N 1
ATOM 2656 C CA . LYS A 1 355 ? 22.054 3.523 68.565 1.00 27.57 355 LYS A CA 1
ATOM 2657 C C . LYS A 1 355 ? 21.610 4.505 69.635 1.00 30.14 355 LYS A C 1
ATOM 2658 O O . LYS A 1 355 ? 21.674 4.205 70.832 1.00 28.41 355 LYS A O 1
ATOM 2664 N N . ALA A 1 356 ? 21.153 5.679 69.197 1.00 30.09 356 ALA A N 1
ATOM 2665 C CA . ALA A 1 356 ? 20.609 6.656 70.130 1.00 33.84 356 ALA A CA 1
ATOM 2666 C C . ALA A 1 356 ? 19.202 6.300 70.581 1.00 37.16 356 ALA A C 1
ATOM 2667 O O . ALA A 1 356 ? 18.786 6.721 71.667 1.00 40.83 356 ALA A O 1
ATOM 2669 N N . SER A 1 357 ? 18.472 5.534 69.772 1.00 35.47 357 SER A N 1
ATOM 2670 C CA . SER A 1 357 ? 17.075 5.213 70.025 1.00 41.36 357 SER A CA 1
ATOM 2671 C C . SER A 1 357 ? 16.836 3.751 69.673 1.00 39.95 357 SER A C 1
ATOM 2672 O O . SER A 1 357 ? 17.032 3.346 68.523 1.00 40.52 357 SER A O 1
ATOM 2675 N N . ALA A 1 358 ? 16.420 2.958 70.653 1.00 39.59 358 ALA A N 1
ATOM 2676 C CA . ALA A 1 358 ? 16.082 1.571 70.378 1.00 38.78 358 ALA A CA 1
ATOM 2677 C C . ALA A 1 358 ? 14.743 1.482 69.655 1.00 37.16 358 ALA A C 1
ATOM 2678 O O . ALA A 1 358 ? 13.829 2.282 69.886 1.00 39.76 358 ALA A O 1
ATOM 2680 N N . GLY A 1 359 ? 14.632 0.496 68.768 1.00 34.67 359 GLY A N 1
ATOM 2681 C CA . GLY A 1 359 ? 13.385 0.267 68.067 1.00 30.85 359 GLY A CA 1
ATOM 2682 C C . GLY A 1 359 ? 13.194 1.185 66.873 1.00 33.71 359 GLY A C 1
ATOM 2683 O O . GLY A 1 359 ? 14.094 1.923 66.461 1.00 32.89 359 GLY A O 1
ATOM 2684 N N . LYS A 1 360 ? 11.979 1.149 66.326 1.00 34.48 360 LYS A N 1
ATOM 2685 C CA . LYS A 1 360 ? 11.641 1.856 65.097 1.00 35.45 360 LYS A CA 1
ATOM 2686 C C . LYS A 1 360 ? 10.551 2.886 65.353 1.00 34.61 360 LYS A C 1
ATOM 2687 O O . LYS A 1 360 ? 9.558 2.600 66.029 1.00 36.73 360 LYS A O 1
ATOM 2693 N N . VAL A 1 361 ? 10.741 4.083 64.792 1.00 31.16 361 VAL A N 1
ATOM 2694 C CA . VAL A 1 361 ? 9.819 5.193 65.016 1.00 29.81 361 VAL A CA 1
ATOM 2695 C C . VAL A 1 361 ? 8.471 4.910 64.368 1.00 28.84 361 VAL A C 1
ATOM 2696 O O . VAL A 1 361 ? 8.390 4.441 63.225 1.00 28.38 361 VAL A O 1
ATOM 2700 N N . ASN A 1 362 ? 7.401 5.210 65.095 1.00 28.59 362 ASN A N 1
ATOM 2701 C CA . ASN A 1 362 ? 6.051 5.121 64.548 1.00 31.92 362 ASN A CA 1
ATOM 2702 C C . ASN A 1 362 ? 5.888 6.239 63.524 1.00 29.10 362 ASN A C 1
ATOM 2703 O O . ASN A 1 362 ? 5.699 7.402 63.887 1.00 30.10 362 ASN A O 1
ATOM 2708 N N . THR A 1 363 ? 5.989 5.907 62.233 1.00 26.23 363 THR A N 1
ATOM 2709 C CA . THR A 1 363 ? 5.920 6.966 61.230 1.00 25.82 363 THR A CA 1
ATOM 2710 C C . THR A 1 363 ? 4.506 7.497 61.045 1.00 27.39 363 THR A C 1
ATOM 2711 O O . THR A 1 363 ? 4.328 8.506 60.355 1.00 29.26 363 THR A O 1
ATOM 2715 N N . GLY A 1 364 ? 3.508 6.843 61.642 1.00 26.15 364 GLY A N 1
ATOM 2716 C CA . GLY A 1 364 ? 2.158 7.362 61.609 1.00 30.68 364 GLY A CA 1
ATOM 2717 C C . GLY A 1 364 ? 1.897 8.465 62.606 1.00 33.71 364 GLY A C 1
ATOM 2718 O O . GLY A 1 364 ? 0.886 9.161 62.489 1.00 37.04 364 GLY A O 1
ATOM 2719 N N . SER A 1 365 ? 2.788 8.654 63.574 1.00 35.29 365 SER A N 1
ATOM 2720 C CA . SER A 1 365 ? 2.604 9.655 64.616 1.00 36.54 365 SER A CA 1
ATOM 2721 C C . SER A 1 365 ? 3.400 10.932 64.367 1.00 34.38 365 SER A C 1
ATOM 2722 O O . SER A 1 365 ? 3.492 11.770 65.268 1.00 36.72 365 SER A O 1
ATOM 2725 N N . ILE A 1 366 ? 3.995 11.083 63.186 1.00 25.47 366 ILE A N 1
ATOM 2726 C CA . ILE A 1 366 ? 4.684 12.312 62.808 1.00 24.92 366 ILE A CA 1
ATOM 2727 C C . ILE A 1 366 ? 4.140 12.764 61.462 1.00 20.98 366 ILE A C 1
ATOM 2728 O O . ILE A 1 366 ? 3.627 11.961 60.665 1.00 24.21 366 ILE A O 1
ATOM 2733 N N . PRO A 1 367 ? 4.238 14.054 61.178 1.00 21.13 367 PRO A N 1
ATOM 2734 C CA . PRO A 1 367 ? 3.687 14.577 59.920 1.00 21.36 367 PRO A CA 1
ATOM 2735 C C . PRO A 1 367 ? 4.483 14.083 58.728 1.00 21.45 367 PRO A C 1
ATOM 2736 O O . PRO A 1 367 ? 5.716 13.970 58.800 1.00 22.22 367 PRO A O 1
ATOM 2740 N N . PRO A 1 368 ? 3.828 13.776 57.613 1.00 21.73 368 PRO A N 1
ATOM 2741 C CA . PRO A 1 368 ? 4.572 13.462 56.388 1.00 20.80 368 PRO A CA 1
ATOM 2742 C C . PRO A 1 368 ? 5.261 14.700 55.818 1.00 22.32 368 PRO A C 1
ATOM 2743 O O . PRO A 1 368 ? 4.860 15.843 56.066 1.00 21.44 368 PRO A O 1
ATOM 2747 N N . GLU A 1 369 ? 6.324 14.448 55.043 1.00 21.52 369 GLU A N 1
ATOM 2748 C CA . GLU A 1 369 ? 7.090 15.532 54.423 1.00 22.84 369 GLU A CA 1
ATOM 2749 C C . GLU A 1 369 ? 6.182 16.495 53.670 1.00 21.27 369 GLU A C 1
ATOM 2750 O O . GLU A 1 369 ? 6.397 17.715 53.696 1.00 22.03 369 GLU A O 1
ATOM 2756 N N . SER A 1 370 ? 5.164 15.964 52.991 1.00 19.83 370 SER A N 1
ATOM 2757 C CA . SER A 1 370 ? 4.225 16.798 52.249 1.00 20.43 370 SER A CA 1
ATOM 2758 C C . SER A 1 370 ? 3.525 17.815 53.138 1.00 20.75 370 SER A C 1
ATOM 2759 O O . SER A 1 370 ? 3.083 18.856 52.642 1.00 21.23 370 SER A O 1
ATOM 2762 N N . GLN A 1 371 ? 3.416 17.541 54.433 1.00 20.64 371 GLN A N 1
ATOM 2763 C CA . GLN A 1 371 ? 2.768 18.465 55.348 1.00 21.07 371 GLN A CA 1
ATOM 2764 C C . GLN A 1 371 ? 3.723 19.477 55.970 1.00 22.04 371 GLN A C 1
ATOM 2765 O O . GLN A 1 371 ? 3.267 20.515 56.459 1.00 22.53 371 GLN A O 1
ATOM 2771 N N . VAL A 1 372 ? 5.024 19.195 55.980 1.00 22.26 372 VAL A N 1
ATOM 2772 C CA . VAL A 1 372 ? 6.001 20.070 56.625 1.00 20.12 372 VAL A CA 1
ATOM 2773 C C . VAL A 1 372 ? 6.616 21.046 55.637 1.00 20.16 372 VAL A C 1
ATOM 2774 O O . VAL A 1 372 ? 6.888 22.201 55.976 1.00 23.13 372 VAL A O 1
ATOM 2778 N N . PHE A 1 373 ? 6.869 20.594 54.416 1.00 21.57 373 PHE A N 1
ATOM 2779 C CA . PHE A 1 373 ? 7.597 21.396 53.447 1.00 21.49 373 PHE A CA 1
ATOM 2780 C C . PHE A 1 373 ? 6.661 21.937 52.376 1.00 20.71 373 PHE A C 1
ATOM 2781 O O . PHE A 1 373 ? 5.669 21.283 52.051 1.00 21.10 373 PHE A O 1
ATOM 2789 N N . PRO A 1 374 ? 6.953 23.143 51.841 1.00 21.19 374 PRO A N 1
ATOM 2790 C CA . PRO A 1 374 ? 8.110 24.002 52.138 1.00 21.11 374 PRO A CA 1
ATOM 2791 C C . PRO A 1 374 ? 8.068 24.556 53.557 1.00 22.55 374 PRO A C 1
ATOM 2792 O O . PRO A 1 374 ? 7.033 25.028 54.025 1.00 22.70 374 PRO A O 1
ATOM 2796 N N . LEU A 1 375 ? 9.209 24.469 54.227 1.00 22.31 375 LEU A N 1
ATOM 2797 C CA . LEU A 1 375 ? 9.350 24.861 55.623 1.00 22.97 375 LEU A CA 1
ATOM 2798 C C . LEU A 1 375 ? 9.918 26.274 55.644 1.00 21.49 375 LEU A C 1
ATOM 2799 O O . LEU A 1 375 ? 11.054 26.495 55.216 1.00 21.24 375 LEU A O 1
ATOM 2804 N N . ALA A 1 376 ? 9.112 27.232 56.111 1.00 22.42 376 ALA A N 1
ATOM 2805 C CA . ALA A 1 376 ? 9.510 28.634 56.045 1.00 25.68 376 ALA A CA 1
ATOM 2806 C C . ALA A 1 376 ? 10.698 28.927 56.956 1.00 27.44 376 ALA A C 1
ATOM 2807 O O . ALA A 1 376 ? 11.580 29.716 56.600 1.00 28.50 376 ALA A O 1
ATOM 2809 N N . LYS A 1 377 ? 10.732 28.329 58.141 1.00 22.85 377 LYS A N 1
ATOM 2810 C CA . LYS A 1 377 ? 11.846 28.553 59.049 1.00 26.83 377 LYS A CA 1
ATOM 2811 C C . LYS A 1 377 ? 12.069 27.314 59.903 1.00 25.05 377 LYS A C 1
ATOM 2812 O O . LYS A 1 377 ? 11.134 26.811 60.531 1.00 24.41 377 LYS A O 1
ATOM 2818 N N . LEU A 1 378 ? 13.310 26.829 59.923 1.00 21.34 378 LEU A N 1
ATOM 2819 C CA . LEU A 1 378 ? 13.697 25.718 60.789 1.00 23.66 378 LEU A CA 1
ATOM 2820 C C . LEU A 1 378 ? 14.166 26.307 62.116 1.00 23.98 378 LEU A C 1
ATOM 2821 O O . LEU A 1 378 ? 15.358 26.469 62.371 1.00 22.19 378 LEU A O 1
ATOM 2826 N N . ASP A 1 379 ? 13.201 26.630 62.975 1.00 27.09 379 ASP A N 1
ATOM 2827 C CA . ASP A 1 379 ? 13.503 27.286 64.243 1.00 29.69 379 ASP A CA 1
ATOM 2828 C C . ASP A 1 379 ? 13.874 26.306 65.349 1.00 30.65 379 ASP A C 1
ATOM 2829 O O . ASP A 1 379 ? 14.600 26.680 66.277 1.00 32.77 379 ASP A O 1
ATOM 2834 N N . LYS A 1 380 ? 13.398 25.067 65.273 1.00 26.46 380 LYS A N 1
ATOM 2835 C CA . LYS A 1 380 ? 13.666 24.079 66.307 1.00 24.12 380 LYS A CA 1
ATOM 2836 C C . LYS A 1 380 ? 13.621 22.705 65.658 1.00 22.49 380 LYS A C 1
ATOM 2837 O O . LYS A 1 380 ? 13.304 22.572 64.471 1.00 20.61 380 LYS A O 1
ATOM 2843 N N . ALA A 1 381 ? 13.955 21.679 66.445 1.00 21.95 381 ALA A N 1
ATOM 2844 C CA . ALA A 1 381 ? 13.978 20.317 65.927 1.00 21.61 381 ALA A CA 1
ATOM 2845 C C . ALA A 1 381 ? 12.603 19.924 65.416 1.00 22.03 381 ALA A C 1
ATOM 2846 O O . ALA A 1 381 ? 11.584 20.195 66.055 1.00 24.33 381 ALA A O 1
ATOM 2848 N N . ILE A 1 382 ? 12.561 19.280 64.255 1.00 22.10 382 ILE A N 1
ATOM 2849 C CA . ILE A 1 382 ? 11.284 18.842 63.702 1.00 21.81 382 ILE A CA 1
ATOM 2850 C C . ILE A 1 382 ? 11.480 17.484 63.049 1.00 22.51 382 ILE A C 1
ATOM 2851 O O . ILE A 1 382 ? 12.505 17.229 62.406 1.00 22.23 382 ILE A O 1
ATOM 2856 N N . SER A 1 383 ? 10.505 16.602 63.240 1.00 19.21 383 SER A N 1
ATOM 2857 C CA . SER A 1 383 ? 10.563 15.246 62.715 1.00 18.86 383 SER A CA 1
ATOM 2858 C C . SER A 1 383 ? 9.434 15.031 61.720 1.00 20.39 383 SER A C 1
ATOM 2859 O O . SER A 1 383 ? 8.333 15.557 61.892 1.00 22.01 383 SER A O 1
ATOM 2862 N N . PHE A 1 384 ? 9.704 14.235 60.690 1.00 18.48 384 PHE A N 1
ATOM 2863 C CA . PHE A 1 384 ? 8.686 13.964 59.687 1.00 21.44 384 PHE A CA 1
ATOM 2864 C C . PHE A 1 384 ? 8.960 12.617 59.047 1.00 21.55 384 PHE A C 1
ATOM 2865 O O . PHE A 1 384 ? 10.094 12.126 59.048 1.00 21.03 384 PHE A O 1
ATOM 2873 N N . SER A 1 385 ? 7.918 12.036 58.470 1.00 18.82 385 SER A N 1
ATOM 2874 C CA . SER A 1 385 ? 8.062 10.790 57.738 1.00 18.86 385 SER A CA 1
ATOM 2875 C C . SER A 1 385 ? 8.277 11.074 56.261 1.00 18.62 385 SER A C 1
ATOM 2876 O O . SER A 1 385 ? 7.799 12.076 55.721 1.00 22.08 385 SER A O 1
ATOM 2879 N N . ILE A 1 386 ? 9.014 10.191 55.604 1.00 20.96 386 ILE A N 1
ATOM 2880 C CA . ILE A 1 386 ? 9.331 10.365 54.193 1.00 18.40 386 ILE A CA 1
ATOM 2881 C C . ILE A 1 386 ? 9.303 9.000 53.525 1.00 21.49 386 ILE A C 1
ATOM 2882 O O . ILE A 1 386 ? 9.697 7.993 54.123 1.00 18.92 386 ILE A O 1
ATOM 2887 N N . ASN A 1 387 ? 8.816 8.962 52.291 1.00 20.86 387 ASN A N 1
ATOM 2888 C CA . ASN A 1 387 ? 8.688 7.707 51.566 1.00 20.80 387 ASN A CA 1
ATOM 2889 C C . ASN A 1 387 ? 9.976 7.383 50.823 1.00 21.90 387 ASN A C 1
ATOM 2890 O O . ASN A 1 387 ? 10.619 8.264 50.243 1.00 22.09 387 ASN A O 1
ATOM 2895 N N . ARG A 1 388 ? 10.346 6.130 50.854 1.00 23.22 388 ARG A N 1
ATOM 2896 C CA . ARG A 1 388 ? 11.442 5.622 50.046 1.00 22.45 388 ARG A CA 1
ATOM 2897 C C . ARG A 1 388 ? 10.920 5.152 48.685 1.00 26.53 388 ARG A C 1
ATOM 2898 O O . ARG A 1 388 ? 9.854 4.530 48.608 1.00 22.89 388 ARG A O 1
ATOM 2906 N N . PRO A 1 389 ? 11.656 5.429 47.601 1.00 28.35 389 PRO A N 1
ATOM 2907 C CA . PRO A 1 389 ? 11.201 4.985 46.270 1.00 30.54 389 PRO A CA 1
ATOM 2908 C C . PRO A 1 389 ? 11.176 3.477 46.121 1.00 30.47 389 PRO A C 1
ATOM 2909 O O . PRO A 1 389 ? 10.401 2.947 45.314 1.00 32.05 389 PRO A O 1
ATOM 2913 N N . ALA A 1 390 ? 11.996 2.765 46.883 1.00 29.25 390 ALA A N 1
ATOM 2914 C CA . ALA A 1 390 ? 12.068 1.318 46.776 1.00 32.62 390 ALA A CA 1
ATOM 2915 C C . ALA A 1 390 ? 12.488 0.756 48.123 1.00 33.52 390 ALA A C 1
ATOM 2916 O O . ALA A 1 390 ? 13.251 1.380 48.857 1.00 33.52 390 ALA A O 1
ATOM 2918 N N . SER A 1 391 ? 11.977 -0.421 48.453 1.00 34.08 391 SER A N 1
ATOM 2919 C CA . SER A 1 391 ? 12.379 -1.093 49.676 1.00 34.64 391 SER A CA 1
ATOM 2920 C C . SER A 1 391 ? 12.812 -2.514 49.350 1.00 35.29 391 SER A C 1
ATOM 2921 O O . SER A 1 391 ? 12.525 -3.039 48.272 1.00 36.81 391 SER A O 1
ATOM 2924 N N . SER A 1 392 ? 13.533 -3.120 50.292 1.00 35.29 392 SER A N 1
ATOM 2925 C CA . SER A 1 392 ? 14.083 -4.462 50.119 1.00 37.85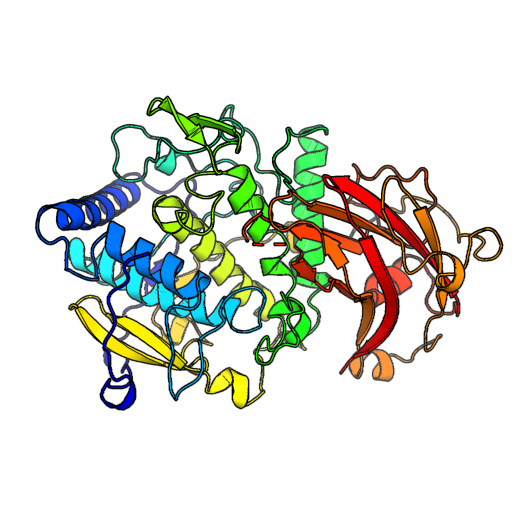 392 SER A CA 1
ATOM 2926 C C . SER A 1 392 ? 14.912 -4.539 48.840 1.00 40.16 392 SER A C 1
ATOM 2927 O O . SER A 1 392 ? 14.761 -5.444 48.016 1.00 42.21 392 SER A O 1
ATOM 2930 N N . ARG A 1 393 ? 15.794 -3.557 48.677 1.00 38.45 393 ARG A N 1
ATOM 2931 C CA . ARG A 1 393 ? 16.578 -3.448 47.459 1.00 38.02 393 ARG A CA 1
ATOM 2932 C C . ARG A 1 393 ? 17.628 -4.549 47.404 1.00 39.54 393 ARG A C 1
ATOM 2933 O O . ARG A 1 393 ? 18.244 -4.901 48.415 1.00 38.93 393 ARG A O 1
ATOM 2941 N N . THR A 1 394 ? 17.820 -5.106 46.215 1.00 41.80 394 THR A N 1
ATOM 2942 C CA . THR A 1 394 ? 18.843 -6.120 46.037 1.00 44.25 394 THR A CA 1
ATOM 2943 C C . THR A 1 394 ? 20.228 -5.483 46.039 1.00 44.48 394 THR A C 1
ATOM 2944 O O . THR A 1 394 ? 20.390 -4.281 45.816 1.00 41.04 394 THR A O 1
ATOM 2948 N N . GLN A 1 395 ? 21.238 -6.321 46.282 1.00 48.21 395 GLN A N 1
ATOM 2949 C CA . GLN A 1 395 ? 22.609 -5.832 46.331 1.00 47.10 395 GLN A CA 1
ATOM 2950 C C . GLN A 1 395 ? 23.040 -5.268 44.984 1.00 46.36 395 GLN A C 1
ATOM 2951 O O . GLN A 1 395 ? 23.747 -4.257 44.927 1.00 46.86 395 GLN A O 1
ATOM 2957 N N . GLN A 1 396 ? 22.621 -5.903 43.886 1.00 46.78 396 GLN A N 1
ATOM 2958 C CA . GLN A 1 396 ? 22.902 -5.341 42.566 1.00 47.57 396 GLN A CA 1
ATOM 2959 C C . GLN A 1 396 ? 22.259 -3.973 42.408 1.00 42.81 396 GLN A C 1
ATOM 2960 O O . GLN A 1 396 ? 22.850 -3.065 41.814 1.00 42.64 396 GLN A O 1
ATOM 2966 N N . GLU A 1 397 ? 21.031 -3.815 42.909 1.00 42.46 397 GLU A N 1
ATOM 2967 C CA . GLU A 1 397 ? 20.384 -2.507 42.877 1.00 42.48 397 GLU A CA 1
ATOM 2968 C C . GLU A 1 397 ? 21.202 -1.477 43.652 1.00 35.94 397 GLU A C 1
ATOM 2969 O O . GLU A 1 397 ? 21.446 -0.367 43.164 1.00 33.28 397 GLU A O 1
ATOM 2975 N N . LYS A 1 398 ? 21.650 -1.839 44.860 1.00 34.01 398 LYS A N 1
ATOM 2976 C CA . LYS A 1 398 ? 22.437 -0.914 45.670 1.00 35.48 398 LYS A CA 1
ATOM 2977 C C . LYS A 1 398 ? 23.745 -0.550 44.979 1.00 40.18 398 LYS A C 1
ATOM 2978 O O . LYS A 1 398 ? 24.212 0.591 45.077 1.00 41.69 398 LYS A O 1
ATOM 2984 N N . ASN A 1 399 ? 24.359 -1.511 44.286 1.00 43.61 399 ASN A N 1
ATOM 2985 C CA . ASN A 1 399 ? 25.565 -1.206 43.524 1.00 46.73 399 ASN A CA 1
ATOM 2986 C C . ASN A 1 399 ? 25.270 -0.209 42.410 1.00 44.74 399 ASN A C 1
ATOM 2987 O O . ASN A 1 399 ? 26.019 0.754 42.215 1.00 43.78 399 ASN A O 1
ATOM 2992 N N . ALA A 1 400 ? 24.155 -0.403 41.698 1.00 42.23 400 ALA A N 1
ATOM 2993 C CA . ALA A 1 400 ? 23.857 0.407 40.520 1.00 40.30 400 ALA A CA 1
ATOM 2994 C C . ALA A 1 400 ? 23.503 1.843 40.892 1.00 38.39 400 ALA A C 1
ATOM 2995 O O . ALA A 1 400 ? 24.031 2.794 40.304 1.00 39.45 400 ALA A O 1
ATOM 2997 N N . GLN A 1 401 ? 22.603 2.021 41.858 1.00 33.28 401 GLN A N 1
ATOM 2998 C CA . GLN A 1 401 ? 22.063 3.333 42.187 1.00 30.88 401 GLN A CA 1
ATOM 2999 C C . GLN A 1 401 ? 22.198 3.582 43.681 1.00 27.11 401 GLN A C 1
ATOM 3000 O O . GLN A 1 401 ? 21.859 2.713 44.493 1.00 27.85 401 GLN A O 1
ATOM 3006 N N . GLU A 1 402 ? 22.683 4.770 44.040 1.00 24.19 402 GLU A N 1
ATOM 3007 C CA . GLU A 1 402 ? 22.832 5.156 45.434 1.00 21.67 402 GLU A CA 1
ATOM 3008 C C . GLU A 1 402 ? 21.526 5.752 45.941 1.00 22.57 402 GLU A C 1
ATOM 3009 O O . GLU A 1 402 ? 20.900 6.565 45.258 1.00 25.06 402 GLU A O 1
ATOM 3015 N N . GLU A 1 403 ? 21.108 5.339 47.135 1.00 18.34 403 GLU A N 1
ATOM 3016 C CA . GLU A 1 403 ? 19.929 5.930 47.765 1.00 19.11 403 GLU A CA 1
ATOM 3017 C C . GLU A 1 403 ? 20.325 7.215 48.479 1.00 19.44 403 GLU A C 1
ATOM 3018 O O . GLU A 1 403 ? 21.129 7.181 49.418 1.00 20.95 403 GLU A O 1
ATOM 3024 N N . VAL A 1 404 ? 19.752 8.339 48.050 1.00 17.11 404 VAL A N 1
ATOM 3025 C CA . VAL A 1 404 ? 20.198 9.661 48.481 1.00 16.47 404 VAL A CA 1
ATOM 3026 C C . VAL A 1 404 ? 19.018 10.432 49.058 1.00 18.64 404 VAL A C 1
ATOM 3027 O O . VAL A 1 404 ? 18.015 10.655 48.370 1.00 18.31 404 VAL A O 1
ATOM 3031 N N . LEU A 1 405 ? 19.121 10.804 50.328 1.00 18.16 405 LEU A N 1
ATOM 3032 C CA . LEU A 1 405 ? 18.189 11.746 50.928 1.00 15.85 405 LEU A CA 1
ATOM 3033 C C . LEU A 1 405 ? 18.628 13.154 50.539 1.00 19.31 405 LEU A C 1
ATOM 3034 O O . LEU A 1 405 ? 19.770 13.552 50.809 1.00 20.29 405 LEU A O 1
ATOM 3039 N N . THR A 1 406 ? 17.729 13.899 49.893 1.00 17.39 406 THR A N 1
ATOM 3040 C CA . THR A 1 406 ? 18.047 15.167 49.256 1.00 20.90 406 THR A CA 1
ATOM 3041 C C . THR A 1 406 ? 17.202 16.279 49.862 1.00 22.07 406 THR A C 1
ATOM 3042 O O . THR A 1 406 ? 15.967 16.179 49.907 1.00 19.75 406 THR A O 1
ATOM 3046 N N . PHE A 1 407 ? 17.875 17.320 50.349 1.00 16.16 407 PHE A N 1
ATOM 3047 C CA . PHE A 1 407 ? 17.236 18.518 50.872 1.00 20.27 407 PHE A CA 1
ATOM 3048 C C . PHE A 1 407 ? 17.357 19.593 49.799 1.00 23.45 407 PHE A C 1
ATOM 3049 O O . PHE A 1 407 ? 18.459 20.076 49.519 1.00 22.58 407 PHE A O 1
ATOM 3057 N N . ASN A 1 408 ? 16.231 19.954 49.192 1.00 22.01 408 ASN A N 1
ATOM 3058 C CA . ASN A 1 408 ? 16.196 20.892 48.079 1.00 24.88 408 ASN A CA 1
ATOM 3059 C C . ASN A 1 408 ? 15.842 22.291 48.561 1.00 25.06 408 ASN A C 1
ATOM 3060 O O . ASN A 1 408 ? 15.055 22.467 49.495 1.00 23.79 408 ASN A O 1
ATOM 3065 N N . ALA A 1 409 ? 16.413 23.285 47.884 1.00 23.62 409 ALA A N 1
ATOM 3066 C CA . ALA A 1 409 ? 16.102 24.690 48.127 1.00 24.42 409 ALA A CA 1
ATOM 3067 C C . ALA A 1 409 ? 16.308 25.053 49.595 1.00 23.35 409 ALA A C 1
ATOM 3068 O O . ALA A 1 409 ? 15.417 25.591 50.259 1.00 23.25 409 ALA A O 1
ATOM 3070 N N . ILE A 1 410 ? 17.490 24.722 50.109 1.00 22.28 410 ILE A N 1
ATOM 3071 C CA . ILE A 1 410 ? 17.928 25.281 51.380 1.00 20.67 410 ILE A CA 1
ATOM 3072 C C . ILE A 1 410 ? 18.238 26.748 51.142 1.00 21.45 410 ILE A C 1
ATOM 3073 O O . ILE A 1 410 ? 19.135 27.092 50.364 1.00 25.79 410 ILE A O 1
ATOM 3078 N N . LYS A 1 411 ? 17.480 27.618 51.768 1.00 21.21 411 LYS A N 1
ATOM 3079 C CA . LYS A 1 411 ? 17.610 29.038 51.503 1.00 23.98 411 LYS A CA 1
ATOM 3080 C C . LYS A 1 411 ? 17.910 29.770 52.794 1.00 24.82 411 LYS A C 1
ATOM 3081 O O . LYS A 1 411 ? 17.374 29.437 53.853 1.00 25.38 411 LYS A O 1
ATOM 3087 N N . TYR A 1 412 ? 18.787 30.758 52.700 1.00 28.18 412 TYR A N 1
ATOM 3088 C CA . TYR A 1 412 ? 19.187 31.528 53.866 1.00 30.76 412 TYR A CA 1
ATOM 3089 C C . TYR A 1 412 ? 19.863 32.799 53.379 1.00 31.47 412 TYR A C 1
ATOM 3090 O O . TYR A 1 412 ? 20.160 32.951 52.193 1.00 31.83 412 TYR A O 1
ATOM 3099 N N . ASP A 1 413 ? 20.094 33.712 54.312 1.00 35.42 413 ASP A N 1
ATOM 3100 C CA . ASP A 1 413 ? 20.856 34.917 54.020 1.00 38.28 413 ASP A CA 1
ATOM 3101 C C . ASP A 1 413 ? 22.335 34.565 53.911 1.00 35.70 413 ASP A C 1
ATOM 3102 O O . ASP A 1 413 ? 22.917 33.984 54.837 1.00 32.87 413 ASP A O 1
ATOM 3107 N N . ASN A 1 414 ? 22.949 34.913 52.778 1.00 38.68 414 ASN A N 1
ATOM 3108 C CA . ASN A 1 414 ? 24.349 34.543 52.592 1.00 38.82 414 ASN A CA 1
ATOM 3109 C C . ASN A 1 414 ? 25.291 35.304 53.512 1.00 41.93 414 ASN A C 1
ATOM 3110 O O . ASN A 1 414 ? 26.504 35.078 53.449 1.00 43.17 414 ASN A O 1
ATOM 3115 N N . ARG A 1 415 ? 24.775 36.186 54.358 1.00 42.49 415 ARG A N 1
ATOM 3116 C CA . ARG A 1 415 ? 25.575 36.820 55.392 1.00 43.43 415 ARG A CA 1
ATOM 3117 C C . ARG A 1 415 ? 25.503 36.081 56.721 1.00 40.97 415 ARG A C 1
ATOM 3118 O O . ARG A 1 415 ? 26.195 36.466 57.663 1.00 42.70 415 ARG A O 1
ATOM 3126 N N . ASP A 1 416 ? 24.709 35.020 56.819 1.00 34.86 416 ASP A N 1
ATOM 3127 C CA . ASP A 1 416 ? 24.497 34.314 58.072 1.00 32.87 416 ASP A CA 1
ATOM 3128 C C . ASP A 1 416 ? 25.407 33.093 58.170 1.00 30.31 416 ASP A C 1
ATOM 3129 O O . ASP A 1 416 ? 25.825 32.527 57.158 1.00 31.65 416 ASP A O 1
ATOM 3134 N N . TYR A 1 417 ? 25.718 32.702 59.405 1.00 27.77 417 TYR A N 1
ATOM 3135 C CA . TYR A 1 417 ? 26.286 31.386 59.676 1.00 29.89 417 TYR A CA 1
ATOM 3136 C C . TYR A 1 417 ? 25.135 30.394 59.833 1.00 29.81 417 TYR A C 1
ATOM 3137 O O . TYR A 1 417 ? 24.139 30.694 60.500 1.00 29.00 417 TYR A O 1
ATOM 3146 N N . ILE A 1 418 ? 25.260 29.227 59.206 1.00 27.08 418 ILE A N 1
ATOM 3147 C CA . ILE A 1 418 ? 24.162 28.264 59.119 1.00 25.03 418 ILE A CA 1
ATOM 3148 C C . ILE A 1 418 ? 24.686 26.888 59.503 1.00 24.63 418 ILE A C 1
ATOM 3149 O O . ILE A 1 418 ? 25.755 26.483 59.038 1.00 23.04 418 ILE A O 1
ATOM 3154 N N . ARG A 1 419 ? 23.945 26.172 60.346 1.00 21.28 419 ARG A N 1
ATOM 3155 C CA . ARG A 1 419 ? 24.194 24.747 60.509 1.00 20.48 419 ARG A CA 1
ATOM 3156 C C . ARG A 1 419 ? 22.907 24.048 60.904 1.00 20.15 419 ARG A C 1
ATOM 3157 O O . ARG A 1 419 ? 22.155 24.558 61.737 1.00 20.82 419 ARG A O 1
ATOM 3165 N N . PHE A 1 420 ? 22.654 22.894 60.291 1.00 16.94 420 PHE A N 1
ATOM 3166 C CA . PHE A 1 420 ? 21.676 21.962 60.825 1.00 18.30 420 PHE A CA 1
ATOM 3167 C C . PHE A 1 420 ? 22.181 20.542 60.631 1.00 18.31 420 PHE A C 1
ATOM 3168 O O . PHE A 1 420 ? 22.998 20.261 59.744 1.00 16.86 420 PHE A O 1
ATOM 3176 N N . ASP A 1 421 ? 21.700 19.659 61.498 1.00 17.39 421 ASP A N 1
ATOM 3177 C CA . ASP A 1 421 ? 22.056 18.248 61.512 1.00 18.94 421 ASP A CA 1
ATOM 3178 C C . ASP A 1 421 ? 20.844 17.420 61.115 1.00 17.87 421 ASP A C 1
ATOM 3179 O O . ASP A 1 421 ? 19.699 17.857 61.260 1.00 17.36 421 ASP A O 1
ATOM 3184 N N . VAL A 1 422 ? 21.104 16.205 60.632 1.00 15.32 422 VAL A N 1
ATOM 3185 C CA . VAL A 1 422 ? 20.066 15.305 60.138 1.00 15.33 422 VAL A CA 1
ATOM 3186 C C . VAL A 1 422 ? 20.229 13.958 60.829 1.00 20.54 422 VAL A C 1
ATOM 3187 O O . VAL A 1 422 ? 21.327 13.388 60.832 1.00 16.77 422 VAL A O 1
ATOM 3191 N N . PHE A 1 423 ? 19.136 13.440 61.395 1.00 15.85 423 PHE A N 1
ATOM 3192 C CA . PHE A 1 423 ? 19.140 12.127 62.021 1.00 19.38 423 PHE A CA 1
ATOM 3193 C C . PHE A 1 423 ? 17.998 11.302 61.442 1.00 22.43 423 PHE A C 1
ATOM 3194 O O . PHE A 1 423 ? 16.948 11.844 61.093 1.00 22.34 423 PHE A O 1
ATOM 3202 N N . LEU A 1 424 ? 18.194 9.990 61.347 1.00 16.46 424 LEU A N 1
ATOM 3203 C CA . LEU A 1 424 ? 17.122 9.082 60.947 1.00 16.84 424 LEU A CA 1
ATOM 3204 C C . LEU A 1 424 ? 16.598 8.324 62.156 1.00 19.03 424 LEU A C 1
ATOM 3205 O O . LEU A 1 424 ? 17.365 7.967 63.050 1.00 17.79 424 LEU A O 1
ATOM 3210 N N . ASN A 1 425 ? 15.285 8.074 62.176 1.00 18.03 425 ASN A N 1
ATOM 3211 C CA . ASN A 1 425 ? 14.680 7.123 63.110 1.00 20.13 425 ASN A CA 1
ATOM 3212 C C . ASN A 1 425 ? 14.834 7.541 64.576 1.00 19.30 425 ASN A C 1
ATOM 3213 O O . ASN A 1 425 ? 14.997 6.697 65.458 1.00 21.85 425 ASN A O 1
ATOM 3218 N N . VAL A 1 426 ? 14.732 8.844 64.853 1.00 19.07 426 VAL A N 1
ATOM 3219 C CA . VAL A 1 426 ? 14.749 9.348 66.227 1.00 23.16 426 VAL A CA 1
ATOM 3220 C C . VAL A 1 426 ? 13.572 10.301 66.374 1.00 25.96 426 VAL A C 1
ATOM 3221 O O . VAL A 1 426 ? 12.722 10.373 65.485 1.00 28.47 426 VAL A O 1
ATOM 3225 N N . ASP A 1 427 ? 13.509 11.050 67.476 1.00 27.03 427 ASP A N 1
ATOM 3226 C CA . ASP A 1 427 ? 12.440 12.030 67.675 1.00 28.60 427 ASP A CA 1
ATOM 3227 C C . ASP A 1 427 ? 13.036 13.397 68.001 1.00 27.51 427 ASP A C 1
ATOM 3228 O O . ASP A 1 427 ? 14.254 13.573 68.041 1.00 25.68 427 ASP A O 1
ATOM 3233 N N . ASN A 1 428 ? 12.154 14.371 68.260 1.00 22.97 428 ASN A N 1
ATOM 3234 C CA . ASN A 1 428 ? 12.593 15.747 68.473 1.00 27.71 428 ASN A CA 1
ATOM 3235 C C . ASN A 1 428 ? 13.469 15.932 69.707 1.00 27.79 428 ASN A C 1
ATOM 3236 O O . ASN A 1 428 ? 14.057 17.009 69.873 1.00 30.89 428 ASN A O 1
ATOM 3241 N N . ASN A 1 429 ? 13.562 14.939 70.579 1.00 25.92 429 ASN A N 1
ATOM 3242 C CA . ASN A 1 429 ? 14.367 15.055 71.785 1.00 30.02 429 ASN A CA 1
ATOM 3243 C C . ASN A 1 429 ? 15.785 14.526 71.601 1.00 29.15 429 ASN A C 1
ATOM 3244 O O . ASN A 1 429 ? 16.513 14.393 72.593 1.00 29.46 429 ASN A O 1
ATOM 3249 N N . VAL A 1 430 ? 16.199 14.234 70.362 1.00 27.04 430 VAL A N 1
ATOM 3250 C CA . VAL A 1 430 ? 17.527 13.662 70.147 1.00 24.86 430 VAL A CA 1
ATOM 3251 C C . VAL A 1 430 ? 18.585 14.633 70.649 1.00 25.53 430 VAL A C 1
ATOM 3252 O O . VAL A 1 430 ? 18.463 15.855 70.494 1.00 27.65 430 VAL A O 1
ATOM 3256 N N . ASN A 1 431 ? 19.618 14.089 71.292 1.00 25.63 431 ASN A N 1
ATOM 3257 C CA . ASN A 1 431 ? 20.759 14.884 71.750 1.00 26.40 431 ASN A CA 1
ATOM 3258 C C . ASN A 1 431 ? 21.679 15.083 70.557 1.00 24.83 431 ASN A C 1
ATOM 3259 O O . ASN A 1 431 ? 22.473 14.205 70.218 1.00 24.34 431 ASN A O 1
ATOM 3264 N N . ALA A 1 432 ? 21.575 16.238 69.911 1.00 24.74 432 ALA A N 1
ATOM 3265 C CA . ALA A 1 432 ? 22.387 16.507 68.736 1.00 29.70 432 ALA A CA 1
ATOM 3266 C C . ALA A 1 432 ? 23.817 16.914 69.083 1.00 31.01 432 ALA A C 1
ATOM 3267 O O . ALA A 1 432 ? 24.580 17.279 68.181 1.00 30.24 432 ALA A O 1
ATOM 3269 N N . ASN A 1 433 ? 24.202 16.864 70.359 1.00 28.30 433 ASN A N 1
ATOM 3270 C CA . ASN A 1 433 ? 25.611 16.994 70.705 1.00 27.81 433 ASN A CA 1
ATOM 3271 C C . ASN A 1 433 ? 26.366 15.677 70.618 1.00 24.90 433 ASN A C 1
ATOM 3272 O O . ASN A 1 433 ? 27.593 15.681 70.757 1.00 24.59 433 ASN A O 1
ATOM 3277 N N . GLU A 1 434 ? 25.681 14.561 70.392 1.00 21.14 434 GLU A N 1
ATOM 3278 C CA . GLU A 1 434 ? 26.314 13.246 70.326 1.00 24.61 434 GLU A CA 1
ATOM 3279 C C . GLU A 1 434 ? 26.159 12.713 68.906 1.00 23.81 434 GLU A C 1
ATOM 3280 O O . GLU A 1 434 ? 25.154 12.083 68.562 1.00 20.85 434 GLU A O 1
ATOM 3286 N N . LEU A 1 435 ? 27.175 12.960 68.075 1.00 21.36 435 LEU A N 1
ATOM 3287 C CA . LEU A 1 435 ? 27.076 12.522 66.693 1.00 16.79 435 LEU A CA 1
ATOM 3288 C C . LEU A 1 435 ? 27.450 11.061 66.503 1.00 16.78 435 LEU A C 1
ATOM 3289 O O . LEU A 1 435 ? 27.125 10.498 65.452 1.00 16.50 435 LEU A O 1
ATOM 3294 N N . ASP A 1 436 ? 28.119 10.446 67.485 1.00 17.36 436 ASP A N 1
ATOM 3295 C CA . ASP A 1 436 ? 28.575 9.061 67.386 1.00 19.76 436 ASP A CA 1
ATOM 3296 C C . ASP A 1 436 ? 27.418 8.094 67.634 1.00 22.97 436 ASP A C 1
ATOM 3297 O O . ASP A 1 436 ? 27.444 7.268 68.547 1.00 23.02 436 ASP A O 1
ATOM 3302 N N . LYS A 1 437 ? 26.395 8.218 66.796 1.00 17.66 437 LYS A N 1
ATOM 3303 C CA . LYS A 1 437 ? 25.221 7.364 66.873 1.00 18.15 437 LYS A CA 1
ATOM 3304 C C . LYS A 1 437 ? 24.857 6.889 65.476 1.00 17.60 437 LYS A C 1
ATOM 3305 O O . LYS A 1 437 ? 25.045 7.608 64.491 1.00 16.84 437 LYS A O 1
ATOM 3311 N N . ALA A 1 438 ? 24.292 5.681 65.401 1.00 18.12 438 ALA A N 1
ATOM 3312 C CA . ALA A 1 438 ? 23.975 5.110 64.099 1.00 20.52 438 ALA A CA 1
ATOM 3313 C C . ALA A 1 438 ? 22.959 5.963 63.350 1.00 21.58 438 ALA A C 1
ATOM 3314 O O . ALA A 1 438 ? 22.932 5.960 62.115 1.00 20.87 438 ALA A O 1
ATOM 3316 N N . GLU A 1 439 ? 22.150 6.729 64.075 1.00 17.49 439 GLU A N 1
ATOM 3317 C CA . GLU A 1 439 ? 21.115 7.544 63.456 1.00 21.00 439 GLU A CA 1
ATOM 3318 C C . GLU A 1 439 ? 21.624 8.844 62.847 1.00 20.08 439 GLU A C 1
ATOM 3319 O O . GLU A 1 439 ? 20.897 9.457 62.053 1.00 16.16 439 GLU A O 1
ATOM 3325 N N . PHE A 1 440 ? 22.842 9.269 63.172 1.00 17.66 440 PHE A N 1
ATOM 3326 C CA . PHE A 1 440 ? 23.346 10.533 62.648 1.00 19.39 440 PHE A CA 1
ATOM 3327 C C . PHE A 1 440 ? 23.689 10.383 61.177 1.00 18.88 440 PHE A C 1
ATOM 3328 O O . PHE A 1 440 ? 24.558 9.581 60.816 1.00 15.02 440 PHE A O 1
ATOM 3336 N N . ALA A 1 441 ? 23.023 11.158 60.326 1.00 14.89 441 ALA A N 1
ATOM 3337 C CA . ALA A 1 441 ? 23.199 11.017 58.887 1.00 16.26 441 ALA A CA 1
ATOM 3338 C C . ALA A 1 441 ? 24.168 12.026 58.294 1.00 17.28 441 ALA A C 1
ATOM 3339 O O . ALA A 1 441 ? 24.922 11.681 57.382 1.00 16.84 441 ALA A O 1
ATOM 3341 N N . GLY A 1 442 ? 24.153 13.263 58.758 1.00 18.66 442 GLY A N 1
ATOM 3342 C CA . GLY A 1 442 ? 24.980 14.287 58.155 1.00 14.54 442 GLY A CA 1
ATOM 3343 C C . GLY A 1 442 ? 24.535 15.666 58.586 1.00 16.59 442 GLY A C 1
ATOM 3344 O O . GLY A 1 442 ? 23.592 15.834 59.356 1.00 16.13 442 GLY A O 1
ATOM 3345 N N . SER A 1 443 ? 25.227 16.663 58.040 1.00 17.41 443 SER A N 1
ATOM 3346 C CA . SER A 1 443 ? 24.993 18.043 58.436 1.00 20.32 443 SER A CA 1
ATOM 3347 C C . SER A 1 443 ? 25.211 18.964 57.247 1.00 21.22 443 SER A C 1
ATOM 3348 O O . SER A 1 443 ? 25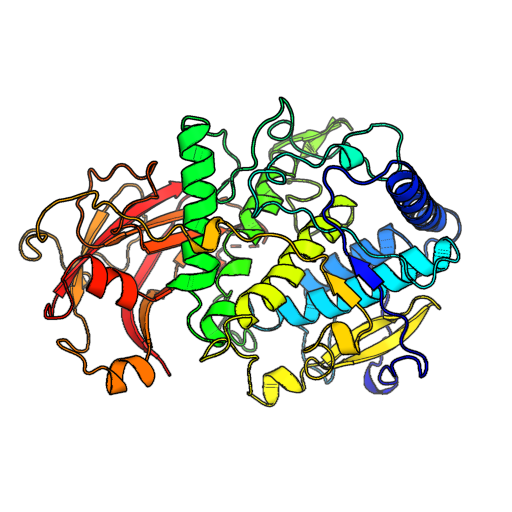.854 18.600 56.256 1.00 18.86 443 SER A O 1
ATOM 3351 N N . TYR A 1 444 ? 24.656 20.169 57.363 1.00 21.31 444 TYR A N 1
ATOM 3352 C CA . TYR A 1 444 ? 24.859 21.230 56.392 1.00 21.29 444 TYR A CA 1
ATOM 3353 C C . TYR A 1 444 ? 25.374 22.467 57.109 1.00 24.59 444 TYR A C 1
ATOM 3354 O O . TYR A 1 444 ? 24.854 22.855 58.158 1.00 22.99 444 TYR A O 1
ATOM 3363 N N . THR A 1 445 ? 26.386 23.095 56.531 1.00 24.89 445 THR A N 1
ATOM 3364 C CA . THR A 1 445 ? 26.884 24.337 57.085 1.00 26.61 445 THR A CA 1
ATOM 3365 C C . THR A 1 445 ? 27.185 25.304 55.951 1.00 28.90 445 THR A C 1
ATOM 3366 O O . THR A 1 445 ? 27.280 24.919 54.783 1.00 25.83 445 THR A O 1
ATOM 3370 N N . SER A 1 446 ? 27.336 26.556 56.328 1.00 33.97 446 SER A N 1
ATOM 3371 C CA . SER A 1 446 ? 27.620 27.591 55.373 1.00 36.64 446 SER A CA 1
ATOM 3372 C C . SER A 1 446 ? 28.453 28.675 55.969 1.00 39.89 446 SER A C 1
ATOM 3373 O O . SER A 1 446 ? 28.247 29.069 57.076 1.00 40.20 446 SER A O 1
ATOM 3376 N N . LEU A 1 447 ? 29.396 29.128 55.181 1.00 41.30 447 LEU A N 1
ATOM 3377 C CA . LEU A 1 447 ? 30.276 30.214 55.535 1.00 43.72 447 LEU A CA 1
ATOM 3378 C C . LEU A 1 447 ? 29.741 31.416 54.773 1.00 38.77 447 LEU A C 1
ATOM 3379 O O . LEU A 1 447 ? 29.527 31.344 53.623 1.00 35.55 447 LEU A O 1
ATOM 3384 N N . PRO A 1 448 ? 29.527 32.514 55.459 1.00 40.28 448 PRO A N 1
ATOM 3385 C CA . PRO A 1 448 ? 29.053 33.734 54.834 1.00 41.01 448 PRO A CA 1
ATOM 3386 C C . PRO A 1 448 ? 29.977 34.119 53.675 1.00 39.29 448 PRO A C 1
ATOM 3387 O O . PRO A 1 448 ? 31.174 34.115 53.788 1.00 35.67 448 PRO A O 1
ATOM 3391 N N . HIS A 1 449 ? 29.372 34.376 52.536 1.00 30.00 449 HIS A N 1
ATOM 3392 C CA . HIS A 1 449 ? 30.122 34.706 51.342 1.00 30.00 449 HIS A CA 1
ATOM 3393 C C . HIS A 1 449 ? 31.097 35.861 51.553 1.00 30.00 449 HIS A C 1
ATOM 3394 O O . HIS A 1 449 ? 30.801 36.851 52.210 1.00 30.00 449 HIS A O 1
ATOM 3396 N N . THR A 1 459 ? 20.233 36.287 49.471 1.00 40.05 459 THR A N 1
ATOM 3397 C CA . THR A 1 459 ? 19.649 34.945 49.562 1.00 41.51 459 THR A CA 1
ATOM 3398 C C . THR A 1 459 ? 20.459 33.894 48.809 1.00 41.57 459 THR A C 1
ATOM 3399 O O . THR A 1 459 ? 20.568 33.941 47.582 1.00 45.33 459 THR A O 1
ATOM 3403 N N . ALA A 1 460 ? 21.012 32.941 49.548 1.00 34.62 460 ALA A N 1
ATOM 3404 C CA . ALA A 1 460 ? 21.651 31.783 48.945 1.00 34.50 460 ALA A CA 1
ATOM 3405 C C . ALA A 1 460 ? 20.638 30.654 48.787 1.00 34.39 460 ALA A C 1
ATOM 3406 O O . ALA A 1 460 ? 19.605 30.613 49.462 1.00 37.72 460 ALA A O 1
ATOM 3408 N N . THR A 1 461 ? 20.929 29.749 47.857 1.00 29.77 461 THR A N 1
ATOM 3409 C CA . THR A 1 461 ? 20.134 28.542 47.663 1.00 28.27 461 THR A CA 1
ATOM 3410 C C . THR A 1 461 ? 21.083 27.368 47.498 1.00 27.72 461 THR A C 1
ATOM 3411 O O . THR A 1 461 ? 22.028 27.441 46.708 1.00 28.41 461 THR A O 1
ATOM 3415 N N . ALA A 1 462 ? 20.833 26.293 48.241 1.00 23.82 462 ALA A N 1
ATOM 3416 C CA . ALA A 1 462 ? 21.771 25.189 48.326 1.00 23.24 462 ALA A CA 1
ATOM 3417 C C . ALA A 1 462 ? 21.008 23.872 48.411 1.00 21.65 462 ALA A C 1
ATOM 3418 O O . ALA A 1 462 ? 19.802 23.838 48.664 1.00 19.37 462 ALA A O 1
ATOM 3420 N N . THR A 1 463 ? 21.737 22.782 48.180 1.00 24.83 463 THR A N 1
ATOM 3421 C CA . THR A 1 463 ? 21.215 21.425 48.255 1.00 25.85 463 THR A CA 1
ATOM 3422 C C . THR A 1 463 ? 22.121 20.620 49.170 1.00 24.29 463 THR A C 1
ATOM 3423 O O . THR A 1 463 ? 23.333 20.841 49.210 1.00 23.84 463 THR A O 1
ATOM 3427 N N . LEU A 1 464 ? 21.530 19.695 49.912 1.00 21.21 464 LEU A N 1
ATOM 3428 C CA . LEU A 1 464 ? 22.287 18.741 50.709 1.00 18.72 464 LEU A CA 1
ATOM 3429 C C . LEU A 1 464 ? 21.869 17.338 50.290 1.00 20.20 464 LEU A C 1
ATOM 3430 O O . LEU A 1 464 ? 20.673 17.053 50.195 1.00 21.07 464 LEU A O 1
ATOM 3435 N N . ARG A 1 465 ? 22.846 16.464 50.042 1.00 14.99 465 ARG A N 1
ATOM 3436 C CA . ARG A 1 465 ? 22.584 15.078 49.682 1.00 16.48 465 ARG A CA 1
ATOM 3437 C C . ARG A 1 465 ? 23.255 14.177 50.701 1.00 14.92 465 ARG A C 1
ATOM 3438 O O . ARG A 1 465 ? 24.460 14.314 50.952 1.00 14.68 465 ARG A O 1
ATOM 3446 N N . LEU A 1 466 ? 22.496 13.241 51.253 1.00 14.64 466 LEU A N 1
ATOM 3447 C CA . LEU A 1 466 ? 23.019 12.283 52.215 1.00 15.27 466 LEU A CA 1
ATOM 3448 C C . LEU A 1 466 ? 22.780 10.869 51.693 1.00 16.41 466 LEU A C 1
ATOM 3449 O O . LEU A 1 466 ? 21.654 10.532 51.304 1.00 16.83 466 LEU A O 1
ATOM 3454 N N . ALA A 1 467 ? 23.838 10.050 51.665 1.00 14.69 467 ALA A N 1
ATOM 3455 C CA . ALA A 1 467 ? 23.716 8.648 51.255 1.00 18.43 467 ALA A CA 1
ATOM 3456 C C . ALA A 1 467 ? 23.300 7.828 52.470 1.00 17.86 467 ALA A C 1
A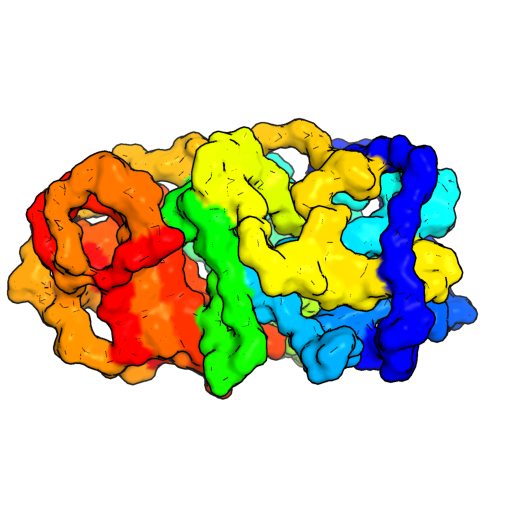TOM 3457 O O . ALA A 1 467 ? 24.061 7.723 53.436 1.00 18.72 467 ALA A O 1
ATOM 3459 N N . ILE A 1 468 ? 22.103 7.237 52.441 1.00 15.71 468 ILE A N 1
ATOM 3460 C CA . ILE A 1 468 ? 21.518 6.678 53.658 1.00 18.70 468 ILE A CA 1
ATOM 3461 C C . ILE A 1 468 ? 21.539 5.160 53.704 1.00 20.67 468 ILE A C 1
ATOM 3462 O O . ILE A 1 468 ? 21.131 4.592 54.725 1.00 17.67 468 ILE A O 1
ATOM 3467 N N . THR A 1 469 ? 22.028 4.477 52.662 1.00 21.48 469 THR A N 1
ATOM 3468 C CA . THR A 1 469 ? 21.996 3.014 52.671 1.00 22.21 469 THR A CA 1
ATOM 3469 C C . THR A 1 469 ? 22.688 2.453 53.909 1.00 20.57 469 THR A C 1
ATOM 3470 O O . THR A 1 469 ? 22.155 1.560 54.581 1.00 19.45 469 THR A O 1
ATOM 3474 N N . GLU A 1 470 ? 23.865 2.994 54.252 1.00 18.26 470 GLU A N 1
ATOM 3475 C CA . GLU A 1 470 ? 24.607 2.459 55.393 1.00 22.43 470 GLU A CA 1
ATOM 3476 C C . GLU A 1 470 ? 23.798 2.570 56.682 1.00 22.05 470 GLU A C 1
ATOM 3477 O O . GLU A 1 470 ? 23.808 1.653 57.511 1.00 21.80 470 GLU A O 1
ATOM 3483 N N . LEU A 1 471 ? 23.065 3.672 56.850 1.00 18.68 471 LEU A N 1
ATOM 3484 C CA . LEU A 1 471 ? 22.234 3.843 58.042 1.00 18.51 471 LEU A CA 1
ATOM 3485 C C . LEU A 1 471 ? 21.021 2.925 58.024 1.00 19.27 471 LEU A C 1
ATOM 3486 O O . LEU A 1 471 ? 20.666 2.345 59.056 1.00 20.65 471 LEU A O 1
ATOM 3491 N N . LEU A 1 472 ? 20.353 2.802 56.871 1.00 17.98 472 LEU A N 1
ATOM 3492 C CA . LEU A 1 472 ? 19.206 1.894 56.780 1.00 18.82 472 LEU A CA 1
ATOM 3493 C C . LEU A 1 472 ? 19.616 0.464 57.108 1.00 22.76 472 LEU A C 1
ATOM 3494 O O . LEU A 1 472 ? 18.872 -0.269 57.771 1.00 22.40 472 LEU A O 1
ATOM 3499 N N . GLU A 1 473 ? 20.811 0.059 56.679 1.00 23.18 473 GLU A N 1
ATOM 3500 C CA . GLU A 1 473 ? 21.304 -1.271 57.023 1.00 26.31 473 GLU A CA 1
ATOM 3501 C C . GLU A 1 473 ? 21.562 -1.384 58.522 1.00 26.67 473 GLU A C 1
ATOM 3502 O O . GLU A 1 473 ? 21.115 -2.338 59.167 1.00 28.35 473 GLU A O 1
ATOM 3508 N N . ASP A 1 474 ? 22.251 -0.397 59.103 1.00 24.22 474 ASP A N 1
ATOM 3509 C CA . ASP A 1 474 ? 22.662 -0.497 60.502 1.00 28.39 474 ASP A CA 1
ATOM 3510 C C . ASP A 1 474 ? 21.474 -0.426 61.447 1.00 30.89 474 ASP A C 1
ATOM 3511 O O . ASP A 1 474 ? 21.454 -1.111 62.476 1.00 32.44 474 ASP A O 1
ATOM 3516 N N . ILE A 1 475 ? 20.497 0.429 61.138 1.00 28.91 475 ILE A N 1
ATOM 3517 C CA . ILE A 1 475 ? 19.326 0.573 61.997 1.00 29.24 475 ILE A CA 1
ATOM 3518 C C . ILE A 1 475 ? 18.304 -0.533 61.754 1.00 29.97 475 ILE A C 1
ATOM 3519 O O . ILE A 1 475 ? 17.475 -0.801 62.627 1.00 32.83 475 ILE A O 1
ATOM 3524 N N . GLY A 1 476 ? 18.351 -1.202 60.608 1.00 29.34 476 GLY A N 1
ATOM 3525 C CA . GLY A 1 476 ? 17.404 -2.258 60.312 1.00 30.05 476 GLY A CA 1
ATOM 3526 C C . GLY A 1 476 ? 16.138 -1.729 59.671 1.00 30.24 476 GLY A C 1
ATOM 3527 O O . GLY A 1 476 ? 15.031 -2.133 60.031 1.00 32.10 476 GLY A O 1
ATOM 3528 N N . LEU A 1 477 ? 16.291 -0.820 58.709 1.00 27.63 477 LEU A N 1
ATOM 3529 C CA . LEU A 1 477 ? 15.159 -0.155 58.073 1.00 24.71 477 LEU A CA 1
ATOM 3530 C C . LEU A 1 477 ? 15.048 -0.473 56.588 1.00 25.79 477 LEU A C 1
ATOM 3531 O O . LEU A 1 477 ? 14.272 0.183 55.877 1.00 28.13 477 LEU A O 1
ATOM 3536 N N . GLU A 1 478 ? 15.789 -1.469 56.100 1.00 25.35 478 GLU A N 1
ATOM 3537 C CA . GLU A 1 478 ? 15.861 -1.705 54.663 1.00 28.03 478 GLU A CA 1
ATOM 3538 C C . GLU A 1 478 ? 14.549 -2.185 54.062 1.00 29.15 478 GLU A C 1
ATOM 3539 O O . GLU A 1 478 ? 14.337 -2.015 52.856 1.00 30.30 478 GLU A O 1
ATOM 3545 N N . ASP A 1 479 ? 13.668 -2.780 54.849 1.00 31.51 479 ASP A N 1
ATOM 3546 C CA . ASP A 1 479 ? 12.393 -3.218 54.304 1.00 32.33 479 ASP A CA 1
ATOM 3547 C C . ASP A 1 479 ? 11.284 -2.192 54.498 1.00 30.85 479 ASP A C 1
ATOM 3548 O O . ASP A 1 479 ? 10.138 -2.469 54.131 1.00 32.04 479 ASP A O 1
ATOM 3553 N N . GLU A 1 480 ? 11.595 -1.017 55.047 1.00 26.82 480 GLU A N 1
ATOM 3554 C CA . GLU A 1 480 ? 10.583 0.003 55.300 1.00 28.79 480 GLU A CA 1
ATOM 3555 C C . GLU A 1 480 ? 10.318 0.844 54.056 1.00 29.66 480 GLU A C 1
ATOM 3556 O O . GLU A 1 480 ? 11.250 1.301 53.388 1.00 29.05 480 GLU A O 1
ATOM 3562 N N . ASP A 1 481 ? 9.034 1.070 53.764 1.00 25.26 481 ASP A N 1
ATOM 3563 C CA . ASP A 1 481 ? 8.657 2.026 52.729 1.00 27.43 481 ASP A CA 1
ATOM 3564 C C . ASP A 1 481 ? 8.682 3.464 53.224 1.00 26.61 481 ASP A C 1
ATOM 3565 O O . ASP A 1 481 ? 8.729 4.388 52.407 1.00 28.95 481 ASP A O 1
ATOM 3570 N N . THR A 1 482 ? 8.648 3.671 54.535 1.00 21.23 482 THR A N 1
ATOM 3571 C CA . THR A 1 482 ? 8.571 5.004 55.118 1.00 26.87 482 THR A CA 1
ATOM 3572 C C . THR A 1 482 ? 9.489 5.045 56.324 1.00 22.87 482 THR A C 1
ATOM 3573 O O . THR A 1 482 ? 9.485 4.113 57.131 1.00 23.35 482 THR A O 1
ATOM 3577 N N . ILE A 1 483 ? 10.279 6.111 56.443 1.00 19.36 483 ILE A N 1
ATOM 3578 C CA . ILE A 1 483 ? 11.192 6.273 57.563 1.00 20.80 483 ILE A CA 1
ATOM 3579 C C . ILE A 1 483 ? 10.988 7.651 58.176 1.00 22.19 483 ILE A C 1
ATOM 3580 O O . ILE A 1 483 ? 10.420 8.558 57.559 1.00 21.37 483 ILE A O 1
ATOM 3585 N N . ALA A 1 484 ? 11.473 7.802 59.406 1.00 19.26 484 ALA A N 1
ATOM 3586 C CA . ALA A 1 484 ? 11.426 9.070 60.125 1.00 18.40 484 ALA A CA 1
ATOM 3587 C C . ALA A 1 484 ? 12.739 9.828 59.949 1.00 19.68 484 ALA A C 1
ATOM 3588 O O . ALA A 1 484 ? 13.825 9.244 60.060 1.00 17.55 484 ALA A O 1
ATOM 3590 N N . VAL A 1 485 ? 12.636 11.121 59.668 1.00 17.46 485 VAL A N 1
ATOM 3591 C CA . VAL A 1 485 ? 13.791 12.006 59.569 1.00 19.71 485 VAL A CA 1
ATOM 3592 C C . VAL A 1 485 ? 13.608 13.151 60.557 1.00 21.80 485 VAL A C 1
ATOM 3593 O O . VAL A 1 485 ? 12.498 13.676 60.707 1.00 21.11 485 VAL A O 1
ATOM 3597 N N . THR A 1 486 ? 14.694 13.543 61.226 1.00 16.99 486 THR A N 1
ATOM 3598 C CA . THR A 1 486 ? 14.662 14.643 62.187 1.00 19.00 486 THR A CA 1
ATOM 3599 C C . THR A 1 486 ? 15.727 15.667 61.826 1.00 21.99 486 THR A C 1
ATOM 3600 O O . THR A 1 486 ? 16.903 15.317 61.676 1.00 19.86 486 THR A O 1
ATOM 3604 N N . LEU A 1 487 ? 15.319 16.923 61.683 1.00 20.48 487 LEU A N 1
ATOM 3605 C CA . LEU A 1 487 ? 16.239 18.025 61.435 1.00 19.30 487 LEU A CA 1
ATOM 3606 C C . LEU A 1 487 ? 16.493 18.770 62.735 1.00 22.43 487 LEU A C 1
ATOM 3607 O O . LEU A 1 487 ? 15.544 19.102 63.450 1.00 23.60 487 LEU A O 1
ATOM 3612 N N . VAL A 1 488 ? 17.760 19.031 63.045 1.00 18.82 488 VAL A N 1
ATOM 3613 C CA . VAL A 1 488 ? 18.051 19.812 64.238 1.00 19.69 488 VAL A CA 1
ATOM 3614 C C . VAL A 1 488 ? 18.850 21.046 63.854 1.00 21.02 488 VAL A C 1
ATOM 3615 O O . VAL A 1 488 ? 20.025 20.949 63.466 1.00 19.84 488 VAL A O 1
ATOM 3619 N N . PRO A 1 489 ? 18.249 22.224 63.949 1.00 19.41 489 PRO A N 1
ATOM 3620 C CA . PRO A 1 489 ? 18.973 23.458 63.642 1.00 21.21 489 PRO A CA 1
ATOM 3621 C C . PRO A 1 489 ? 19.914 23.805 64.780 1.00 20.91 489 PRO A C 1
ATOM 3622 O O . PRO A 1 489 ? 19.547 23.727 65.954 1.00 21.03 489 PRO A O 1
ATOM 3626 N N . LYS A 1 490 ? 21.138 24.198 64.429 1.00 21.32 490 LYS A N 1
ATOM 3627 C CA . LYS A 1 490 ? 22.085 24.637 65.438 1.00 24.60 490 LYS A CA 1
ATOM 3628 C C . LYS A 1 490 ? 22.459 26.101 65.321 1.00 23.87 490 LYS A C 1
ATOM 3629 O O . LYS A 1 490 ? 22.821 26.703 66.335 1.00 23.78 490 LYS A O 1
ATOM 3635 N N . LYS A 1 491 ? 22.326 26.697 64.138 1.00 23.77 491 LYS A N 1
ATOM 3636 C CA . LYS A 1 491 ? 22.653 28.100 63.955 1.00 24.47 491 LYS A CA 1
ATOM 3637 C C . LYS A 1 491 ? 21.969 28.620 62.699 1.00 25.50 491 LYS A C 1
ATOM 3638 O O . LYS A 1 491 ? 21.926 27.927 61.670 1.00 21.10 491 LYS A O 1
ATOM 3644 N N . GLY A 1 492 ? 21.454 29.846 62.791 1.00 26.02 492 GLY A N 1
ATOM 3645 C CA . GLY A 1 492 ? 20.987 30.582 61.638 1.00 25.48 492 GLY A CA 1
ATOM 3646 C C . GLY A 1 492 ? 19.507 30.392 61.340 1.00 29.33 492 GLY A C 1
ATOM 3647 O O . GLY A 1 492 ? 18.831 29.501 61.860 1.00 30.18 492 GLY A O 1
ATOM 3648 N N . ASP A 1 493 ? 19.006 31.261 60.467 1.00 30.19 493 ASP A N 1
ATOM 3649 C CA . ASP A 1 493 ? 17.616 31.239 60.031 1.00 32.32 493 ASP A CA 1
ATOM 3650 C C . ASP A 1 493 ? 17.579 30.551 58.669 1.00 30.23 493 ASP A C 1
ATOM 3651 O O . ASP A 1 493 ? 18.147 31.058 57.696 1.00 32.55 493 ASP A O 1
ATOM 3656 N N . ILE A 1 494 ? 16.904 29.406 58.611 1.00 26.88 494 ILE A N 1
ATOM 3657 C CA . ILE A 1 494 ? 16.982 28.461 57.505 1.00 23.11 494 ILE A CA 1
ATOM 3658 C C . ILE A 1 494 ? 15.570 28.149 57.033 1.00 23.40 494 ILE A C 1
ATOM 3659 O O . ILE A 1 494 ? 14.701 27.851 57.855 1.00 23.36 494 ILE A O 1
ATOM 3664 N N . SER A 1 495 ? 15.347 28.192 55.720 1.00 23.00 495 SER A N 1
ATOM 3665 C CA . SER A 1 495 ? 14.150 27.619 55.116 1.00 24.52 495 SER A CA 1
ATOM 3666 C C . SER A 1 495 ? 14.558 26.452 54.222 1.00 23.72 495 SER A C 1
ATOM 3667 O O . SER A 1 495 ? 15.683 26.411 53.707 1.00 23.37 495 SER A O 1
ATOM 3670 N N . ILE A 1 496 ? 13.649 25.490 54.044 1.00 20.54 496 ILE A N 1
ATOM 3671 C CA . ILE A 1 496 ? 13.919 24.320 53.208 1.00 21.83 496 ILE A CA 1
ATOM 3672 C C . ILE A 1 496 ? 12.707 24.064 52.319 1.00 22.29 496 ILE A C 1
ATOM 3673 O O . ILE A 1 496 ? 11.595 23.872 52.824 1.00 19.71 496 ILE A O 1
ATOM 3678 N N . GLY A 1 497 ? 12.925 24.029 51.001 1.00 21.77 497 GLY A N 1
ATOM 3679 C CA . GLY A 1 497 ? 11.801 23.919 50.077 1.00 22.25 497 GLY A CA 1
ATOM 3680 C C . GLY A 1 497 ? 11.156 22.543 50.056 1.00 21.32 497 GLY A C 1
ATOM 3681 O O . GLY A 1 497 ? 9.926 22.424 49.994 1.00 21.57 497 GLY A O 1
ATOM 3682 N N . GLY A 1 498 ? 11.964 21.487 50.092 1.00 19.09 498 GLY A N 1
ATOM 3683 C CA . GLY A 1 498 ? 11.419 20.139 50.067 1.00 18.83 498 GLY A CA 1
ATOM 3684 C C . GLY A 1 498 ? 12.493 19.117 50.369 1.00 20.21 498 GLY A C 1
ATOM 3685 O O . GLY A 1 498 ? 13.689 19.422 50.381 1.00 19.65 498 GLY A O 1
ATOM 3686 N N . VAL A 1 499 ? 12.047 17.889 50.627 1.00 18.45 499 VAL A N 1
ATOM 3687 C CA . VAL A 1 499 ? 12.939 16.781 50.970 1.00 19.11 499 VAL A CA 1
ATOM 3688 C C . VAL A 1 499 ? 12.459 15.548 50.220 1.00 19.58 499 VAL A C 1
ATOM 3689 O O . VAL A 1 499 ? 11.268 15.235 50.250 1.00 18.20 499 VAL A O 1
ATOM 3693 N N . GLU A 1 500 ? 13.372 14.842 49.556 1.00 19.54 500 GLU A N 1
ATOM 3694 C CA . GLU A 1 500 ? 12.963 13.660 48.811 1.00 21.39 500 GLU A CA 1
ATOM 3695 C C . GLU A 1 500 ? 14.091 12.643 48.830 1.00 19.79 500 GLU A C 1
ATOM 3696 O O . GLU A 1 500 ? 15.263 12.997 48.960 1.00 18.11 500 GLU A O 1
ATOM 3702 N N . ILE A 1 501 ? 13.729 11.374 48.724 1.00 17.87 501 ILE A N 1
ATOM 3703 C CA . ILE A 1 501 ? 14.715 10.313 48.574 1.00 20.99 501 ILE A CA 1
ATOM 3704 C C . ILE A 1 501 ? 14.705 9.897 47.116 1.00 22.46 501 ILE A C 1
ATOM 3705 O O . ILE A 1 501 ? 13.642 9.615 46.555 1.00 21.52 501 ILE A O 1
ATOM 3710 N N . LYS A 1 502 ? 15.875 9.905 46.487 1.00 23.26 502 LYS A N 1
ATOM 3711 C CA . LYS A 1 502 ? 15.990 9.526 45.090 1.00 25.49 502 LYS A CA 1
ATOM 3712 C C . LYS A 1 502 ? 17.065 8.461 44.951 1.00 26.17 502 LYS A C 1
ATOM 3713 O O . LYS A 1 502 ? 17.881 8.257 45.854 1.00 24.46 502 LYS A O 1
ATOM 3719 N N . LEU A 1 503 ? 17.044 7.768 43.818 1.00 24.23 503 LEU A N 1
ATOM 3720 C CA . LEU A 1 503 ? 18.081 6.804 43.472 1.00 25.01 503 LEU A CA 1
ATOM 3721 C C . LEU A 1 503 ? 18.934 7.406 42.363 1.00 28.79 503 LEU A C 1
ATOM 3722 O O . LEU A 1 503 ? 18.438 7.650 41.259 1.00 31.44 503 LEU A O 1
ATOM 3727 N N . ALA A 1 504 ? 20.203 7.662 42.668 1.00 27.27 504 ALA A N 1
ATOM 3728 C CA . ALA A 1 504 ? 21.116 8.373 41.784 1.00 31.53 504 ALA A CA 1
ATOM 3729 C C . ALA A 1 504 ? 22.142 7.409 41.205 1.00 33.51 504 ALA A C 1
ATOM 3730 O O . ALA A 1 504 ? 22.618 6.510 41.902 1.00 34.00 504 ALA A O 1
ATOM 3732 N N . ASP A 1 505 ? 22.492 7.612 39.937 1.00 36.88 505 ASP A N 1
ATOM 3733 C CA . ASP A 1 505 ? 23.506 6.787 39.275 1.00 40.36 505 ASP A CA 1
ATOM 3734 C C . ASP A 1 505 ? 24.921 7.315 39.515 1.00 40.96 505 ASP A C 1
ATOM 3735 O O . ASP A 1 505 ? 25.277 7.724 40.624 1.00 39.72 505 ASP A O 1
#

Nearest PDB structures (foldseek):
  6hqj-assembly1_A  TM=1.002E+00  e=3.975E-103  Solanum lycopersicum
  4z14-assembly6_E  TM=9.047E-01  e=4.267E-49  Coreopsis grandiflora
  4z11-assembly2_B  TM=9.103E-01  e=2.342E-48  Coreopsis grandiflora
  1bt3-assembly1_A  TM=9.430E-01  e=1.287E-33  Ipomoea batatas
  2p3x-assembly1_A  TM=9.344E-01  e=4.006E-33  Vitis vinifera